Protein AF-0000000080790538 (afdb_homodimer)

Secondary structure (DSSP, 8-state):
--TTTTTEESSHHHHHHHTPSPPEEE-SSSSSEEEEEGGGSTTTSBTHHHHHHHHHHHHHHTT-SEEEEE-SSHHHHHHHHHHHHHT-EEEEEE-TTS-HHHHHHHHHTT-EEEE-SSSHHHHHHHHHHHHTSTTEEE--TTT-THHHHHIIIIIIHHHHHHHHHTT--EEEEEEE-SSSHHHHHHHHHHHHHHGGGSEEEEEEEPTT---TT---GGG-TT--GGGTS---EEEEE-HHHHHHHHHHHHHHH---B-HHHHHHHHHHHHHHTT----SEEEEEE-BBSTT-HHHHHTT-/--TGGGTEESSHHHHHHHTPSPPEEE-SSSSSEEEEEGGGSTTTSBTHHHHHHHHHHHHHHTT-SEEEEE-SSHHHHHHHHHHHHHT-EEEEEE-TTS-HHHHHHHHHTT-EEEE-SSSHHHHHHHHHHHHTSTTEEE--TTT-THHHHHIIIIIIHHHHHHHHHTT--EEEEEEE-SSSHHHHHHHHHHHHHHGGGSEEEEEEEPTT---TT---GGG-TT--GGGTS---EEEEE-HHHHHHHHHHHHHHH---B-HHHHHHHHHHHHHHTT----SEEEEEE-BBSTT-HHHHHTT-

Nearest PDB structures (foldseek):
  2bhs-assembly2_C  TM=9.105E-01  e=5.867E-25  Escherichia coli
  2bht-assembly2_C  TM=8.799E-01  e=7.672E-24  Escherichia coli
  2jc3-assembly1_B  TM=8.579E-01  e=1.326E-24  Salmonella enterica subsp. enterica serovar Typhimurium
  2v03-assembly1_A-2  TM=8.734E-01  e=5.970E-24  Escherichia coli K-12
  3dki-assembly1_A  TM=8.908E-01  e=1.487E-21  Mycobacterium tuberculosis

InterPro domains:
  IPR001216 Cysteine synthase/cystathionine beta-synthase, pyridoxal-phosphate attachment site [PS00901] (36-55)
  IPR001926 Tryptophan synthase beta chain-like, PALP domain [PF00291] (17-285)
  IPR036052 Tryptophan synthase beta chain-like, PALP domain superfamily [G3DSA:3.40.50.1100] (22-293)
  IPR036052 Tryptophan synthase beta chain-like, PALP domain superfamily [G3DSA:3.40.50.1100] (50-145)
  IPR036052 Tryptophan synthase beta chain-like, PALP domain superfamily [SSF53686] (14-299)
  IPR050214 Cysteine synthase/Cystathionine beta-synthase [PTHR10314] (15-295)

pLDDT: mean 95.66, std 4.66, range [71.0, 98.94]

Organism: Sulfurisphaera tokodaii (strain DSM 16993 / JCM 10545 / NBRC 100140 / 7) (NCBI:txid273063)

Sequence (600 aa):
MSSKEVHVFENAIDLMQGMWPTPLLKLNIGNDVWAKLEFYNPFSHSIKDRTALFLFKEAIKQNAKSIVEATSGNTGIALSALSSIFKINFTVFIPSTAPSSFKVLMKILGANVISAGNSTTELLPLVKKLSEFNGYTHLDQFHNEINVLAHYETTAKEIDEQTKVSGIKVKRIIATMGTAGHIVGIAKYFKEKYGDDVEIIGVEPAQGERIPGIKRVTDDKDNKFLKIAKIDRIIEIKFKEAVEGVIDVARNDGILIGLSSGATVSAYKKVIRESKDEGATILIFPDDAFKYVNELEEYVMSSKEVHVFENAIDLMQGMWPTPLLKLNIGNDVWAKLEFYNPFSHSIKDRTALFLFKEAIKQNAKSIVEATSGNTGIALSALSSIFKINFTVFIPSTAPSSFKVLMKILGANVISAGNSTTELLPLVKKLSEFNGYTHLDQFHNEINVLAHYETTAKEIDEQTKVSGIKVKRIIATMGTAGHIVGIAKYFKEKYGDDVEIIGVEPAQGERIPGIKRVTDDKDNKFLKIAKIDRIIEIKFKEAVEGVIDVARNDGILIGLSSGATVSAYKKVIRESKDEGATILIFPDDAFKYVNELEEYV

Structure (mmCIF, N/CA/C/O backbone):
data_AF-0000000080790538-model_v1
#
loop_
_entity.id
_entity.type
_entity.pdbx_description
1 polymer 'Cysteine synthase'
#
loop_
_atom_site.group_PDB
_atom_site.id
_atom_site.type_symbol
_atom_site.label_atom_id
_atom_site.label_alt_id
_atom_site.label_comp_id
_atom_site.label_asym_id
_atom_site.label_entity_id
_atom_site.label_seq_id
_atom_site.pdbx_PDB_ins_code
_atom_site.Cartn_x
_atom_site.Cartn_y
_atom_site.Cartn_z
_atom_site.occupancy
_atom_site.B_iso_or_equiv
_atom_site.auth_seq_id
_atom_site.auth_comp_id
_atom_site.auth_asym_id
_atom_site.auth_atom_id
_atom_site.pdbx_PDB_model_num
ATOM 1 N N . MET A 1 1 ? 7.145 -4.086 26.25 1 82.5 1 MET A N 1
ATOM 2 C CA . MET A 1 1 ? 6.977 -4.277 24.812 1 82.5 1 MET A CA 1
ATOM 3 C C . MET A 1 1 ? 8.219 -3.818 24.047 1 82.5 1 MET A C 1
ATOM 5 O O . MET A 1 1 ? 8.859 -2.842 24.438 1 82.5 1 MET A O 1
ATOM 9 N N . SER A 1 2 ? 8.555 -4.652 23.062 1 86.62 2 SER A N 1
ATOM 10 C CA . SER A 1 2 ? 9.711 -4.277 22.25 1 86.62 2 SER A CA 1
ATOM 11 C C . SER A 1 2 ? 9.312 -3.293 21.156 1 86.62 2 SER A C 1
ATOM 13 O O . SER A 1 2 ? 8.125 -3.133 20.859 1 86.62 2 SER A O 1
ATOM 15 N N . SER A 1 3 ? 10.25 -2.57 20.609 1 90.44 3 SER A N 1
ATOM 16 C CA . SER A 1 3 ? 10.031 -1.646 19.5 1 90.44 3 SER A CA 1
ATOM 17 C C . SER A 1 3 ? 9.352 -2.342 18.328 1 90.44 3 SER A C 1
ATOM 19 O O . SER A 1 3 ? 8.461 -1.771 17.688 1 90.44 3 SER A O 1
ATOM 21 N N . LYS A 1 4 ? 9.734 -3.527 18.141 1 88.56 4 LYS A N 1
ATOM 22 C CA . LYS A 1 4 ? 9.156 -4.27 17.031 1 88.56 4 LYS A CA 1
ATOM 23 C C . LYS A 1 4 ? 7.684 -4.574 17.266 1 88.56 4 LYS A C 1
ATOM 25 O O . LYS A 1 4 ? 6.875 -4.555 16.344 1 88.56 4 LYS A O 1
ATOM 30 N N . GLU A 1 5 ? 7.344 -4.785 18.5 1 92.12 5 GLU A N 1
ATOM 31 C CA . GLU A 1 5 ? 5.965 -5.113 18.859 1 92.12 5 GLU A CA 1
ATOM 32 C C . GLU A 1 5 ? 5.035 -3.928 18.625 1 92.12 5 GLU A C 1
ATOM 34 O O . GLU A 1 5 ? 3.842 -4.109 18.375 1 92.12 5 GLU A O 1
ATOM 39 N N . VAL A 1 6 ? 5.645 -2.754 18.672 1 96.56 6 VAL A N 1
ATOM 40 C CA . VAL A 1 6 ? 4.824 -1.567 18.438 1 96.56 6 VAL A CA 1
ATOM 41 C C . VAL A 1 6 ? 5.141 -0.972 17.078 1 96.56 6 VAL A C 1
ATOM 43 O O . VAL A 1 6 ? 4.879 0.207 16.828 1 96.56 6 VAL A O 1
ATOM 46 N N . HIS A 1 7 ? 5.797 -1.715 16.188 1 98.44 7 HIS A N 1
ATOM 47 C CA . HIS A 1 7 ? 6.043 -1.408 14.781 1 98.44 7 HIS A CA 1
ATOM 48 C C . HIS A 1 7 ? 6.957 -0.198 14.633 1 98.44 7 HIS A C 1
ATOM 50 O O . HIS A 1 7 ? 6.664 0.716 13.859 1 98.44 7 HIS A O 1
ATOM 56 N N . VAL A 1 8 ? 7.961 -0.139 15.414 1 98.81 8 VAL A N 1
ATOM 57 C CA . VAL A 1 8 ? 9.016 0.854 15.266 1 98.81 8 VAL A CA 1
ATOM 58 C C . VAL A 1 8 ? 10.266 0.194 14.68 1 98.81 8 VAL A C 1
ATOM 60 O O . VAL A 1 8 ? 10.766 -0.791 15.227 1 98.81 8 VAL A O 1
ATOM 63 N N . PHE A 1 9 ? 10.766 0.768 13.555 1 98.75 9 PHE A N 1
ATOM 64 C CA . PHE A 1 9 ? 11.836 0.084 12.836 1 98.75 9 PHE A CA 1
ATOM 65 C C . PHE A 1 9 ? 12.969 1.047 12.5 1 98.75 9 PHE A C 1
ATOM 67 O O . PHE A 1 9 ? 12.719 2.203 12.148 1 98.75 9 PHE A O 1
ATOM 74 N N . GLU A 1 10 ? 14.203 0.562 12.469 1 98 10 GLU A N 1
ATOM 75 C CA . GLU A 1 10 ? 15.398 1.397 12.336 1 98 10 GLU A CA 1
ATOM 76 C C . GLU A 1 10 ? 15.773 1.604 10.875 1 98 10 GLU A C 1
ATOM 78 O O . GLU A 1 10 ? 16.562 2.494 10.547 1 98 10 GLU A O 1
ATOM 83 N N . ASN A 1 11 ? 15.273 0.729 10.008 1 98.12 11 ASN A N 1
ATOM 84 C CA . ASN A 1 11 ? 15.492 0.859 8.57 1 98.12 11 ASN A CA 1
ATOM 85 C C . ASN A 1 11 ? 14.438 0.099 7.77 1 98.12 11 ASN A C 1
ATOM 87 O O . ASN A 1 11 ? 13.633 -0.643 8.336 1 98.12 11 ASN A O 1
ATOM 91 N N . ALA A 1 12 ? 14.453 0.293 6.465 1 98.44 12 ALA A N 1
ATOM 92 C CA . ALA A 1 12 ? 13.391 -0.206 5.602 1 98.44 12 ALA A CA 1
ATOM 93 C C . ALA A 1 12 ? 13.422 -1.729 5.516 1 98.44 12 ALA A C 1
ATOM 95 O O . ALA A 1 12 ? 12.383 -2.367 5.32 1 98.44 12 ALA A O 1
ATOM 96 N N . ILE A 1 13 ? 14.594 -2.348 5.648 1 97.94 13 ILE A N 1
ATOM 97 C CA . ILE A 1 13 ? 14.695 -3.803 5.617 1 97.94 13 ILE A CA 1
ATOM 98 C C . ILE A 1 13 ? 14.078 -4.387 6.887 1 97.94 13 ILE A C 1
ATOM 100 O O . ILE A 1 13 ? 13.305 -5.348 6.824 1 97.94 13 ILE A O 1
ATOM 104 N N . ASP A 1 14 ? 14.406 -3.734 8.039 1 98 14 ASP A N 1
ATOM 105 C CA . ASP A 1 14 ? 13.781 -4.113 9.297 1 98 14 ASP A CA 1
ATOM 106 C C . ASP A 1 14 ? 12.266 -3.939 9.227 1 98 14 ASP A C 1
ATOM 108 O O . ASP A 1 14 ? 11.516 -4.746 9.789 1 98 14 ASP A O 1
ATOM 112 N N . LEU A 1 15 ? 11.859 -2.891 8.594 1 98.69 15 LEU A N 1
ATOM 113 C CA . LEU A 1 15 ? 10.43 -2.65 8.406 1 98.69 15 LEU A CA 1
ATOM 114 C C . LEU A 1 15 ? 9.773 -3.812 7.668 1 98.69 15 LEU A C 1
ATOM 116 O O . LEU A 1 15 ? 8.766 -4.352 8.125 1 98.69 15 LEU A O 1
ATOM 120 N N . MET A 1 16 ? 10.336 -4.191 6.539 1 98.44 16 MET A N 1
ATOM 121 C CA . MET A 1 16 ? 9.758 -5.258 5.727 1 98.44 16 MET A CA 1
ATOM 122 C C . MET A 1 16 ? 9.648 -6.555 6.523 1 98.44 16 MET A C 1
ATOM 124 O O . MET A 1 16 ? 8.555 -7.109 6.664 1 98.44 16 MET A O 1
ATOM 128 N N . GLN A 1 17 ? 10.766 -6.984 7.086 1 98 17 GLN A N 1
ATOM 129 C CA . GLN A 1 17 ? 10.789 -8.266 7.777 1 98 17 GLN A CA 1
ATOM 130 C C . GLN A 1 17 ? 10.023 -8.203 9.094 1 98 17 GLN A C 1
ATOM 132 O O . GLN A 1 17 ? 9.414 -9.188 9.516 1 98 17 GLN A O 1
ATOM 137 N N . GLY A 1 18 ? 10.039 -7.027 9.734 1 97.62 18 GLY A N 1
ATOM 138 C CA . GLY A 1 18 ? 9.359 -6.855 11.008 1 97.62 18 GLY A CA 1
ATOM 139 C C . GLY A 1 18 ? 7.848 -6.875 10.891 1 97.62 18 GLY A C 1
ATOM 140 O O . GLY A 1 18 ? 7.148 -7.172 11.859 1 97.62 18 GLY A O 1
ATOM 141 N N . MET A 1 19 ? 7.344 -6.578 9.719 1 98.19 19 MET A N 1
ATOM 142 C CA . MET A 1 19 ? 5.898 -6.531 9.516 1 98.19 19 MET A CA 1
ATOM 143 C C . MET A 1 19 ? 5.375 -7.883 9.039 1 98.19 19 MET A C 1
ATOM 145 O O . MET A 1 19 ? 4.172 -8.047 8.82 1 98.19 19 MET A O 1
ATOM 149 N N . TRP A 1 20 ? 6.348 -8.867 8.805 1 97.75 20 TRP A N 1
ATOM 150 C CA . TRP A 1 20 ? 5.906 -10.227 8.539 1 97.75 20 TRP A CA 1
ATOM 151 C C . TRP A 1 20 ? 5.41 -10.906 9.812 1 97.75 20 TRP A C 1
ATOM 153 O O . TRP A 1 20 ? 5.93 -10.648 10.898 1 97.75 20 TRP A O 1
ATOM 163 N N . PRO A 1 21 ? 4.445 -11.883 9.711 1 98.44 21 PRO A N 1
ATOM 164 C CA . PRO A 1 21 ? 3.809 -12.328 8.469 1 98.44 21 PRO A CA 1
ATOM 165 C C . PRO A 1 21 ? 2.861 -11.281 7.879 1 98.44 21 PRO A C 1
ATOM 167 O O . PRO A 1 21 ? 2.262 -10.5 8.625 1 98.44 21 PRO A O 1
ATOM 170 N N . THR A 1 22 ? 2.771 -11.227 6.543 1 98.88 22 THR A N 1
ATOM 171 C CA . THR A 1 22 ? 1.721 -10.422 5.922 1 98.88 22 THR A CA 1
ATOM 172 C C . THR A 1 22 ? 0.342 -10.969 6.285 1 98.88 22 THR A C 1
ATOM 174 O O . THR A 1 22 ? 0.202 -12.141 6.633 1 98.88 22 THR A O 1
ATOM 177 N N . PRO A 1 23 ? -0.679 -10.195 6.215 1 98.88 23 PRO A N 1
ATOM 178 C CA . PRO A 1 23 ? -1.987 -10.57 6.75 1 98.88 23 PRO A CA 1
ATOM 179 C C . PRO A 1 23 ? -2.643 -11.703 5.957 1 98.88 23 PRO A C 1
ATOM 181 O O . PRO A 1 23 ? -2.422 -11.82 4.75 1 98.88 23 PRO A O 1
ATOM 184 N N . LEU A 1 24 ? -3.291 -12.523 6.645 1 98.94 24 LEU A N 1
ATOM 185 C CA . LEU A 1 24 ? -4.277 -13.461 6.125 1 98.94 24 LEU A CA 1
ATOM 186 C C . LEU A 1 24 ? -5.691 -13.008 6.453 1 98.94 24 LEU A C 1
ATOM 188 O O . LEU A 1 24 ? -6.051 -12.867 7.625 1 98.94 24 LEU A O 1
ATOM 192 N N . LEU A 1 25 ? -6.516 -12.742 5.426 1 98.88 25 LEU A N 1
ATOM 193 C CA . LEU A 1 25 ? -7.824 -12.117 5.59 1 98.88 25 LEU A CA 1
ATOM 194 C C . LEU A 1 25 ? -8.93 -13.039 5.102 1 98.88 25 LEU A C 1
ATOM 196 O O . LEU A 1 25 ? -8.875 -13.547 3.979 1 98.88 25 LEU A O 1
ATOM 200 N N . LYS A 1 26 ? -9.914 -13.289 5.895 1 98.75 26 LYS A N 1
ATOM 201 C CA . LYS A 1 26 ? -11.109 -13.984 5.426 1 98.75 26 LYS A CA 1
ATOM 202 C C . LYS A 1 26 ? -11.914 -13.117 4.469 1 98.75 26 LYS A C 1
ATOM 204 O O . LYS A 1 26 ? -12.133 -11.93 4.734 1 98.75 26 LYS A O 1
ATOM 209 N N . LEU A 1 27 ? -12.305 -13.641 3.352 1 98.69 27 LEU A N 1
ATOM 210 C CA . LEU A 1 27 ? -13.031 -12.891 2.334 1 98.69 27 LEU A CA 1
ATOM 211 C C . LEU A 1 27 ? -14.523 -13.203 2.389 1 98.69 27 LEU A C 1
ATOM 213 O O . LEU A 1 27 ? -14.914 -14.305 2.797 1 98.69 27 LEU A O 1
ATOM 217 N N . ASN A 1 28 ? -15.297 -12.258 1.922 1 98.12 28 ASN A N 1
ATOM 218 C CA . ASN A 1 28 ? -16.75 -12.398 1.89 1 98.12 28 ASN A CA 1
ATOM 219 C C . ASN A 1 28 ? -17.25 -12.742 0.489 1 98.12 28 ASN A C 1
ATOM 221 O O . ASN A 1 28 ? -18.25 -12.195 0.034 1 98.12 28 ASN A O 1
ATOM 225 N N . ILE A 1 29 ? -16.516 -13.562 -0.227 1 96.69 29 ILE A N 1
ATOM 226 C CA . ILE A 1 29 ? -16.922 -13.867 -1.595 1 96.69 29 ILE A CA 1
ATOM 227 C C . ILE A 1 29 ? -17.234 -15.359 -1.722 1 96.69 29 ILE A C 1
ATOM 229 O O . ILE A 1 29 ? -17.562 -15.836 -2.809 1 96.69 29 ILE A O 1
ATOM 233 N N . GLY A 1 30 ? -17.109 -16.109 -0.682 1 92.31 30 GLY A N 1
ATOM 234 C CA . GLY A 1 30 ? -17.359 -17.547 -0.713 1 92.31 30 GLY A CA 1
ATOM 235 C C . GLY A 1 30 ? -17.266 -18.203 0.654 1 92.31 30 GLY A C 1
ATOM 236 O O . GLY A 1 30 ? -17.375 -17.531 1.679 1 92.31 30 GLY A O 1
ATOM 237 N N . ASN A 1 31 ? -17.172 -19.531 0.602 1 90.12 31 ASN A N 1
ATOM 238 C CA . ASN A 1 31 ? -17.141 -20.297 1.843 1 90.12 31 ASN A CA 1
ATOM 239 C C . ASN A 1 31 ? -15.703 -20.562 2.303 1 90.12 31 ASN A C 1
ATOM 241 O O . ASN A 1 31 ? -14.922 -21.188 1.589 1 90.12 31 ASN A O 1
ATOM 245 N N . ASP A 1 32 ? -15.367 -20.078 3.498 1 95.81 32 ASP A N 1
ATOM 246 C CA . ASP A 1 32 ? -14.078 -20.297 4.152 1 95.81 32 ASP A CA 1
ATOM 247 C C . ASP A 1 32 ? -12.93 -20.031 3.188 1 95.81 32 ASP A C 1
ATOM 249 O O . ASP A 1 32 ? -12.07 -20.891 2.979 1 95.81 32 ASP A O 1
ATOM 253 N N . VAL A 1 33 ? -12.906 -18.906 2.566 1 98.31 33 VAL A N 1
ATOM 254 C CA . VAL A 1 33 ? -11.875 -18.453 1.632 1 98.31 33 VAL A CA 1
ATOM 255 C C . VAL A 1 33 ? -11.086 -17.312 2.244 1 98.31 33 VAL A C 1
ATOM 257 O O . VAL A 1 33 ? -11.664 -16.391 2.824 1 98.31 33 VAL A O 1
ATOM 260 N N . TRP A 1 34 ? -9.789 -17.438 2.211 1 98.81 34 TRP A N 1
ATOM 261 C CA . TRP A 1 34 ? -8.852 -16.5 2.832 1 98.81 34 TRP A CA 1
ATOM 262 C C . TRP A 1 34 ? -7.852 -15.969 1.808 1 98.81 34 TRP A C 1
ATOM 264 O O . TRP A 1 34 ? -7.52 -16.656 0.84 1 98.81 34 TRP A O 1
ATOM 274 N N . ALA A 1 35 ? -7.414 -14.758 2.025 1 98.94 35 ALA A N 1
ATOM 275 C CA . ALA A 1 35 ? -6.449 -14.141 1.123 1 98.94 35 ALA A CA 1
ATOM 276 C C . ALA A 1 35 ? -5.164 -13.781 1.861 1 98.94 35 ALA A C 1
ATOM 278 O O . ALA A 1 35 ? -5.203 -13.148 2.922 1 98.94 35 ALA A O 1
ATOM 279 N N . LYS A 1 36 ? -4.016 -14.281 1.406 1 98.94 36 LYS A N 1
ATOM 280 C CA . LYS A 1 36 ? -2.703 -13.836 1.86 1 98.94 36 LYS A CA 1
ATOM 281 C C . LYS A 1 36 ? -2.324 -12.5 1.22 1 98.94 36 LYS A C 1
ATOM 283 O O . LYS A 1 36 ? -2.014 -12.445 0.028 1 98.94 36 LYS A O 1
ATOM 288 N N . LEU A 1 37 ? -2.297 -11.383 1.974 1 98.94 37 LEU A N 1
ATOM 289 C CA . LEU A 1 37 ? -2.193 -10.031 1.449 1 98.94 37 LEU A CA 1
ATOM 290 C C . LEU A 1 37 ? -0.734 -9.602 1.341 1 98.94 37 LEU A C 1
ATOM 292 O O . LEU A 1 37 ? -0.227 -8.883 2.209 1 98.94 37 LEU A O 1
ATOM 296 N N . GLU A 1 38 ? -0.145 -9.82 0.222 1 98.88 38 GLU A N 1
ATOM 297 C CA . GLU A 1 38 ? 1.289 -9.609 0.057 1 98.88 38 GLU A CA 1
ATOM 298 C C . GLU A 1 38 ? 1.586 -8.164 -0.335 1 98.88 38 GLU A C 1
ATOM 300 O O . GLU A 1 38 ? 2.744 -7.738 -0.338 1 98.88 38 GLU A O 1
ATOM 305 N N . PHE A 1 39 ? 0.532 -7.312 -0.627 1 98.56 39 PHE A N 1
ATOM 306 C CA . PHE A 1 39 ? 0.762 -5.906 -0.938 1 98.56 39 PHE A CA 1
ATOM 307 C C . PHE A 1 39 ? 1.173 -5.137 0.312 1 98.56 39 PHE A C 1
ATOM 309 O O . PHE A 1 39 ? 1.511 -3.955 0.236 1 98.56 39 PHE A O 1
ATOM 316 N N . TYR A 1 40 ? 1.247 -5.812 1.512 1 98.75 40 TYR A N 1
ATOM 317 C CA . TYR A 1 40 ? 1.72 -5.191 2.744 1 98.75 40 TYR A CA 1
ATOM 318 C C . TYR A 1 40 ? 3.242 -5.105 2.76 1 98.75 40 TYR A C 1
ATOM 320 O O . TYR A 1 40 ? 3.824 -4.477 3.648 1 98.75 40 TYR A O 1
ATOM 328 N N . ASN A 1 41 ? 3.914 -5.75 1.789 1 98.88 41 ASN A N 1
ATOM 329 C CA . ASN A 1 41 ? 5.348 -5.512 1.648 1 98.88 41 ASN A CA 1
ATOM 330 C C . ASN A 1 41 ? 5.633 -4.082 1.19 1 98.88 41 ASN A C 1
ATOM 332 O O . ASN A 1 41 ? 4.949 -3.562 0.306 1 98.88 41 ASN A O 1
ATOM 336 N N . PRO A 1 42 ? 6.621 -3.412 1.646 1 98.69 42 PRO A N 1
ATOM 337 C CA . PRO A 1 42 ? 6.652 -1.947 1.646 1 98.69 42 PRO A CA 1
ATOM 338 C C . PRO A 1 42 ? 7.277 -1.371 0.377 1 98.69 42 PRO A C 1
ATOM 340 O O . PRO A 1 42 ? 7.172 -0.169 0.122 1 98.69 42 PRO A O 1
ATOM 343 N N . PHE A 1 43 ? 8.016 -2.178 -0.418 1 98.75 43 PHE A N 1
ATOM 344 C CA . PHE A 1 43 ? 8.781 -1.601 -1.517 1 98.75 43 PHE A CA 1
ATOM 345 C C . PHE A 1 43 ? 7.934 -1.508 -2.777 1 98.75 43 PHE A C 1
ATOM 347 O O . PHE A 1 43 ? 7.582 -0.411 -3.219 1 98.75 43 PHE A O 1
ATOM 354 N N . SER A 1 44 ? 7.508 -2.645 -3.236 1 98.69 44 SER A N 1
ATOM 355 C CA . SER A 1 44 ? 6.73 -2.686 -4.469 1 98.69 44 SER A CA 1
ATOM 356 C C . SER A 1 44 ? 5.254 -2.932 -4.188 1 98.69 44 SER A C 1
ATOM 358 O O . SER A 1 44 ? 4.449 -3.051 -5.113 1 98.69 44 SER A O 1
ATOM 360 N N . HIS A 1 45 ? 4.875 -3.008 -2.857 1 98.56 45 HIS A N 1
ATOM 361 C CA . HIS A 1 45 ? 3.523 -3.4 -2.475 1 98.56 45 HIS A CA 1
ATOM 362 C C . HIS A 1 45 ? 3.117 -4.707 -3.148 1 98.56 45 HIS A C 1
ATOM 364 O O . HIS A 1 45 ? 2.061 -4.781 -3.781 1 98.56 45 HIS A O 1
ATOM 370 N N . SER A 1 46 ? 4.055 -5.723 -2.979 1 98.69 46 SER A N 1
ATOM 371 C CA . SER A 1 46 ? 3.764 -6.996 -3.627 1 98.69 46 SER A CA 1
ATOM 372 C C . SER A 1 46 ? 4.605 -8.125 -3.031 1 98.69 46 SER A C 1
ATOM 374 O O . SER A 1 46 ? 5.512 -7.871 -2.236 1 98.69 46 SER A O 1
ATOM 376 N N . ILE A 1 47 ? 4.328 -9.297 -3.482 1 98.75 47 ILE A N 1
ATOM 377 C CA . ILE A 1 47 ? 4.996 -10.523 -3.047 1 98.75 47 ILE A CA 1
ATOM 378 C C . ILE A 1 47 ? 6.438 -10.523 -3.545 1 98.75 47 ILE A C 1
ATOM 380 O O . ILE A 1 47 ? 7.285 -11.25 -3.014 1 98.75 47 ILE A O 1
ATOM 384 N N . LYS A 1 48 ? 6.742 -9.664 -4.562 1 98.69 48 LYS A N 1
ATOM 385 C CA . LYS A 1 48 ? 8.055 -9.688 -5.199 1 98.69 48 LYS A CA 1
ATOM 386 C C . LYS A 1 48 ? 9.109 -9.055 -4.297 1 98.69 48 LYS A C 1
ATOM 388 O O . LYS A 1 48 ? 10.312 -9.227 -4.52 1 98.69 48 LYS A O 1
ATOM 393 N N . ASP A 1 49 ? 8.68 -8.305 -3.307 1 98.88 49 ASP A N 1
ATOM 394 C CA . ASP A 1 49 ? 9.641 -7.793 -2.332 1 98.88 49 ASP A CA 1
ATOM 395 C C . ASP A 1 49 ? 10.422 -8.938 -1.689 1 98.88 49 ASP A C 1
ATOM 397 O O . ASP A 1 49 ? 11.617 -8.797 -1.41 1 98.88 49 ASP A O 1
ATOM 401 N N . ARG A 1 50 ? 9.727 -10.078 -1.466 1 98.75 50 ARG A N 1
ATOM 402 C CA . ARG A 1 50 ? 10.375 -11.242 -0.873 1 98.75 50 ARG A CA 1
ATOM 403 C C . ARG A 1 50 ? 11.453 -11.797 -1.801 1 98.75 50 ARG A C 1
ATOM 405 O O . ARG A 1 50 ? 12.602 -11.961 -1.396 1 98.75 50 ARG A O 1
ATOM 412 N N . THR A 1 51 ? 11.047 -12.023 -3.02 1 98.62 51 THR A N 1
ATOM 413 C CA . THR A 1 51 ? 11.969 -12.547 -4.02 1 98.62 51 THR A CA 1
ATOM 414 C C . THR A 1 51 ? 13.172 -11.617 -4.188 1 98.62 51 THR A C 1
ATOM 416 O O . THR A 1 51 ? 14.312 -12.07 -4.176 1 98.62 51 THR A O 1
ATOM 419 N N . ALA A 1 52 ? 12.883 -10.336 -4.348 1 98.75 52 ALA A N 1
ATOM 420 C CA . ALA A 1 52 ? 13.93 -9.344 -4.562 1 98.75 52 ALA A CA 1
ATOM 421 C C . ALA A 1 52 ? 14.906 -9.32 -3.395 1 98.75 52 ALA A C 1
ATOM 423 O O . ALA A 1 52 ? 16.125 -9.258 -3.598 1 98.75 52 ALA A O 1
ATOM 424 N N . LEU A 1 53 ? 14.383 -9.367 -2.17 1 98.69 53 LEU A N 1
ATOM 425 C CA . LEU A 1 53 ? 15.25 -9.328 -0.992 1 98.69 53 LEU A CA 1
ATOM 426 C C . LEU A 1 53 ? 16.219 -10.508 -0.986 1 98.69 53 LEU A C 1
ATOM 428 O O . LEU A 1 53 ? 17.422 -10.328 -0.761 1 98.69 53 LEU A O 1
ATOM 432 N N . PHE A 1 54 ? 15.719 -11.711 -1.216 1 98.62 54 PHE A N 1
ATOM 433 C CA . PHE A 1 54 ? 16.547 -12.914 -1.163 1 98.62 54 PHE A CA 1
ATOM 434 C C . PHE A 1 54 ? 17.594 -12.906 -2.271 1 98.62 54 PHE A C 1
ATOM 436 O O . PHE A 1 54 ? 18.766 -13.188 -2.025 1 98.62 54 PHE A O 1
ATOM 443 N N . LEU A 1 55 ? 17.203 -12.555 -3.502 1 98.38 55 LEU A N 1
ATOM 444 C CA . LEU A 1 55 ? 18.125 -12.477 -4.621 1 98.38 55 LEU A CA 1
ATOM 445 C C . LEU A 1 55 ? 19.203 -11.414 -4.371 1 98.38 55 LEU A C 1
ATOM 447 O O . LEU A 1 55 ? 20.375 -11.648 -4.617 1 98.38 55 LEU A O 1
ATOM 451 N N . PHE A 1 56 ? 18.734 -10.289 -3.898 1 98 56 PHE A N 1
ATOM 452 C CA . PHE A 1 56 ? 19.609 -9.148 -3.689 1 98 56 PHE A CA 1
ATOM 453 C C . PHE A 1 56 ? 20.641 -9.445 -2.605 1 98 56 PHE A C 1
ATOM 455 O O . PHE A 1 56 ? 21.828 -9.117 -2.75 1 98 56 PHE A O 1
ATOM 462 N N . LYS A 1 57 ? 20.203 -10.078 -1.485 1 96.88 57 LYS A N 1
ATOM 463 C CA . LYS A 1 57 ? 21.109 -10.438 -0.402 1 96.88 57 LYS A CA 1
ATOM 464 C C . LYS A 1 57 ? 22.203 -11.375 -0.897 1 96.88 57 LYS A C 1
ATOM 466 O O . LYS A 1 57 ? 23.359 -11.258 -0.484 1 96.88 57 LYS A O 1
ATOM 471 N N . GLU A 1 58 ? 21.828 -12.281 -1.729 1 96.12 58 GLU A N 1
ATOM 472 C CA . GLU A 1 58 ? 22.828 -13.18 -2.305 1 96.12 58 GLU A CA 1
ATOM 473 C C . GLU A 1 58 ? 23.844 -12.406 -3.152 1 96.12 58 GLU A C 1
ATOM 475 O O . GLU A 1 58 ? 25.031 -12.703 -3.115 1 96.12 58 GLU A O 1
ATOM 480 N N . ALA A 1 59 ? 23.344 -11.453 -3.902 1 95.5 59 ALA A N 1
ATOM 481 C CA . ALA A 1 59 ? 24.219 -10.641 -4.75 1 95.5 59 ALA A CA 1
ATOM 482 C C . ALA A 1 59 ? 25.188 -9.812 -3.908 1 95.5 59 ALA A C 1
ATOM 484 O O . ALA A 1 59 ? 26.359 -9.672 -4.266 1 95.5 59 ALA A O 1
ATOM 485 N N . ILE A 1 60 ? 24.703 -9.281 -2.797 1 95.19 60 ILE A N 1
ATOM 486 C CA . ILE A 1 60 ? 25.547 -8.484 -1.904 1 95.19 60 ILE A CA 1
ATOM 487 C C . ILE A 1 60 ? 26.641 -9.359 -1.304 1 95.19 60 ILE A C 1
ATOM 489 O O . ILE A 1 60 ? 27.797 -8.93 -1.194 1 95.19 60 ILE A O 1
ATOM 493 N N . LYS A 1 61 ? 26.281 -10.523 -0.95 1 95.38 61 LYS A N 1
ATOM 494 C CA . LYS A 1 61 ? 27.25 -11.461 -0.408 1 95.38 61 LYS A CA 1
ATOM 495 C C . LYS A 1 61 ? 28.359 -11.75 -1.419 1 95.38 61 LYS A C 1
ATOM 497 O O . LYS A 1 61 ? 29.5 -12.016 -1.038 1 95.38 61 LYS A O 1
ATOM 502 N N . GLN A 1 62 ? 28.031 -11.641 -2.662 1 93.31 62 GLN A N 1
ATOM 503 C CA . GLN A 1 62 ? 28.984 -11.938 -3.729 1 93.31 62 GLN A CA 1
ATOM 504 C C . GLN A 1 62 ? 29.688 -10.664 -4.211 1 93.31 62 GLN A C 1
ATOM 506 O O . GLN A 1 62 ? 30.344 -10.672 -5.25 1 93.31 62 GLN A O 1
ATOM 511 N N . ASN A 1 63 ? 29.453 -9.523 -3.502 1 92.88 63 ASN A N 1
ATOM 512 C CA . ASN A 1 63 ? 30.109 -8.242 -3.746 1 92.88 63 ASN A CA 1
ATOM 513 C C . ASN A 1 63 ? 29.75 -7.684 -5.117 1 92.88 63 ASN A C 1
ATOM 515 O O . ASN A 1 63 ? 30.609 -7.203 -5.848 1 92.88 63 ASN A O 1
ATOM 519 N N . ALA A 1 64 ? 28.5 -7.863 -5.449 1 93.38 64 ALA A N 1
ATOM 520 C CA . ALA A 1 64 ? 28.031 -7.293 -6.711 1 93.38 64 ALA A CA 1
ATOM 521 C C . ALA A 1 64 ? 28.219 -5.781 -6.738 1 93.38 64 ALA A C 1
ATOM 523 O O . ALA A 1 64 ? 27.938 -5.098 -5.75 1 93.38 64 ALA A O 1
ATOM 524 N N . LYS A 1 65 ? 28.75 -5.25 -7.871 1 91.81 65 LYS A N 1
ATOM 525 C CA . LYS A 1 65 ? 28.984 -3.814 -8.016 1 91.81 65 LYS A CA 1
ATOM 526 C C . LYS A 1 65 ? 27.797 -3.129 -8.688 1 91.81 65 LYS A C 1
ATOM 528 O O . LYS A 1 65 ? 27.516 -1.966 -8.406 1 91.81 65 LYS A O 1
ATOM 533 N N . SER A 1 66 ? 27.203 -3.861 -9.609 1 95.75 66 SER A N 1
ATOM 534 C CA . SER A 1 66 ? 26 -3.434 -10.32 1 95.75 66 SER A CA 1
ATOM 535 C C . SER A 1 66 ? 25.062 -4.609 -10.578 1 95.75 66 SER A C 1
ATOM 537 O O . SER A 1 66 ? 25.516 -5.75 -10.719 1 95.75 66 SER A O 1
ATOM 539 N N . ILE A 1 67 ? 23.828 -4.297 -10.594 1 97 67 ILE A N 1
ATOM 540 C CA . ILE A 1 67 ? 22.828 -5.34 -10.789 1 97 67 ILE A CA 1
ATOM 541 C C . ILE A 1 67 ? 22.062 -5.082 -12.094 1 97 67 ILE A C 1
ATOM 543 O O . ILE A 1 67 ? 21.781 -3.93 -12.438 1 97 67 ILE A O 1
ATOM 547 N N . VAL A 1 68 ? 21.766 -6.133 -12.82 1 97.19 68 VAL A N 1
ATOM 548 C CA . VAL A 1 68 ? 20.953 -6.043 -14.023 1 97.19 68 VAL A CA 1
ATOM 549 C C . VAL A 1 68 ? 19.859 -7.117 -13.992 1 97.19 68 VAL A C 1
ATOM 551 O O . VAL A 1 68 ? 20.094 -8.219 -13.492 1 97.19 68 VAL A O 1
ATOM 554 N N . GLU A 1 69 ? 18.688 -6.812 -14.422 1 97.25 69 GLU A N 1
ATOM 555 C CA . GLU A 1 69 ? 17.562 -7.75 -14.43 1 97.25 69 GLU A CA 1
ATOM 556 C C . GLU A 1 69 ? 16.562 -7.406 -15.531 1 97.25 69 GLU A C 1
ATOM 558 O O . GLU A 1 69 ? 16.516 -6.266 -15.992 1 97.25 69 GLU A O 1
ATOM 563 N N . ALA A 1 70 ? 15.844 -8.422 -16.031 1 95.19 70 ALA A N 1
ATOM 564 C CA . ALA A 1 70 ? 14.672 -8.227 -16.875 1 95.19 70 ALA A CA 1
ATOM 565 C C . ALA A 1 70 ? 13.383 -8.461 -16.094 1 95.19 70 ALA A C 1
ATOM 567 O O . ALA A 1 70 ? 13.273 -9.43 -15.336 1 95.19 70 ALA A O 1
ATOM 568 N N . THR A 1 71 ? 12.477 -7.543 -16.156 1 94 71 THR A N 1
ATOM 569 C CA . THR A 1 71 ? 11.203 -7.691 -15.469 1 94 71 THR A CA 1
ATOM 570 C C . THR A 1 71 ? 10.148 -6.773 -16.078 1 94 71 THR A C 1
ATOM 572 O O . THR A 1 71 ? 10.477 -5.758 -16.688 1 94 71 THR A O 1
ATOM 575 N N . SER A 1 72 ? 8.906 -7.133 -15.805 1 89.62 72 SER A N 1
ATOM 576 C CA . SER A 1 72 ? 7.824 -6.324 -16.359 1 89.62 72 SER A CA 1
ATOM 577 C C . SER A 1 72 ? 7.199 -5.434 -15.289 1 89.62 72 SER A C 1
ATOM 579 O O . SER A 1 72 ? 6.297 -4.641 -15.586 1 89.62 72 SER A O 1
ATOM 581 N N . GLY A 1 73 ? 7.656 -5.594 -13.992 1 94.06 73 GLY A N 1
ATOM 582 C CA . GLY A 1 73 ? 6.875 -4.773 -13.078 1 94.06 73 GLY A CA 1
ATOM 583 C C . GLY A 1 73 ? 7.434 -4.762 -11.664 1 94.06 73 GLY A C 1
ATOM 584 O O . GLY A 1 73 ? 8.445 -4.113 -11.398 1 94.06 73 GLY A O 1
ATOM 585 N N . ASN A 1 74 ? 6.805 -5.535 -10.703 1 97.56 74 ASN A N 1
ATOM 586 C CA . ASN A 1 74 ? 6.984 -5.449 -9.258 1 97.56 74 ASN A CA 1
ATOM 587 C C . ASN A 1 74 ? 8.406 -5.805 -8.844 1 97.56 74 ASN A C 1
ATOM 589 O O . ASN A 1 74 ? 8.969 -5.191 -7.934 1 97.56 74 ASN A O 1
ATOM 593 N N . THR A 1 75 ? 9 -6.797 -9.492 1 98 75 THR A N 1
ATOM 594 C CA . THR A 1 75 ? 10.383 -7.141 -9.188 1 98 75 THR A CA 1
ATOM 595 C C . THR A 1 75 ? 11.305 -5.953 -9.438 1 98 75 THR A C 1
ATOM 597 O O . THR A 1 75 ? 12.227 -5.703 -8.664 1 98 75 THR A O 1
ATOM 600 N N . GLY A 1 76 ? 11.055 -5.277 -10.547 1 98.25 76 GLY A N 1
ATOM 601 C CA . GLY A 1 76 ? 11.836 -4.098 -10.859 1 98.25 76 GLY A CA 1
ATOM 602 C C . GLY A 1 76 ? 11.766 -3.023 -9.789 1 98.25 76 GLY A C 1
ATOM 603 O O . GLY A 1 76 ? 12.781 -2.445 -9.414 1 98.25 76 GLY A O 1
ATOM 604 N N . ILE A 1 77 ? 10.578 -2.77 -9.312 1 98.81 77 ILE A N 1
ATOM 605 C CA . ILE A 1 77 ? 10.398 -1.775 -8.266 1 98.81 77 ILE A CA 1
ATOM 606 C C . ILE A 1 77 ? 11.133 -2.223 -7 1 98.81 77 ILE A C 1
ATOM 608 O O . ILE A 1 77 ? 11.859 -1.439 -6.391 1 98.81 77 ILE A O 1
ATOM 612 N N . ALA A 1 78 ? 10.953 -3.465 -6.648 1 98.88 78 ALA A N 1
ATOM 613 C CA . ALA A 1 78 ? 11.562 -3.992 -5.43 1 98.88 78 ALA A CA 1
ATOM 614 C C . ALA A 1 78 ? 13.086 -3.941 -5.512 1 98.88 78 ALA A C 1
ATOM 616 O O . ALA A 1 78 ? 13.75 -3.531 -4.559 1 98.88 78 ALA A O 1
ATOM 617 N N . LEU A 1 79 ? 13.633 -4.336 -6.625 1 98.81 79 LEU A N 1
ATOM 618 C CA . LEU A 1 79 ? 15.078 -4.309 -6.801 1 98.81 79 LEU A CA 1
ATOM 619 C C . LEU A 1 79 ? 15.594 -2.875 -6.836 1 98.81 79 LEU A C 1
ATOM 621 O O . LEU A 1 79 ? 16.703 -2.596 -6.355 1 98.81 79 LEU A O 1
ATOM 625 N N . SER A 1 80 ? 14.828 -1.983 -7.492 1 98.88 80 SER A N 1
ATOM 626 C CA . SER A 1 80 ? 15.195 -0.571 -7.477 1 98.88 80 SER A CA 1
ATOM 627 C C . SER A 1 80 ? 15.281 -0.04 -6.051 1 98.88 80 SER A C 1
ATOM 629 O O . SER A 1 80 ? 16.219 0.691 -5.711 1 98.88 80 SER A O 1
ATOM 631 N N . ALA A 1 81 ? 14.32 -0.401 -5.234 1 98.94 81 ALA A N 1
ATOM 632 C CA . ALA A 1 81 ? 14.297 0.024 -3.838 1 98.94 81 ALA A CA 1
ATOM 633 C C . ALA A 1 81 ? 15.523 -0.478 -3.086 1 98.94 81 ALA A C 1
ATOM 635 O O . ALA A 1 81 ? 16.219 0.299 -2.42 1 98.94 81 ALA A O 1
ATOM 636 N N . LEU A 1 82 ? 15.781 -1.755 -3.221 1 98.75 82 LEU A N 1
ATOM 637 C CA . LEU A 1 82 ? 16.922 -2.352 -2.537 1 98.75 82 LEU A CA 1
ATOM 638 C C . LEU A 1 82 ? 18.234 -1.738 -3.025 1 98.75 82 LEU A C 1
ATOM 640 O O . LEU A 1 82 ? 19.141 -1.49 -2.23 1 98.75 82 LEU A O 1
ATOM 644 N N . SER A 1 83 ? 18.297 -1.527 -4.312 1 98.56 83 SER A N 1
ATOM 645 C CA . SER A 1 83 ? 19.484 -0.906 -4.883 1 98.56 83 SER A CA 1
ATOM 646 C C . SER A 1 83 ? 19.719 0.49 -4.309 1 98.56 83 SER A C 1
ATOM 648 O O . SER A 1 83 ? 20.844 0.882 -4.039 1 98.56 83 SER A O 1
ATOM 650 N N . SER A 1 84 ? 18.641 1.231 -4.18 1 98.25 84 SER A N 1
ATOM 651 C CA . SER A 1 84 ? 18.719 2.557 -3.576 1 98.25 84 SER A CA 1
ATOM 652 C C . SER A 1 84 ? 19.219 2.475 -2.133 1 98.25 84 SER A C 1
ATOM 654 O O . SER A 1 84 ? 20.078 3.246 -1.722 1 98.25 84 SER A O 1
ATOM 656 N N . ILE A 1 85 ? 18.719 1.559 -1.355 1 98.06 85 ILE A N 1
ATOM 657 C CA . ILE A 1 85 ? 19.047 1.388 0.055 1 98.06 85 ILE A CA 1
ATOM 658 C C . ILE A 1 85 ? 20.516 1.039 0.2 1 98.06 85 ILE A C 1
ATOM 660 O O . ILE A 1 85 ? 21.219 1.606 1.044 1 98.06 85 ILE A O 1
ATOM 664 N N . PHE A 1 86 ? 21.031 0.175 -0.687 1 97.44 86 PHE A N 1
ATOM 665 C CA . PHE A 1 86 ? 22.375 -0.348 -0.547 1 97.44 86 PHE A CA 1
ATOM 666 C C . PHE A 1 86 ? 23.359 0.416 -1.438 1 97.44 86 PHE A C 1
ATOM 668 O O . PHE A 1 86 ? 24.547 0.106 -1.477 1 97.44 86 PHE A O 1
ATOM 675 N N . LYS A 1 87 ? 22.859 1.391 -2.166 1 97 87 LYS A N 1
ATOM 676 C CA . LYS A 1 87 ? 23.656 2.236 -3.043 1 97 87 LYS A CA 1
ATOM 677 C C . LYS A 1 87 ? 24.391 1.4 -4.086 1 97 87 LYS A C 1
ATOM 679 O O . LYS A 1 87 ? 25.609 1.555 -4.273 1 97 87 LYS A O 1
ATOM 684 N N . ILE A 1 88 ? 23.656 0.519 -4.691 1 96.88 88 ILE A N 1
ATOM 685 C CA . ILE A 1 88 ? 24.141 -0.3 -5.797 1 96.88 88 ILE A CA 1
ATOM 686 C C . ILE A 1 88 ? 23.422 0.085 -7.082 1 96.88 88 ILE A C 1
ATOM 688 O O . ILE A 1 88 ? 22.188 0.233 -7.094 1 96.88 88 ILE A O 1
ATOM 692 N N . ASN A 1 89 ? 24.188 0.258 -8.156 1 96.56 89 ASN A N 1
ATOM 693 C CA . ASN A 1 89 ? 23.578 0.606 -9.43 1 96.56 89 ASN A CA 1
ATOM 694 C C . ASN A 1 89 ? 22.688 -0.523 -9.953 1 96.56 89 ASN A C 1
ATOM 696 O O . ASN A 1 89 ? 23.094 -1.689 -9.93 1 96.56 89 ASN A O 1
ATOM 700 N N . PHE A 1 90 ? 21.531 -0.18 -10.352 1 98.19 90 PHE A N 1
ATOM 701 C CA . PHE A 1 90 ? 20.594 -1.154 -10.898 1 98.19 90 PHE A CA 1
ATOM 702 C C . PHE A 1 90 ? 20.125 -0.731 -12.289 1 98.19 90 PHE A C 1
ATOM 704 O O . PHE A 1 90 ? 19.594 0.374 -12.461 1 98.19 90 PHE A O 1
ATOM 711 N N . THR A 1 91 ? 20.344 -1.606 -13.297 1 97.69 91 THR A N 1
ATOM 712 C CA . THR A 1 91 ? 19.812 -1.459 -14.648 1 97.69 91 THR A CA 1
ATOM 713 C C . THR A 1 91 ? 18.703 -2.48 -14.906 1 97.69 91 THR A C 1
ATOM 715 O O . THR A 1 91 ? 18.906 -3.684 -14.742 1 97.69 91 THR A O 1
ATOM 718 N N . VAL A 1 92 ? 17.578 -1.984 -15.297 1 97.88 92 VAL A N 1
ATOM 719 C CA . VAL A 1 92 ? 16.453 -2.875 -15.547 1 97.88 92 VAL A CA 1
ATOM 720 C C . VAL A 1 92 ? 16.016 -2.764 -17 1 97.88 92 VAL A C 1
ATOM 722 O O . VAL A 1 92 ? 15.867 -1.659 -17.531 1 97.88 92 VAL A O 1
ATOM 725 N N . PHE A 1 93 ? 15.906 -3.908 -17.625 1 97.19 93 PHE A N 1
ATOM 726 C CA . PHE A 1 93 ? 15.258 -4.008 -18.938 1 97.19 93 PHE A CA 1
ATOM 727 C C . PHE A 1 93 ? 13.773 -4.332 -18.766 1 97.19 93 PHE A C 1
ATOM 729 O O . PHE A 1 93 ? 13.414 -5.355 -18.188 1 97.19 93 PHE A O 1
ATOM 736 N N . ILE A 1 94 ? 12.906 -3.467 -19.234 1 96.56 94 ILE A N 1
ATOM 737 C CA . ILE A 1 94 ? 11.461 -3.619 -19.078 1 96.56 94 ILE A CA 1
ATOM 738 C C . ILE A 1 94 ? 10.781 -3.559 -20.438 1 96.56 94 ILE A C 1
ATOM 740 O O . ILE A 1 94 ? 11.109 -2.707 -21.266 1 96.56 94 ILE A O 1
ATOM 744 N N . PRO A 1 95 ? 9.891 -4.516 -20.688 1 94.44 95 PRO A N 1
ATOM 745 C CA . PRO A 1 95 ? 9.188 -4.484 -21.969 1 94.44 95 PRO A CA 1
ATOM 746 C C . PRO A 1 95 ? 8.43 -3.174 -22.203 1 94.44 95 PRO A C 1
ATOM 748 O O . PRO A 1 95 ? 7.871 -2.609 -21.25 1 94.44 95 PRO A O 1
ATOM 751 N N . SER A 1 96 ? 8.273 -2.752 -23.422 1 92.31 96 SER A N 1
ATOM 752 C CA . SER A 1 96 ? 7.559 -1.538 -23.797 1 92.31 96 SER A CA 1
ATOM 753 C C . SER A 1 96 ? 6.074 -1.653 -23.469 1 92.31 96 SER A C 1
ATOM 755 O O . SER A 1 96 ? 5.395 -0.643 -23.266 1 92.31 96 SER A O 1
ATOM 757 N N . THR A 1 97 ? 5.609 -2.898 -23.312 1 88.12 97 THR A N 1
ATOM 758 C CA . THR A 1 97 ? 4.191 -3.166 -23.094 1 88.12 97 THR A CA 1
ATOM 759 C C . THR A 1 97 ? 3.846 -3.115 -21.609 1 88.12 97 THR A C 1
ATOM 761 O O . THR A 1 97 ? 2.668 -3.111 -21.25 1 88.12 97 THR A O 1
ATOM 764 N N . ALA A 1 98 ? 4.863 -3.07 -20.734 1 89.31 98 ALA A N 1
ATOM 765 C CA . ALA A 1 98 ? 4.602 -3.004 -19.312 1 89.31 98 ALA A CA 1
ATOM 766 C C . ALA A 1 98 ? 3.895 -1.703 -18.938 1 89.31 98 ALA A C 1
ATOM 768 O O . ALA A 1 98 ? 4.098 -0.673 -19.578 1 89.31 98 ALA A O 1
ATOM 769 N N . PRO A 1 99 ? 2.994 -1.765 -17.938 1 88.44 99 PRO A N 1
ATOM 770 C CA . PRO A 1 99 ? 2.379 -0.518 -17.484 1 88.44 99 PRO A CA 1
ATOM 771 C C . PRO A 1 99 ? 3.404 0.583 -17.219 1 88.44 99 PRO A C 1
ATOM 773 O O . PRO A 1 99 ? 4.469 0.316 -16.656 1 88.44 99 PRO A O 1
ATOM 776 N N . SER A 1 100 ? 3.111 1.829 -17.609 1 89.62 100 SER A N 1
ATOM 777 C CA . SER A 1 100 ? 4.035 2.955 -17.516 1 89.62 100 SER A CA 1
ATOM 778 C C . SER A 1 100 ? 4.375 3.279 -16.062 1 89.62 100 SER A C 1
ATOM 780 O O . SER A 1 100 ? 5.461 3.779 -15.773 1 89.62 100 SER A O 1
ATOM 782 N N . SER A 1 101 ? 3.404 2.973 -15.188 1 95.06 101 SER A N 1
ATOM 783 C CA . SER A 1 101 ? 3.602 3.264 -13.766 1 95.06 101 SER A CA 1
ATOM 784 C C . SER A 1 101 ? 4.883 2.625 -13.242 1 95.06 101 SER A C 1
ATOM 786 O O . SER A 1 101 ? 5.613 3.234 -12.461 1 95.06 101 SER A O 1
ATOM 788 N N . PHE A 1 102 ? 5.184 1.42 -13.695 1 96.81 102 PHE A N 1
ATOM 789 C CA . PHE A 1 102 ? 6.348 0.689 -13.211 1 96.81 102 PHE A CA 1
ATOM 790 C C . PHE A 1 102 ? 7.637 1.416 -13.586 1 96.81 102 PHE A C 1
ATOM 792 O O . PHE A 1 102 ? 8.531 1.57 -12.75 1 96.81 102 PHE A O 1
ATOM 799 N N . LYS A 1 103 ? 7.711 1.903 -14.812 1 96.88 103 LYS A N 1
ATOM 800 C CA . LYS A 1 103 ? 8.898 2.609 -15.281 1 96.88 103 LYS A CA 1
ATOM 801 C C . LYS A 1 103 ? 9.133 3.889 -14.484 1 96.88 103 LYS A C 1
ATOM 803 O O . LYS A 1 103 ? 10.25 4.172 -14.055 1 96.88 103 LYS A O 1
ATOM 808 N N . VAL A 1 104 ? 8.039 4.605 -14.258 1 97.56 104 VAL A N 1
ATOM 809 C CA . VAL A 1 104 ? 8.117 5.863 -13.531 1 97.56 104 VAL A CA 1
ATOM 810 C C . VAL A 1 104 ? 8.609 5.609 -12.102 1 97.56 104 VAL A C 1
ATOM 812 O O . VAL A 1 104 ? 9.523 6.277 -11.633 1 97.56 104 VAL A O 1
ATOM 815 N N . LEU A 1 105 ? 8.039 4.617 -11.453 1 98.62 105 LEU A N 1
ATOM 816 C CA . LEU A 1 105 ? 8.375 4.332 -10.062 1 98.62 105 LEU A CA 1
ATOM 817 C C . LEU A 1 105 ? 9.805 3.834 -9.938 1 98.62 105 LEU A C 1
ATOM 819 O O . LEU A 1 105 ? 10.516 4.203 -8.992 1 98.62 105 LEU A O 1
ATOM 823 N N . MET A 1 106 ? 10.266 3.033 -10.883 1 98.75 106 MET A N 1
ATOM 824 C CA . MET A 1 106 ? 11.648 2.562 -10.875 1 98.75 106 MET A CA 1
ATOM 825 C C . MET A 1 106 ? 12.617 3.723 -11.055 1 98.75 106 MET A C 1
ATOM 827 O O . MET A 1 106 ? 13.656 3.777 -10.391 1 98.75 106 MET A O 1
ATOM 831 N N . LYS A 1 107 ? 12.258 4.656 -11.938 1 98.56 107 LYS A N 1
ATOM 832 C CA . LYS A 1 107 ? 13.109 5.82 -12.156 1 98.56 107 LYS A CA 1
ATOM 833 C C . LYS A 1 107 ? 13.164 6.707 -10.914 1 98.56 107 LYS A C 1
ATOM 835 O O . LYS A 1 107 ? 14.219 7.238 -10.562 1 98.56 107 LYS A O 1
ATOM 840 N N . ILE A 1 108 ? 12.039 6.863 -10.258 1 98.69 108 ILE A N 1
ATOM 841 C CA . ILE A 1 108 ? 11.977 7.637 -9.023 1 98.69 108 ILE A CA 1
ATOM 842 C C . ILE A 1 108 ? 12.938 7.039 -7.996 1 98.69 108 ILE A C 1
ATOM 844 O O . ILE A 1 108 ? 13.602 7.773 -7.258 1 98.69 108 ILE A O 1
ATOM 848 N N . LEU A 1 109 ? 13.086 5.75 -8.008 1 98.81 109 LEU A N 1
ATOM 849 C CA . LEU A 1 109 ? 13.938 5.027 -7.062 1 98.81 109 LEU A CA 1
ATOM 850 C C . LEU A 1 109 ? 15.391 5.078 -7.496 1 98.81 109 LEU A C 1
ATOM 852 O O . LEU A 1 109 ? 16.281 4.66 -6.754 1 98.81 109 LEU A O 1
ATOM 856 N N . GLY A 1 110 ? 15.648 5.508 -8.734 1 98.12 110 GLY A N 1
ATOM 857 C CA . GLY A 1 110 ? 17.016 5.762 -9.156 1 98.12 110 GLY A CA 1
ATOM 858 C C . GLY A 1 110 ? 17.562 4.699 -10.094 1 98.12 110 GLY A C 1
ATOM 859 O O . GLY A 1 110 ? 18.734 4.703 -10.43 1 98.12 110 GLY A O 1
ATOM 860 N N . ALA A 1 111 ? 16.703 3.805 -10.523 1 98.44 111 ALA A N 1
ATOM 861 C CA . ALA A 1 111 ? 17.141 2.744 -11.422 1 98.44 111 ALA A CA 1
ATOM 862 C C . ALA A 1 111 ? 17.391 3.28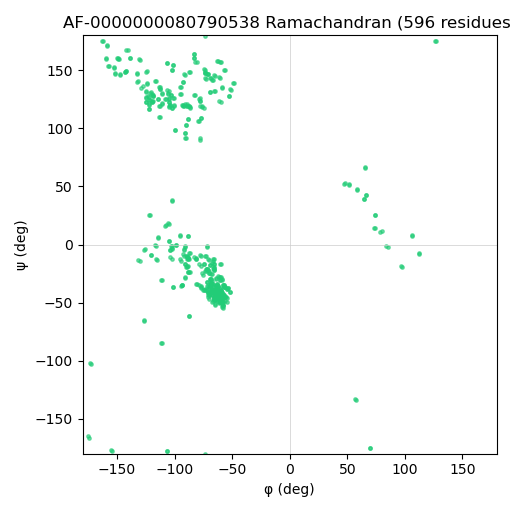3 -12.828 1 98.44 111 ALA A C 1
ATOM 864 O O . ALA A 1 111 ? 16.781 4.27 -13.242 1 98.44 111 ALA A O 1
ATOM 865 N N . ASN A 1 112 ? 18.375 2.684 -13.547 1 97.75 112 ASN A N 1
ATOM 866 C CA . ASN A 1 112 ? 18.516 2.869 -14.984 1 97.75 112 ASN A CA 1
ATOM 867 C C . ASN A 1 112 ? 17.516 2 -15.758 1 97.75 112 ASN A C 1
ATOM 869 O O . ASN A 1 112 ? 17.719 0.79 -15.883 1 97.75 112 ASN A O 1
ATOM 873 N N . VAL A 1 113 ? 16.469 2.637 -16.312 1 98.06 113 VAL A N 1
ATOM 874 C CA . VAL A 1 113 ? 15.367 1.899 -16.938 1 98.06 113 VAL A CA 1
ATOM 875 C C . VAL A 1 113 ? 15.531 1.91 -18.453 1 98.06 113 VAL A C 1
ATOM 877 O O . VAL A 1 113 ? 15.555 2.975 -19.078 1 98.06 113 VAL A O 1
ATOM 880 N N . ILE A 1 114 ? 15.656 0.764 -19.031 1 96.75 114 ILE A N 1
ATOM 881 C CA . ILE A 1 114 ? 15.734 0.588 -20.484 1 96.75 114 ILE A CA 1
ATOM 882 C C . ILE A 1 114 ? 14.484 -0.142 -20.984 1 96.75 114 ILE A C 1
ATOM 884 O O . ILE A 1 114 ? 14.297 -1.326 -20.703 1 96.75 114 ILE A O 1
ATOM 888 N N . SER A 1 115 ? 13.656 0.572 -21.688 1 95.25 115 SER A N 1
ATOM 889 C CA . SER A 1 115 ? 12.445 -0.011 -22.25 1 95.25 115 SER A CA 1
ATOM 890 C C . SER A 1 115 ? 12.703 -0.556 -23.656 1 95.25 115 SER A C 1
ATOM 892 O O . SER A 1 115 ? 13.164 0.173 -24.531 1 95.25 115 SER A O 1
ATOM 894 N N . ALA A 1 116 ? 12.477 -1.849 -23.828 1 92.94 116 ALA A N 1
ATOM 895 C CA . ALA A 1 116 ? 12.711 -2.486 -25.125 1 92.94 116 ALA A CA 1
ATOM 896 C C . ALA A 1 116 ? 11.891 -3.77 -25.25 1 92.94 116 ALA A C 1
ATOM 898 O O . ALA A 1 116 ? 11.453 -4.34 -24.25 1 92.94 116 ALA A O 1
ATOM 899 N N . GLY A 1 117 ? 11.594 -4.125 -26.469 1 91.31 117 GLY A N 1
ATOM 900 C CA . GLY A 1 117 ? 10.922 -5.391 -26.719 1 91.31 117 GLY A CA 1
ATOM 901 C C . GLY A 1 117 ? 9.484 -5.41 -26.234 1 91.31 117 GLY A C 1
ATOM 902 O O . GLY A 1 117 ? 8.977 -4.406 -25.734 1 91.31 117 GLY A O 1
ATOM 903 N N . ASN A 1 118 ? 8.883 -6.684 -26.375 1 88.44 118 ASN A N 1
ATOM 904 C CA . ASN A 1 118 ? 7.465 -6.801 -26.062 1 88.44 118 ASN A CA 1
ATOM 905 C C . ASN A 1 118 ? 7.23 -7.715 -24.859 1 88.44 118 ASN A C 1
ATOM 907 O O . ASN A 1 118 ? 6.133 -7.75 -24.312 1 88.44 118 ASN A O 1
ATOM 911 N N . SER A 1 119 ? 8.258 -8.438 -24.484 1 87.44 119 SER A N 1
ATOM 912 C CA . SER A 1 119 ? 8.141 -9.367 -23.375 1 87.44 119 SER A CA 1
ATOM 913 C C . SER A 1 119 ? 9.461 -9.516 -22.625 1 87.44 119 SER A C 1
ATOM 915 O O . SER A 1 119 ? 10.516 -9.188 -23.172 1 87.44 119 SER A O 1
ATOM 917 N N . THR A 1 120 ? 9.383 -9.953 -21.453 1 88.31 120 THR A N 1
ATOM 918 C CA . THR A 1 120 ? 10.586 -10.172 -20.656 1 88.31 120 THR A CA 1
ATOM 919 C C . THR A 1 120 ? 11.469 -11.234 -21.297 1 88.31 120 THR A C 1
ATOM 921 O O . THR A 1 120 ? 12.695 -11.156 -21.219 1 88.31 120 THR A O 1
ATOM 924 N N . THR A 1 121 ? 10.867 -12.234 -21.906 1 84.06 121 THR A N 1
ATOM 925 C CA . THR A 1 121 ? 11.602 -13.297 -22.594 1 84.06 121 THR A CA 1
ATOM 926 C C . THR A 1 121 ? 12.508 -12.719 -23.672 1 84.06 121 THR A C 1
ATOM 928 O O . THR A 1 121 ? 13.648 -13.164 -23.828 1 84.06 121 THR A O 1
ATOM 931 N N . GLU A 1 122 ? 12.047 -11.695 -24.312 1 87.62 122 GLU A N 1
ATOM 932 C CA . GLU A 1 122 ? 12.805 -11.055 -25.375 1 87.62 122 GLU A CA 1
ATOM 933 C C . GLU A 1 122 ? 13.992 -10.273 -24.812 1 87.62 122 GLU A C 1
ATOM 935 O O . GLU A 1 122 ? 14.961 -10.008 -25.531 1 87.62 122 GLU A O 1
ATOM 940 N N . LEU A 1 123 ? 13.883 -9.945 -23.562 1 93.12 123 LEU A N 1
ATOM 941 C CA . LEU A 1 123 ? 14.867 -9.047 -22.953 1 93.12 123 LEU A CA 1
ATOM 942 C C . LEU A 1 123 ? 15.969 -9.844 -22.266 1 93.12 123 LEU A C 1
ATOM 944 O O . LEU A 1 123 ? 17.047 -9.32 -22 1 93.12 123 LEU A O 1
ATOM 948 N N . LEU A 1 124 ? 15.766 -11.117 -22.062 1 90.06 124 LEU A N 1
ATOM 949 C CA . LEU A 1 124 ? 16.688 -11.945 -21.297 1 90.06 124 LEU A CA 1
ATOM 950 C C . LEU A 1 124 ? 18.047 -12.008 -21.969 1 90.06 124 LEU A C 1
ATOM 952 O O . LEU A 1 124 ? 19.078 -11.898 -21.312 1 90.06 124 LEU A O 1
ATOM 956 N N . PRO A 1 125 ? 18.125 -12.117 -23.359 1 90.62 125 PRO A N 1
ATOM 957 C CA . PRO A 1 125 ? 19.438 -12.148 -24 1 90.62 125 PRO A CA 1
ATOM 958 C C . PRO A 1 125 ? 20.234 -10.852 -23.797 1 90.62 125 PRO A C 1
ATOM 960 O O . PRO A 1 125 ? 21.453 -10.891 -23.672 1 90.62 125 PRO A O 1
ATOM 963 N N . LEU A 1 126 ? 19.516 -9.734 -23.75 1 90.81 126 LEU A N 1
ATOM 964 C CA . LEU A 1 126 ? 20.172 -8.445 -23.547 1 90.81 126 LEU A CA 1
ATOM 965 C C . LEU A 1 126 ? 20.781 -8.359 -22.141 1 90.81 126 LEU A C 1
ATOM 967 O O . LEU A 1 126 ? 21.906 -7.891 -21.969 1 90.81 126 LEU A O 1
ATOM 971 N N . VAL A 1 127 ? 20.047 -8.805 -21.156 1 93.94 127 VAL A N 1
ATOM 972 C CA . VAL A 1 127 ? 20.5 -8.805 -19.781 1 93.94 127 VAL A CA 1
ATOM 973 C C . VAL A 1 127 ? 21.719 -9.711 -19.625 1 93.94 127 VAL A C 1
ATOM 975 O O . VAL A 1 127 ? 22.688 -9.344 -18.969 1 93.94 127 VAL A O 1
ATOM 978 N N . LYS A 1 128 ? 21.609 -10.859 -20.266 1 90.94 128 LYS A N 1
ATOM 979 C CA . LYS A 1 128 ? 22.719 -11.805 -20.203 1 90.94 128 LYS A CA 1
ATOM 980 C C . LYS A 1 128 ? 23.984 -11.219 -20.828 1 90.94 128 LYS A C 1
ATOM 982 O O . LYS A 1 128 ? 25.078 -11.367 -20.281 1 90.94 128 LYS A O 1
ATOM 987 N N . LYS A 1 129 ? 23.844 -10.555 -21.938 1 91.19 129 LYS A N 1
ATOM 988 C CA . LYS A 1 129 ? 24.984 -9.938 -22.609 1 91.19 129 LYS A CA 1
ATOM 989 C C . LYS A 1 129 ? 25.609 -8.852 -21.75 1 91.19 129 LYS A C 1
ATOM 991 O O . LYS A 1 129 ? 26.844 -8.773 -21.625 1 91.19 129 LYS A O 1
ATOM 996 N N . LEU A 1 130 ? 24.75 -8.031 -21.172 1 90.19 130 LEU A N 1
ATOM 997 C CA . LEU A 1 130 ? 25.25 -6.957 -20.312 1 90.19 130 LEU A CA 1
ATOM 998 C C . LEU A 1 130 ? 25.969 -7.527 -19.094 1 90.19 130 LEU A C 1
ATOM 1000 O O . LEU A 1 130 ? 26.953 -6.957 -18.625 1 90.19 130 LEU A O 1
ATOM 1004 N N . SER A 1 131 ? 25.453 -8.578 -18.641 1 90.31 131 SER A N 1
ATOM 1005 C CA . SER A 1 131 ? 26.016 -9.172 -17.422 1 90.31 131 SER A CA 1
ATOM 1006 C C . SER A 1 131 ? 27.375 -9.797 -17.688 1 90.31 131 SER A C 1
ATOM 1008 O O . SER A 1 131 ? 28.109 -10.117 -16.766 1 90.31 131 SER A O 1
ATOM 1010 N N . GLU A 1 132 ? 27.719 -9.945 -18.984 1 88 132 GLU A N 1
ATOM 1011 C CA . GLU A 1 132 ? 29.031 -10.453 -19.359 1 88 132 GLU A CA 1
ATOM 1012 C C . GLU A 1 132 ? 30.109 -9.383 -19.156 1 88 132 GLU A C 1
ATOM 1014 O O . GLU A 1 132 ? 31.297 -9.703 -19.078 1 88 132 GLU A O 1
ATOM 1019 N N . PHE A 1 133 ? 29.656 -8.188 -19.234 1 83.19 133 PHE A N 1
ATOM 1020 C CA . PHE A 1 133 ? 30.594 -7.105 -18.969 1 83.19 133 PHE A CA 1
ATOM 1021 C C . PHE A 1 133 ? 30.953 -7.039 -17.484 1 83.19 133 PHE A C 1
ATOM 1023 O O . PHE A 1 133 ? 30.141 -7.379 -16.641 1 83.19 133 PHE A O 1
ATOM 1030 N N . ASN A 1 134 ? 32.188 -6.645 -17.312 1 76.31 134 ASN A N 1
ATOM 1031 C CA . ASN A 1 134 ? 32.688 -6.566 -15.938 1 76.31 134 ASN A CA 1
ATOM 1032 C C . ASN A 1 134 ? 31.859 -5.582 -15.102 1 76.31 134 ASN A C 1
ATOM 1034 O O . ASN A 1 134 ? 31.516 -4.504 -15.578 1 76.31 134 ASN A O 1
ATOM 1038 N N . GLY A 1 135 ? 31.297 -6.18 -13.953 1 87.19 135 GLY A N 1
ATOM 1039 C CA . GLY A 1 135 ? 30.719 -5.305 -12.945 1 87.19 135 GLY A CA 1
ATOM 1040 C C . GLY A 1 135 ? 29.203 -5.434 -12.844 1 87.19 135 GLY A C 1
ATOM 1041 O O . GLY A 1 135 ? 28.594 -4.898 -11.914 1 87.19 135 GLY A O 1
ATOM 1042 N N . TYR A 1 136 ? 28.594 -6.211 -13.797 1 92.25 136 TYR A N 1
ATOM 1043 C CA . TYR A 1 136 ? 27.156 -6.398 -13.727 1 92.25 136 TYR A CA 1
ATOM 1044 C C . TYR A 1 136 ? 26.812 -7.805 -13.25 1 92.25 136 TYR A C 1
ATOM 1046 O O . TYR A 1 136 ? 27.422 -8.781 -13.688 1 92.25 136 TYR A O 1
ATOM 1054 N N . THR A 1 137 ? 25.922 -7.898 -12.328 1 95.5 137 THR A N 1
ATOM 1055 C CA . THR A 1 137 ? 25.391 -9.172 -11.836 1 95.5 137 THR A CA 1
ATOM 1056 C C . THR A 1 137 ? 23.938 -9.352 -12.242 1 95.5 137 THR A C 1
ATOM 1058 O O . THR A 1 137 ? 23.094 -8.516 -11.922 1 95.5 137 THR A O 1
ATOM 1061 N N . HIS A 1 138 ? 23.672 -10.43 -12.969 1 96.81 138 HIS A N 1
ATOM 1062 C CA . HIS A 1 138 ? 22.312 -10.82 -13.297 1 96.81 138 HIS A CA 1
ATOM 1063 C C . HIS A 1 138 ? 21.719 -11.703 -12.211 1 96.81 138 HIS A C 1
ATOM 1065 O O . HIS A 1 138 ? 22.219 -12.797 -11.945 1 96.81 138 HIS A O 1
ATOM 1071 N N . LEU A 1 139 ? 20.641 -11.258 -11.602 1 96.5 139 LEU A N 1
ATOM 1072 C CA . LEU A 1 139 ? 20.047 -11.992 -10.492 1 96.5 139 LEU A CA 1
ATOM 1073 C C . LEU A 1 139 ? 19.25 -13.188 -11 1 96.5 139 LEU A C 1
ATOM 1075 O O . LEU A 1 139 ? 19.203 -14.234 -10.352 1 96.5 139 LEU A O 1
ATOM 1079 N N . ASP A 1 140 ? 18.578 -13.016 -12.133 1 95.25 140 ASP A N 1
ATOM 1080 C CA . ASP A 1 140 ? 17.906 -14.086 -12.883 1 95.25 140 ASP A CA 1
ATOM 1081 C C . ASP A 1 140 ? 16.75 -14.664 -12.086 1 95.25 140 ASP A C 1
ATOM 1083 O O . ASP A 1 140 ? 16.688 -15.875 -11.844 1 95.25 140 ASP A O 1
ATOM 1087 N N . GLN A 1 141 ? 15.727 -13.875 -11.875 1 94.81 141 GLN A N 1
ATOM 1088 C CA . GLN A 1 141 ? 14.547 -14.281 -11.117 1 94.81 141 GLN A CA 1
ATOM 1089 C C . GLN A 1 141 ? 13.859 -15.477 -11.773 1 94.81 141 GLN A C 1
ATOM 1091 O O . GLN A 1 141 ? 13.086 -16.188 -11.125 1 94.81 141 GLN A O 1
ATOM 1096 N N . PHE A 1 142 ? 14.156 -15.758 -13.016 1 92.69 142 PHE A N 1
ATOM 1097 C CA . PHE A 1 142 ? 13.43 -16.766 -13.789 1 92.69 142 PHE A CA 1
ATOM 1098 C C . PHE A 1 142 ? 14.047 -18.141 -13.609 1 92.69 142 PHE A C 1
ATOM 1100 O O . PHE A 1 142 ? 13.375 -19.156 -13.797 1 92.69 142 PHE A O 1
ATOM 1107 N N . HIS A 1 143 ? 15.312 -18.156 -13.242 1 93.12 143 HIS A N 1
ATOM 1108 C CA . HIS A 1 143 ? 15.969 -19.469 -13.195 1 93.12 143 HIS A CA 1
ATOM 1109 C C . HIS A 1 143 ? 16.688 -19.672 -11.875 1 93.12 143 HIS A C 1
ATOM 1111 O O . HIS A 1 143 ? 17.109 -20.781 -11.555 1 93.12 143 HIS A O 1
ATOM 1117 N N . ASN A 1 144 ? 16.891 -18.609 -11.102 1 95.81 144 ASN A N 1
ATOM 1118 C CA . ASN A 1 144 ? 17.562 -18.703 -9.82 1 95.81 144 ASN A CA 1
ATOM 1119 C C . ASN A 1 144 ? 16.672 -19.328 -8.75 1 95.81 144 ASN A C 1
ATOM 1121 O O . ASN A 1 144 ? 15.672 -18.734 -8.352 1 95.81 144 ASN A O 1
ATOM 1125 N N . GLU A 1 145 ? 17.047 -20.453 -8.211 1 96.62 145 GLU A N 1
ATOM 1126 C CA . GLU A 1 145 ? 16.219 -21.203 -7.27 1 96.62 145 GLU A CA 1
ATOM 1127 C C . GLU A 1 145 ? 16.031 -20.438 -5.965 1 96.62 145 GLU A C 1
ATOM 1129 O O . GLU A 1 145 ? 15.156 -20.781 -5.164 1 96.62 145 GLU A O 1
ATOM 1134 N N . ILE A 1 146 ? 16.781 -19.406 -5.766 1 97.88 146 ILE A N 1
ATOM 1135 C CA . ILE A 1 146 ? 16.609 -18.531 -4.613 1 97.88 146 ILE A CA 1
ATOM 1136 C C . ILE A 1 146 ? 15.211 -17.922 -4.641 1 97.88 146 ILE A C 1
ATOM 1138 O O . ILE A 1 146 ? 14.609 -17.672 -3.59 1 97.88 146 ILE A O 1
ATOM 1142 N N . ASN A 1 147 ? 14.695 -17.734 -5.848 1 97.88 147 ASN A N 1
ATOM 1143 C CA . ASN A 1 147 ? 13.32 -17.281 -6.016 1 97.88 147 ASN A CA 1
ATOM 1144 C C . ASN A 1 147 ? 12.336 -18.219 -5.328 1 97.88 147 ASN A C 1
ATOM 1146 O O . ASN A 1 147 ? 11.453 -17.766 -4.594 1 97.88 147 ASN A O 1
ATOM 1150 N N . VAL A 1 148 ? 12.5 -19.516 -5.496 1 98.38 148 VAL A N 1
ATOM 1151 C CA . VAL A 1 148 ? 11.664 -20.547 -4.891 1 98.38 148 VAL A CA 1
ATOM 1152 C C . VAL A 1 148 ? 11.906 -20.594 -3.383 1 98.38 148 VAL A C 1
ATOM 1154 O O . VAL A 1 148 ? 10.961 -20.641 -2.596 1 98.38 148 VAL A O 1
ATOM 1157 N N . LEU A 1 149 ? 13.148 -20.516 -3.006 1 98.44 149 LEU A N 1
ATOM 1158 C CA . LEU A 1 149 ? 13.555 -20.594 -1.607 1 98.44 149 LEU A CA 1
ATOM 1159 C C . LEU A 1 149 ? 12.945 -19.469 -0.788 1 98.44 149 LEU A C 1
ATOM 1161 O O . LEU A 1 149 ? 12.562 -19.672 0.367 1 98.44 149 LEU A O 1
ATOM 1165 N N . ALA A 1 150 ? 12.891 -18.266 -1.35 1 98.69 150 ALA A N 1
ATOM 1166 C CA . ALA A 1 150 ? 12.312 -17.109 -0.672 1 98.69 150 ALA A CA 1
ATOM 1167 C C . ALA A 1 150 ? 10.914 -17.422 -0.153 1 98.69 150 ALA A C 1
ATOM 1169 O O . ALA A 1 150 ? 10.562 -17.062 0.973 1 98.69 150 ALA A O 1
ATOM 1170 N N . HIS A 1 151 ? 10.141 -18.125 -0.934 1 98.88 151 HIS A N 1
ATOM 1171 C CA . HIS A 1 151 ? 8.742 -18.359 -0.603 1 98.88 151 HIS A CA 1
ATOM 1172 C C . HIS A 1 151 ? 8.57 -19.641 0.213 1 98.88 151 HIS A C 1
ATOM 1174 O O . HIS A 1 151 ? 7.656 -19.75 1.029 1 98.88 151 HIS A O 1
ATOM 1180 N N . TYR A 1 152 ? 9.492 -20.594 -0.013 1 98.81 152 TYR A N 1
ATOM 1181 C CA . TYR A 1 152 ? 9.531 -21.75 0.865 1 98.81 152 TYR A CA 1
ATOM 1182 C C . TYR A 1 152 ? 9.82 -21.344 2.305 1 98.81 152 TYR A C 1
ATOM 1184 O O . TYR A 1 152 ? 9.164 -21.812 3.236 1 98.81 152 TYR A O 1
ATOM 1192 N N . GLU A 1 153 ? 10.719 -20.391 2.484 1 98.69 153 GLU A N 1
ATOM 1193 C CA . GLU A 1 153 ? 11.242 -20.031 3.803 1 98.69 153 GLU A CA 1
ATOM 1194 C C . GLU A 1 153 ? 10.375 -18.969 4.473 1 98.69 153 GLU A C 1
ATOM 1196 O O . GLU A 1 153 ? 10.469 -18.766 5.684 1 98.69 153 GLU A O 1
ATOM 1201 N N . THR A 1 154 ? 9.57 -18.266 3.693 1 98.75 154 THR A N 1
ATOM 1202 C CA . THR A 1 154 ? 8.82 -17.188 4.309 1 98.75 154 THR A CA 1
ATOM 1203 C C . THR A 1 154 ? 7.332 -17.328 4.027 1 98.75 154 THR A C 1
ATOM 1205 O O . THR A 1 154 ? 6.578 -17.828 4.863 1 98.75 154 THR A O 1
ATOM 1208 N N . THR A 1 155 ? 6.898 -17.203 2.748 1 98.88 155 THR A N 1
ATOM 1209 C CA . THR A 1 155 ? 5.488 -17.156 2.377 1 98.88 155 THR A CA 1
ATOM 1210 C C . THR A 1 155 ? 4.77 -18.422 2.844 1 98.88 155 THR A C 1
ATOM 1212 O O . THR A 1 155 ? 3.732 -18.344 3.502 1 98.88 155 THR A O 1
ATOM 1215 N N . ALA A 1 156 ? 5.34 -19.547 2.486 1 98.94 156 ALA A N 1
ATOM 1216 C CA . ALA A 1 156 ? 4.711 -20.828 2.805 1 98.94 156 ALA A CA 1
ATOM 1217 C C . ALA A 1 156 ? 4.68 -21.062 4.312 1 98.94 156 ALA A C 1
ATOM 1219 O O . ALA A 1 156 ? 3.654 -21.469 4.863 1 98.94 156 ALA A O 1
ATOM 1220 N N . LYS A 1 157 ? 5.785 -20.828 4.961 1 98.75 157 LYS A N 1
ATOM 1221 C CA . LYS A 1 157 ? 5.879 -21 6.406 1 98.75 157 LYS A CA 1
ATOM 1222 C C . LYS A 1 157 ? 4.891 -20.109 7.141 1 98.75 157 LYS A C 1
ATOM 1224 O O . LYS A 1 157 ? 4.27 -20.531 8.117 1 98.75 157 LYS A O 1
ATOM 1229 N N . GLU A 1 158 ? 4.777 -18.875 6.688 1 98.88 158 GLU A N 1
ATOM 1230 C CA . GLU A 1 158 ? 3.836 -17.938 7.293 1 98.88 158 GLU A CA 1
ATOM 1231 C C . GLU A 1 158 ? 2.402 -18.453 7.188 1 98.88 158 GLU A C 1
ATOM 1233 O O . GLU A 1 158 ? 1.649 -18.406 8.164 1 98.88 158 GLU A O 1
ATOM 1238 N N . ILE A 1 159 ? 2.041 -18.891 5.977 1 98.94 159 ILE A N 1
ATOM 1239 C CA . ILE A 1 159 ? 0.688 -19.391 5.758 1 98.94 159 ILE A CA 1
ATOM 1240 C C . ILE A 1 159 ? 0.415 -20.562 6.688 1 98.94 159 ILE A C 1
ATOM 1242 O O . ILE A 1 159 ? -0.633 -20.625 7.332 1 98.94 159 ILE A O 1
ATOM 1246 N N . ASP A 1 160 ? 1.326 -21.484 6.781 1 98.88 160 ASP A N 1
ATOM 1247 C CA . ASP A 1 160 ? 1.182 -22.672 7.625 1 98.88 160 ASP A CA 1
ATOM 1248 C C . ASP A 1 160 ? 1.006 -22.281 9.094 1 98.88 160 ASP A C 1
ATOM 1250 O O . ASP A 1 160 ? 0.096 -22.766 9.766 1 98.88 160 ASP A O 1
ATOM 1254 N N . GLU A 1 161 ? 1.867 -21.422 9.578 1 98.62 161 GLU A N 1
ATOM 1255 C CA . GLU A 1 161 ? 1.793 -20.984 10.969 1 98.62 161 GLU A CA 1
ATOM 1256 C C . GLU A 1 161 ? 0.485 -20.25 11.242 1 98.62 161 GLU A C 1
ATOM 1258 O O . GLU A 1 161 ? -0.175 -20.5 12.25 1 98.62 161 GLU A O 1
ATOM 1263 N N . GLN A 1 162 ? 0.116 -19.375 10.344 1 98.81 162 GLN A N 1
ATOM 1264 C CA . GLN A 1 162 ? -1.095 -18.578 10.5 1 98.81 162 GLN A CA 1
ATOM 1265 C C . GLN A 1 162 ? -2.334 -19.469 10.562 1 98.81 162 GLN A C 1
ATOM 1267 O O . GLN A 1 162 ? -3.203 -19.266 11.414 1 98.81 162 GLN A O 1
ATOM 1272 N N . THR A 1 163 ? -2.369 -20.406 9.664 1 98.69 163 THR A N 1
ATOM 1273 C CA . THR A 1 163 ? -3.549 -21.266 9.602 1 98.69 163 THR A CA 1
ATOM 1274 C C . THR A 1 163 ? -3.592 -22.203 10.797 1 98.69 163 THR A C 1
ATOM 1276 O O . THR A 1 163 ? -4.656 -22.438 11.383 1 98.69 163 THR A O 1
ATOM 1279 N N . LYS A 1 164 ? -2.498 -22.672 11.273 1 98.12 164 LYS A N 1
ATOM 1280 C CA . LYS A 1 164 ? -2.443 -23.562 12.438 1 98.12 164 LYS A CA 1
ATOM 1281 C C . LYS A 1 164 ? -2.871 -22.828 13.703 1 98.12 164 LYS A C 1
ATOM 1283 O O . LYS A 1 164 ? -3.725 -23.312 14.445 1 98.12 164 LYS A O 1
ATOM 1288 N N . VAL A 1 165 ? -2.301 -21.672 13.906 1 98 165 VAL A N 1
ATOM 1289 C CA . VAL A 1 165 ? -2.58 -20.875 15.102 1 98 165 VAL A CA 1
ATOM 1290 C C . VAL A 1 165 ? -4.062 -20.516 15.141 1 98 165 VAL A C 1
ATOM 1292 O O . VAL A 1 165 ? -4.66 -20.453 16.219 1 98 165 VAL A O 1
ATOM 1295 N N . SER A 1 166 ? -4.676 -20.422 13.977 1 98 166 SER A N 1
ATOM 1296 C CA . SER A 1 166 ? -6.043 -19.922 13.898 1 98 166 SER A CA 1
ATOM 1297 C C . SER A 1 166 ? -7.047 -21.047 13.719 1 98 166 SER A C 1
ATOM 1299 O O . SER A 1 166 ? -8.242 -20.812 13.531 1 98 166 SER A O 1
ATOM 1301 N N . GLY A 1 167 ? -6.59 -22.234 13.633 1 97.62 167 GLY A N 1
ATOM 1302 C CA . GLY A 1 167 ? -7.461 -23.391 13.508 1 97.62 167 GLY A CA 1
ATOM 1303 C C . GLY A 1 167 ? -8.078 -23.516 12.125 1 97.62 167 GLY A C 1
ATOM 1304 O O . GLY A 1 167 ? -9.164 -24.094 11.977 1 97.62 167 GLY A O 1
ATOM 1305 N N . ILE A 1 168 ? -7.438 -22.984 11.141 1 98 168 ILE A N 1
ATOM 1306 C CA . ILE A 1 168 ? -7.914 -23.047 9.766 1 98 168 ILE A CA 1
ATOM 1307 C C . ILE A 1 168 ? -7.367 -24.312 9.094 1 98 168 ILE A C 1
ATOM 1309 O O . ILE A 1 168 ? -6.152 -24.484 8.977 1 98 168 ILE A O 1
ATOM 1313 N N . LYS A 1 169 ? -8.211 -25.172 8.656 1 97.56 169 LYS A N 1
ATOM 1314 C CA . LYS A 1 169 ? -7.801 -26.375 7.949 1 97.56 169 LYS A CA 1
ATOM 1315 C C . LYS A 1 169 ? -7.688 -26.125 6.449 1 97.56 169 LYS A C 1
ATOM 1317 O O . LYS A 1 169 ? -8.695 -26.125 5.738 1 97.56 169 LYS A O 1
ATOM 1322 N N . VAL A 1 170 ? -6.504 -26.078 5.957 1 98.38 170 VAL A N 1
ATOM 1323 C CA . VAL A 1 170 ? -6.25 -25.719 4.562 1 98.38 170 VAL A CA 1
ATOM 1324 C C . VAL A 1 170 ? -6.551 -26.922 3.658 1 98.38 170 VAL A C 1
ATOM 1326 O O . VAL A 1 170 ? -5.988 -28 3.838 1 98.38 170 VAL A O 1
ATOM 1329 N N . LYS A 1 171 ? -7.422 -26.688 2.74 1 97.31 171 LYS A N 1
ATOM 1330 C CA . LYS A 1 171 ? -7.75 -27.703 1.743 1 97.31 171 LYS A CA 1
ATOM 1331 C C . LYS A 1 171 ? -7.043 -27.422 0.42 1 97.31 171 LYS A C 1
ATOM 1333 O O . LYS A 1 171 ? -6.645 -28.359 -0.285 1 97.31 171 LYS A O 1
ATOM 1338 N N . ARG A 1 172 ? -6.949 -26.125 0.134 1 97 172 ARG A N 1
ATOM 1339 C CA . ARG A 1 172 ? -6.402 -25.734 -1.162 1 97 172 ARG A CA 1
ATOM 1340 C C . ARG A 1 172 ? -5.73 -24.375 -1.09 1 97 172 ARG A C 1
ATOM 1342 O O . ARG A 1 172 ? -6.137 -23.516 -0.3 1 97 172 ARG A O 1
ATOM 1349 N N . ILE A 1 173 ? -4.695 -24.25 -1.896 1 98.81 173 ILE A N 1
ATOM 1350 C CA . ILE A 1 173 ? -4.016 -22.969 -2.1 1 98.81 173 ILE A CA 1
ATOM 1351 C C . ILE A 1 173 ? -3.988 -22.641 -3.59 1 98.81 173 ILE A C 1
ATOM 1353 O O . ILE A 1 173 ? -3.605 -23.469 -4.414 1 98.81 173 ILE A O 1
ATOM 1357 N N . ILE A 1 174 ? -4.469 -21.453 -3.939 1 98.88 174 ILE A N 1
ATOM 1358 C CA . ILE A 1 174 ? -4.512 -21 -5.324 1 98.88 174 ILE A CA 1
ATOM 1359 C C . ILE A 1 174 ? -3.572 -19.812 -5.504 1 98.88 174 ILE A C 1
ATOM 1361 O O . ILE A 1 174 ? -3.664 -18.828 -4.77 1 98.88 174 ILE A O 1
ATOM 1365 N N . ALA A 1 175 ? -2.686 -19.906 -6.41 1 98.81 175 ALA A N 1
ATOM 1366 C CA . ALA A 1 175 ? -1.714 -18.844 -6.68 1 98.81 175 ALA A CA 1
ATOM 1367 C C . ALA A 1 175 ? -1.444 -18.719 -8.18 1 98.81 175 ALA A C 1
ATOM 1369 O O . ALA A 1 175 ? -1.53 -19.703 -8.914 1 98.81 175 ALA A O 1
ATOM 1370 N N . THR A 1 176 ? -1.134 -17.484 -8.562 1 98.5 176 THR A N 1
ATOM 1371 C CA . THR A 1 176 ? -0.825 -17.234 -9.969 1 98.5 176 THR A CA 1
ATOM 1372 C C . THR A 1 176 ? 0.636 -17.562 -10.266 1 98.5 176 THR A C 1
ATOM 1374 O O . THR A 1 176 ? 1.443 -17.719 -9.352 1 98.5 176 THR A O 1
ATOM 1377 N N . MET A 1 177 ? 0.866 -17.672 -11.562 1 96.44 177 MET A N 1
ATOM 1378 C CA . MET A 1 177 ? 2.217 -18.016 -12 1 96.44 177 MET A CA 1
ATOM 1379 C C . MET A 1 177 ? 2.768 -16.938 -12.938 1 96.44 177 MET A C 1
ATOM 1381 O O . MET A 1 177 ? 2.119 -16.578 -13.922 1 96.44 177 MET A O 1
ATOM 1385 N N . GLY A 1 178 ? 3.83 -16.375 -12.547 1 92.12 178 GLY A N 1
ATOM 1386 C CA . GLY A 1 178 ? 4.688 -15.555 -13.383 1 92.12 178 GLY A CA 1
ATOM 1387 C C . GLY A 1 178 ? 6.035 -16.188 -13.672 1 92.12 178 GLY A C 1
ATOM 1388 O O . GLY A 1 178 ? 6.152 -17.031 -14.57 1 92.12 178 GLY A O 1
ATOM 1389 N N . THR A 1 179 ? 6.938 -15.977 -12.727 1 90.62 179 THR A N 1
ATOM 1390 C CA . THR A 1 179 ? 8.164 -16.766 -12.734 1 90.62 179 THR A CA 1
ATOM 1391 C C . THR A 1 179 ? 7.922 -18.156 -12.156 1 90.62 179 THR A C 1
ATOM 1393 O O . THR A 1 179 ? 8.727 -19.062 -12.359 1 90.62 179 THR A O 1
ATOM 1396 N N . ALA A 1 180 ? 6.863 -18.297 -11.484 1 94.81 180 ALA A N 1
ATOM 1397 C CA . ALA A 1 180 ? 6.414 -19.5 -10.797 1 94.81 180 ALA A CA 1
ATOM 1398 C C . ALA A 1 180 ? 7.16 -19.688 -9.477 1 94.81 180 ALA A C 1
ATOM 1400 O O . ALA A 1 180 ? 7.027 -20.734 -8.828 1 94.81 180 ALA A O 1
ATOM 1401 N N . GLY A 1 181 ? 7.879 -18.703 -9.047 1 96.12 181 GLY A N 1
ATOM 1402 C CA . GLY A 1 181 ? 8.672 -18.828 -7.836 1 96.12 181 GLY A CA 1
ATOM 1403 C C . GLY A 1 181 ? 7.824 -19.016 -6.59 1 96.12 181 GLY A C 1
ATOM 1404 O O . GLY A 1 181 ? 8.062 -19.922 -5.793 1 96.12 181 GLY A O 1
ATOM 1405 N N . HIS A 1 182 ? 6.805 -18.188 -6.457 1 98.12 182 HIS A N 1
ATOM 1406 C CA . HIS A 1 182 ? 6.062 -18.234 -5.199 1 98.12 182 HIS A CA 1
ATOM 1407 C C . HIS A 1 182 ? 5.188 -19.469 -5.113 1 98.12 182 HIS A C 1
ATOM 1409 O O . HIS A 1 182 ? 5.172 -20.156 -4.086 1 98.12 182 HIS A O 1
ATOM 1415 N N . ILE A 1 183 ? 4.543 -19.906 -6.258 1 98.5 183 ILE A N 1
ATOM 1416 C CA . ILE A 1 183 ? 3.668 -21.062 -6.168 1 98.5 183 ILE A CA 1
ATOM 1417 C C . ILE A 1 183 ? 4.504 -22.328 -5.926 1 98.5 183 ILE A C 1
ATOM 1419 O O . ILE A 1 183 ? 4.082 -23.219 -5.195 1 98.5 183 ILE A O 1
ATOM 1423 N N . VAL A 1 184 ? 5.633 -22.375 -6.516 1 98.5 184 VAL A N 1
ATOM 1424 C CA . VAL A 1 184 ? 6.465 -23.562 -6.379 1 98.5 184 VAL A CA 1
ATOM 1425 C C . VAL A 1 184 ? 7.031 -23.641 -4.961 1 98.5 184 VAL A C 1
ATOM 1427 O O . VAL A 1 184 ? 7.113 -24.719 -4.371 1 98.5 184 VAL A O 1
ATOM 1430 N N . GLY A 1 185 ? 7.469 -22.484 -4.414 1 98.81 185 GLY A N 1
ATOM 1431 C CA . GLY A 1 185 ? 7.895 -22.469 -3.023 1 98.81 185 GLY A CA 1
ATOM 1432 C C . GLY A 1 185 ? 6.812 -22.906 -2.062 1 98.81 185 GLY A C 1
ATOM 1433 O O . GLY A 1 185 ? 7.066 -23.703 -1.154 1 98.81 185 GLY A O 1
ATOM 1434 N N . ILE A 1 186 ? 5.633 -22.438 -2.291 1 98.94 186 ILE A N 1
ATOM 1435 C CA . ILE A 1 186 ? 4.48 -22.797 -1.472 1 98.94 186 ILE A CA 1
ATOM 1436 C C . ILE A 1 186 ? 4.168 -24.281 -1.649 1 98.94 186 ILE A C 1
ATOM 1438 O O . ILE A 1 186 ? 3.982 -25 -0.668 1 98.94 186 ILE A O 1
ATOM 1442 N N . ALA A 1 187 ? 4.137 -24.719 -2.912 1 98.81 187 ALA A N 1
ATOM 1443 C CA . ALA A 1 187 ? 3.828 -26.125 -3.215 1 98.81 187 ALA A CA 1
ATOM 1444 C C . ALA A 1 187 ? 4.836 -27.062 -2.561 1 98.81 187 ALA A C 1
ATOM 1446 O O . ALA A 1 187 ? 4.457 -28.047 -1.934 1 98.81 187 ALA A O 1
ATOM 1447 N N . LYS A 1 188 ? 6.102 -26.766 -2.746 1 98.75 188 LYS A N 1
ATOM 1448 C CA . LYS A 1 188 ? 7.145 -27.609 -2.168 1 98.75 188 LYS A CA 1
ATOM 1449 C C . LYS A 1 188 ? 6.949 -27.766 -0.663 1 98.75 188 LYS A C 1
ATOM 1451 O O . LYS A 1 188 ? 6.969 -28.875 -0.145 1 98.75 188 LYS A O 1
ATOM 1456 N N . TYR A 1 189 ? 6.746 -26.641 0.063 1 98.88 189 TYR A N 1
ATOM 1457 C CA . TYR A 1 189 ? 6.578 -26.656 1.512 1 98.88 189 TYR A CA 1
ATOM 1458 C C . TYR A 1 189 ? 5.367 -27.484 1.922 1 98.88 189 TYR A C 1
ATOM 1460 O O . TYR A 1 189 ? 5.469 -28.359 2.785 1 98.88 189 TYR A O 1
ATOM 1468 N N . PHE A 1 190 ? 4.246 -27.281 1.308 1 98.81 190 PHE A N 1
ATOM 1469 C CA . PHE A 1 190 ? 2.994 -27.891 1.749 1 98.81 190 PHE A CA 1
ATOM 1470 C C . PHE A 1 190 ? 2.928 -29.359 1.339 1 98.81 190 PHE A C 1
ATOM 1472 O O . PHE A 1 190 ? 2.352 -30.172 2.053 1 98.81 190 PHE A O 1
ATOM 1479 N N . LYS A 1 191 ? 3.484 -29.703 0.134 1 98.62 191 LYS A N 1
ATOM 1480 C CA . LYS A 1 191 ? 3.516 -31.094 -0.27 1 98.62 191 LYS A CA 1
ATOM 1481 C C . LYS A 1 191 ? 4.426 -31.906 0.642 1 98.62 191 LYS A C 1
ATOM 1483 O O . LYS A 1 191 ? 4.129 -33.062 0.959 1 98.62 191 LYS A O 1
ATOM 1488 N N . GLU A 1 192 ? 5.551 -31.359 0.998 1 98.5 192 GLU A N 1
ATOM 1489 C CA . GLU A 1 192 ? 6.469 -32.062 1.903 1 98.5 192 GLU A CA 1
ATOM 1490 C C . GLU A 1 192 ? 5.816 -32.312 3.26 1 98.5 192 GLU A C 1
ATOM 1492 O O . GLU A 1 192 ? 6.031 -33.344 3.869 1 98.5 192 GLU A O 1
ATOM 1497 N N . LYS A 1 193 ? 5.039 -31.406 3.678 1 98.19 193 LYS A N 1
ATOM 1498 C CA . LYS A 1 193 ? 4.52 -31.484 5.039 1 98.19 193 LYS A CA 1
ATOM 1499 C C . LYS A 1 193 ? 3.16 -32.188 5.078 1 98.19 193 LYS A C 1
ATOM 1501 O O . LYS A 1 193 ? 2.84 -32.875 6.043 1 98.19 193 LYS A O 1
ATOM 1506 N N . TYR A 1 194 ? 2.348 -31.969 3.994 1 98.06 194 TYR A N 1
ATOM 1507 C CA . TYR A 1 194 ? 0.958 -32.406 4.086 1 98.06 194 TYR A CA 1
ATOM 1508 C C . TYR A 1 194 ? 0.594 -33.312 2.92 1 98.06 194 TYR A C 1
ATOM 1510 O O . TYR A 1 194 ? -0.516 -33.844 2.867 1 98.06 194 TYR A O 1
ATOM 1518 N N . GLY A 1 195 ? 1.478 -33.531 1.973 1 97.19 195 GLY A N 1
ATOM 1519 C CA . GLY A 1 195 ? 1.214 -34.344 0.815 1 97.19 195 GLY A CA 1
ATOM 1520 C C . GLY A 1 195 ? 0.026 -33.906 -0.004 1 97.19 195 GLY A C 1
ATOM 1521 O O . GLY A 1 195 ? -0.106 -32.688 -0.292 1 97.19 195 GLY A O 1
ATOM 1522 N N . ASP A 1 196 ? -0.8 -34.875 -0.333 1 96.62 196 ASP A N 1
ATOM 1523 C CA . ASP A 1 196 ? -1.912 -34.562 -1.227 1 96.62 196 ASP A CA 1
ATOM 1524 C C . ASP A 1 196 ? -3.133 -34.094 -0.441 1 96.62 196 ASP A C 1
ATOM 1526 O O . ASP A 1 196 ? -4.188 -33.812 -1.021 1 96.62 196 ASP A O 1
ATOM 1530 N N . ASP A 1 197 ? -2.967 -33.906 0.869 1 96.88 197 ASP A N 1
ATOM 1531 C CA . ASP A 1 197 ? -4.051 -33.375 1.687 1 96.88 197 ASP A CA 1
ATOM 1532 C C . ASP A 1 197 ? -4.309 -31.906 1.369 1 96.88 197 ASP A C 1
ATOM 1534 O O . ASP A 1 197 ? -5.391 -31.375 1.646 1 96.88 197 ASP A O 1
ATOM 1538 N N . VAL A 1 198 ? -3.291 -31.219 0.852 1 98.06 198 VAL A N 1
ATOM 1539 C CA . VAL A 1 198 ? -3.445 -29.844 0.41 1 98.06 198 VAL A CA 1
ATOM 1540 C C . VAL A 1 198 ? -3.293 -29.766 -1.107 1 98.06 198 VAL A C 1
ATOM 1542 O O . VAL A 1 198 ? -2.244 -30.109 -1.651 1 98.06 198 VAL A O 1
ATOM 1545 N N . GLU A 1 199 ? -4.301 -29.328 -1.751 1 97.75 199 GLU A N 1
ATOM 1546 C CA . GLU A 1 199 ? -4.277 -29.156 -3.199 1 97.75 199 GLU A CA 1
ATOM 1547 C C . GLU A 1 199 ? -3.635 -27.828 -3.584 1 97.75 199 GLU A C 1
ATOM 1549 O O . GLU A 1 199 ? -3.979 -26.781 -3.027 1 97.75 199 GLU A O 1
ATOM 1554 N N . ILE A 1 200 ? -2.707 -27.875 -4.453 1 98.69 200 ILE A N 1
ATOM 1555 C CA . ILE A 1 200 ? -2.066 -26.672 -4.977 1 98.69 200 ILE A CA 1
ATOM 1556 C C . ILE A 1 200 ? -2.564 -26.391 -6.395 1 98.69 200 ILE A C 1
ATOM 1558 O O . ILE A 1 200 ? -2.408 -27.234 -7.285 1 98.69 200 ILE A O 1
ATOM 1562 N N . ILE A 1 201 ? -3.139 -25.203 -6.625 1 98.5 201 ILE A N 1
ATOM 1563 C CA . ILE A 1 201 ? -3.701 -24.859 -7.922 1 98.5 201 ILE A CA 1
ATOM 1564 C C . ILE A 1 201 ? -2.975 -23.641 -8.484 1 98.5 201 ILE A C 1
ATOM 1566 O O . ILE A 1 201 ? -2.938 -22.578 -7.848 1 98.5 201 ILE A O 1
ATOM 1570 N N . GLY A 1 202 ? -2.412 -23.812 -9.664 1 98.44 202 GLY A N 1
ATOM 1571 C CA . GLY A 1 202 ? -1.802 -22.703 -10.391 1 98.44 202 GLY A CA 1
ATOM 1572 C C . GLY A 1 202 ? -2.766 -22 -11.328 1 98.44 202 GLY A C 1
ATOM 1573 O O . GLY A 1 202 ? -3.672 -22.641 -11.875 1 98.44 202 GLY A O 1
ATOM 1574 N N . VAL A 1 203 ? -2.594 -20.688 -11.469 1 98.75 203 VAL A N 1
ATOM 1575 C CA . VAL A 1 203 ? -3.441 -19.891 -12.352 1 98.75 203 VAL A CA 1
ATOM 1576 C C . VAL A 1 203 ? -2.584 -19.219 -13.414 1 98.75 203 VAL A C 1
ATOM 1578 O O . VAL A 1 203 ? -1.547 -18.625 -13.094 1 98.75 203 VAL A O 1
ATOM 1581 N N . GLU A 1 204 ? -2.908 -19.281 -14.633 1 98.06 204 GLU A N 1
ATOM 1582 C CA . GLU A 1 204 ? -2.217 -18.594 -15.719 1 98.06 204 GLU A CA 1
ATOM 1583 C C . GLU A 1 204 ? -3.207 -18.016 -16.719 1 98.06 204 GLU A C 1
ATOM 1585 O O . GLU A 1 204 ? -4.383 -18.406 -16.734 1 98.06 204 GLU A O 1
ATOM 1590 N N . PRO A 1 205 ? -2.781 -17.047 -17.531 1 97.75 205 PRO A N 1
ATOM 1591 C CA . PRO A 1 205 ? -3.688 -16.484 -18.547 1 97.75 205 PRO A CA 1
ATOM 1592 C C . PRO A 1 205 ? -4.156 -17.531 -19.547 1 97.75 205 PRO A C 1
ATOM 1594 O O . PRO A 1 205 ? -3.385 -18.422 -19.938 1 97.75 205 PRO A O 1
ATOM 1597 N N . ALA A 1 206 ? -5.398 -17.406 -19.953 1 97.69 206 ALA A N 1
ATOM 1598 C CA . ALA A 1 206 ? -5.906 -18.25 -21.047 1 97.69 206 ALA A CA 1
ATOM 1599 C C . ALA A 1 206 ? -5.109 -18.031 -22.328 1 97.69 206 ALA A C 1
ATOM 1601 O O . ALA A 1 206 ? -4.41 -17.016 -22.469 1 97.69 206 ALA A O 1
ATOM 1602 N N . GLN A 1 207 ? -5.156 -19.031 -23.188 1 95.12 207 GLN A N 1
ATOM 1603 C CA . GLN A 1 207 ? -4.449 -18.922 -24.453 1 95.12 207 GLN A CA 1
ATOM 1604 C C . GLN A 1 207 ? -4.84 -17.625 -25.188 1 95.12 207 GLN A C 1
ATOM 1606 O O . GLN A 1 207 ? -6.027 -17.312 -25.312 1 95.12 207 GLN A O 1
ATOM 1611 N N . GLY A 1 208 ? -3.826 -16.875 -25.562 1 92.69 208 GLY A N 1
ATOM 1612 C CA . GLY A 1 208 ? -4.07 -15.656 -26.297 1 92.69 208 GLY A CA 1
ATOM 1613 C C . GLY A 1 208 ? -4.395 -14.469 -25.422 1 92.69 208 GLY A C 1
ATOM 1614 O O . GLY A 1 208 ? -4.555 -13.352 -25.906 1 92.69 208 GLY A O 1
ATOM 1615 N N . GLU A 1 209 ? -4.449 -14.672 -24.109 1 94.25 209 GLU A N 1
ATOM 1616 C CA . GLU A 1 209 ? -4.781 -13.609 -23.156 1 94.25 209 GLU A CA 1
ATOM 1617 C C . GLU A 1 209 ? -3.531 -13.078 -22.469 1 94.25 209 GLU A C 1
ATOM 1619 O O . GLU A 1 209 ? -2.531 -13.789 -22.344 1 94.25 209 GLU A O 1
ATOM 1624 N N . ARG A 1 210 ? -3.617 -11.828 -22.125 1 92.69 210 ARG A N 1
ATOM 1625 C CA . ARG A 1 210 ? -2.553 -11.195 -21.344 1 92.69 210 ARG A CA 1
ATOM 1626 C C . ARG A 1 210 ? -3.088 -10.633 -20.031 1 92.69 210 ARG A C 1
ATOM 1628 O O . ARG A 1 210 ? -4.07 -9.883 -20.031 1 92.69 210 ARG A O 1
ATOM 1635 N N . ILE A 1 211 ? -2.529 -11.039 -18.984 1 94.56 211 ILE A N 1
ATOM 1636 C CA . ILE A 1 211 ? -2.791 -10.484 -17.672 1 94.56 211 ILE A CA 1
ATOM 1637 C C . ILE A 1 211 ? -1.488 -9.969 -17.047 1 94.56 211 ILE A C 1
ATOM 1639 O O . ILE A 1 211 ? -0.562 -10.75 -16.812 1 94.56 211 ILE A O 1
ATOM 1643 N N . PRO A 1 212 ? -1.392 -8.703 -16.812 1 90.88 212 PRO A N 1
ATOM 1644 C CA . PRO A 1 212 ? -0.152 -8.148 -16.266 1 90.88 212 PRO A CA 1
ATOM 1645 C C . PRO A 1 212 ? 0.327 -8.891 -15.016 1 90.88 212 PRO A C 1
ATOM 1647 O O . PRO A 1 212 ? -0.473 -9.195 -14.133 1 90.88 212 PRO A O 1
ATOM 1650 N N . GLY A 1 213 ? 1.575 -9.219 -14.961 1 87.5 213 GLY A N 1
ATOM 1651 C CA . GLY A 1 213 ? 2.205 -9.797 -13.789 1 87.5 213 GLY A CA 1
ATOM 1652 C C . GLY A 1 213 ? 2.305 -11.312 -13.852 1 87.5 213 GLY A C 1
ATOM 1653 O O . GLY A 1 213 ? 3.039 -11.922 -13.07 1 87.5 213 GLY A O 1
ATOM 1654 N N . ILE A 1 214 ? 1.479 -11.938 -14.719 1 93.12 214 ILE A N 1
ATOM 1655 C CA . ILE A 1 214 ? 1.53 -13.391 -14.812 1 93.12 214 ILE A CA 1
ATOM 1656 C C . ILE A 1 214 ? 1.643 -13.812 -16.266 1 93.12 214 ILE A C 1
ATOM 1658 O O . ILE A 1 214 ? 1.4 -13.016 -17.172 1 93.12 214 ILE A O 1
ATOM 1662 N N . LYS A 1 215 ? 2.123 -15.016 -16.5 1 91.69 215 LYS A N 1
ATOM 1663 C CA . LYS A 1 215 ? 2.32 -15.547 -17.844 1 91.69 215 LYS A CA 1
ATOM 1664 C C . LYS A 1 215 ? 1.936 -17.031 -17.906 1 91.69 215 LYS A C 1
ATOM 1666 O O . LYS A 1 215 ? 1.675 -17.656 -16.875 1 91.69 215 LYS A O 1
ATOM 1671 N N . ARG A 1 216 ? 1.826 -17.516 -19.109 1 92.88 216 ARG A N 1
ATOM 1672 C CA . ARG A 1 216 ? 1.605 -18.953 -19.312 1 92.88 216 ARG A CA 1
ATOM 1673 C C . ARG A 1 216 ? 2.9 -19.734 -19.141 1 92.88 216 ARG A C 1
ATOM 1675 O O . ARG A 1 216 ? 3.574 -20.062 -20.125 1 92.88 216 ARG A O 1
ATOM 1682 N N . VAL A 1 217 ? 3.125 -20.125 -17.984 1 90.19 217 VAL A N 1
ATOM 1683 C CA . VAL A 1 217 ? 4.375 -20.797 -17.625 1 90.19 217 VAL A CA 1
ATOM 1684 C C . VAL A 1 217 ? 4.445 -22.172 -18.281 1 90.19 217 VAL A C 1
ATOM 1686 O O . VAL A 1 217 ? 5.531 -22.641 -18.625 1 90.19 217 VAL A O 1
ATOM 1689 N N . THR A 1 218 ? 3.344 -22.766 -18.5 1 86.81 218 THR A N 1
ATOM 1690 C CA . THR A 1 218 ? 3.289 -24.094 -19.109 1 86.81 218 THR A CA 1
ATOM 1691 C C . THR A 1 218 ? 3.795 -24.047 -20.547 1 86.81 218 THR A C 1
ATOM 1693 O O . THR A 1 218 ? 4.203 -25.078 -21.109 1 86.81 218 THR A O 1
ATOM 1696 N N . ASP A 1 219 ? 3.76 -22.844 -21.094 1 85.81 219 ASP A N 1
ATOM 1697 C CA . ASP A 1 219 ? 4.242 -22.672 -22.469 1 85.81 219 ASP A CA 1
ATOM 1698 C C . ASP A 1 219 ? 5.746 -22.406 -22.484 1 85.81 219 ASP A C 1
ATOM 1700 O O . ASP A 1 219 ? 6.375 -22.438 -23.547 1 85.81 219 ASP A O 1
ATOM 1704 N N . ASP A 1 220 ? 6.199 -22.141 -21.266 1 82.44 220 ASP A N 1
ATOM 1705 C CA . ASP A 1 220 ? 7.617 -21.797 -21.172 1 82.44 220 ASP A CA 1
ATOM 1706 C C . ASP A 1 220 ? 8.469 -23.047 -20.922 1 82.44 220 ASP A C 1
ATOM 1708 O O . ASP A 1 220 ? 8.727 -23.391 -19.766 1 82.44 220 ASP A O 1
ATOM 1712 N N . LYS A 1 221 ? 9.039 -23.672 -21.922 1 79.94 221 LYS A N 1
ATOM 1713 C CA . LYS A 1 221 ? 9.797 -24.906 -21.844 1 79.94 221 LYS A CA 1
ATOM 1714 C C . LYS A 1 221 ? 11.086 -24.719 -21.047 1 79.94 221 LYS A C 1
ATOM 1716 O O . LYS A 1 221 ? 11.656 -25.688 -20.547 1 79.94 221 LYS A O 1
ATOM 1721 N N . ASP A 1 222 ? 11.43 -23.438 -20.906 1 80.62 222 ASP A N 1
ATOM 1722 C CA . ASP A 1 222 ? 12.688 -23.156 -20.234 1 80.62 222 ASP A CA 1
ATOM 1723 C C . ASP A 1 222 ? 12.469 -22.953 -18.734 1 80.62 222 ASP A C 1
ATOM 1725 O O . ASP A 1 222 ? 13.43 -22.875 -17.969 1 80.62 222 ASP A O 1
ATOM 1729 N N . ASN A 1 223 ? 11.203 -22.875 -18.391 1 84.5 223 ASN A N 1
ATOM 1730 C CA . ASN A 1 223 ? 10.938 -22.719 -16.953 1 84.5 223 ASN A CA 1
ATOM 1731 C C . ASN A 1 223 ? 11.117 -24.031 -16.203 1 84.5 223 ASN A C 1
ATOM 1733 O O . ASN A 1 223 ? 10.383 -24.984 -16.453 1 84.5 223 ASN A O 1
ATOM 1737 N N . LYS A 1 224 ? 12.062 -24.031 -15.25 1 89.56 224 LYS A N 1
ATOM 1738 C CA . LYS A 1 224 ? 12.406 -25.281 -14.57 1 89.56 224 LYS A CA 1
ATOM 1739 C C . LYS A 1 224 ? 11.766 -25.328 -13.18 1 89.56 224 LYS A C 1
ATOM 1741 O O . LYS A 1 224 ? 11.883 -26.344 -12.484 1 89.56 224 LYS A O 1
ATOM 1746 N N . PHE A 1 225 ? 11.062 -24.219 -12.781 1 93.19 225 PHE A N 1
ATOM 1747 C CA . PHE A 1 225 ? 10.57 -24.172 -11.414 1 93.19 225 PHE A CA 1
ATOM 1748 C C . PHE A 1 225 ? 9.477 -25.203 -11.188 1 93.19 225 PHE A C 1
ATOM 1750 O O . PHE A 1 225 ? 9.398 -25.797 -10.109 1 93.19 225 PHE A O 1
ATOM 1757 N N . LEU A 1 226 ? 8.68 -25.453 -12.227 1 92.38 226 LEU A N 1
ATOM 1758 C CA . LEU A 1 226 ? 7.531 -26.344 -12.07 1 92.38 226 LEU A CA 1
ATOM 1759 C C . LEU A 1 226 ? 7.984 -27.781 -11.812 1 92.38 226 LEU A C 1
ATOM 1761 O O . LEU A 1 226 ? 7.195 -28.609 -11.367 1 92.38 226 LEU A O 1
ATOM 1765 N N . LYS A 1 227 ? 9.258 -28.062 -12.086 1 92.62 227 LYS A N 1
ATOM 1766 C CA . LYS A 1 227 ? 9.789 -29.406 -11.875 1 92.62 227 LYS A CA 1
ATOM 1767 C C . LYS A 1 227 ? 10.164 -29.625 -10.414 1 92.62 227 LYS A C 1
ATOM 1769 O O . LYS A 1 227 ? 10.398 -30.766 -9.984 1 92.62 227 LYS A O 1
ATOM 1774 N N . ILE A 1 228 ? 10.18 -28.562 -9.648 1 93.19 228 ILE A N 1
ATOM 1775 C CA . ILE A 1 228 ? 10.688 -28.609 -8.281 1 93.19 228 ILE A CA 1
ATOM 1776 C C . ILE A 1 228 ? 9.609 -29.172 -7.355 1 93.19 228 ILE A C 1
ATOM 1778 O O . ILE A 1 228 ? 9.922 -29.844 -6.375 1 93.19 228 ILE A O 1
ATOM 1782 N N . ALA A 1 229 ? 8.414 -28.875 -7.672 1 93.06 229 ALA A N 1
ATOM 1783 C CA . ALA A 1 229 ? 7.324 -29.344 -6.809 1 93.06 229 ALA A CA 1
ATOM 1784 C C . ALA A 1 229 ? 6.059 -29.594 -7.617 1 93.06 229 ALA A C 1
ATOM 1786 O O . ALA A 1 229 ? 5.875 -29.031 -8.695 1 93.06 229 ALA A O 1
ATOM 1787 N N . LYS A 1 230 ? 5.184 -30.344 -7.07 1 94.38 230 LYS A N 1
ATOM 1788 C CA . LYS A 1 230 ? 3.932 -30.734 -7.715 1 94.38 230 LYS A CA 1
ATOM 1789 C C . LYS A 1 230 ? 2.904 -29.609 -7.648 1 94.38 230 LYS A C 1
ATOM 1791 O O . LYS A 1 230 ? 2.613 -29.078 -6.57 1 94.38 230 LYS A O 1
ATOM 1796 N N . ILE A 1 231 ? 2.379 -29.203 -8.75 1 97.06 231 ILE A N 1
ATOM 1797 C CA . ILE A 1 231 ? 1.173 -28.391 -8.883 1 97.06 231 ILE A CA 1
ATOM 1798 C C . ILE A 1 231 ? 0.007 -29.266 -9.328 1 97.06 231 ILE A C 1
ATOM 1800 O O . ILE A 1 231 ? 0.047 -29.859 -10.406 1 97.06 231 ILE A O 1
ATOM 1804 N N . ASP A 1 232 ? -1.028 -29.359 -8.594 1 97.44 232 ASP A N 1
ATOM 1805 C CA . ASP A 1 232 ? -2.07 -30.375 -8.789 1 97.44 232 ASP A CA 1
ATOM 1806 C C . ASP A 1 232 ? -2.941 -30.031 -9.992 1 97.44 232 ASP A C 1
ATOM 1808 O O . ASP A 1 232 ? -3.455 -30.922 -10.672 1 97.44 232 ASP A O 1
ATOM 1812 N N . ARG A 1 233 ? -3.217 -28.797 -10.141 1 96.25 233 ARG A N 1
ATOM 1813 C CA . ARG A 1 233 ? -4.102 -28.312 -11.195 1 96.25 233 ARG A CA 1
ATOM 1814 C C . ARG A 1 233 ? -3.676 -26.938 -11.68 1 96.25 233 ARG A C 1
ATOM 1816 O O . ARG A 1 233 ? -3.096 -26.156 -10.922 1 96.25 233 ARG A O 1
ATOM 1823 N N . ILE A 1 234 ? -3.879 -26.688 -12.969 1 97.56 234 ILE A N 1
ATOM 1824 C CA . ILE A 1 234 ? -3.643 -25.359 -13.531 1 97.56 234 ILE A CA 1
ATOM 1825 C C . ILE A 1 234 ? -4.922 -24.844 -14.18 1 97.56 234 ILE A C 1
ATOM 1827 O O . ILE A 1 234 ? -5.551 -25.547 -14.977 1 97.56 234 ILE A O 1
ATOM 1831 N N . ILE A 1 235 ? -5.332 -23.703 -13.828 1 98.06 235 ILE A N 1
ATOM 1832 C CA . ILE A 1 235 ? -6.555 -23.094 -14.344 1 98.06 235 ILE A CA 1
ATOM 1833 C C . ILE A 1 235 ? -6.211 -21.875 -15.195 1 98.06 235 ILE A C 1
ATOM 1835 O O . ILE A 1 235 ? -5.383 -21.047 -14.797 1 98.06 235 ILE A O 1
ATOM 1839 N N . GLU A 1 236 ? -6.855 -21.766 -16.312 1 98.19 236 GLU A N 1
ATOM 1840 C CA . GLU A 1 236 ? -6.688 -20.641 -17.219 1 98.19 236 GLU A CA 1
ATOM 1841 C C . GLU A 1 236 ? -7.758 -19.578 -16.969 1 98.19 236 GLU A C 1
ATOM 1843 O O . GLU A 1 236 ? -8.93 -19.891 -16.781 1 98.19 236 GLU A O 1
ATOM 1848 N N . ILE A 1 237 ? -7.348 -18.344 -16.938 1 98.62 237 ILE A N 1
ATOM 1849 C CA . ILE A 1 237 ? -8.25 -17.219 -16.641 1 98.62 237 ILE A CA 1
ATOM 1850 C C . ILE A 1 237 ? -8.102 -16.156 -17.719 1 98.62 237 ILE A C 1
ATOM 1852 O O . ILE A 1 237 ? -6.988 -15.82 -18.141 1 98.62 237 ILE A O 1
ATOM 1856 N N . LYS A 1 238 ? -9.172 -15.602 -18.234 1 98.31 238 LYS A N 1
ATOM 1857 C CA . LYS A 1 238 ? -9.172 -14.469 -19.156 1 98.31 238 LYS A CA 1
ATOM 1858 C C . LYS A 1 238 ? -9.016 -13.148 -18.422 1 98.31 238 LYS A C 1
ATOM 1860 O O . LYS A 1 238 ? -9.289 -13.07 -17.219 1 98.31 238 LYS A O 1
ATOM 1865 N N . PHE A 1 239 ? -8.531 -12.141 -19.156 1 97.81 239 PHE A N 1
ATOM 1866 C CA . PHE A 1 239 ? -8.328 -10.828 -18.562 1 97.81 239 PHE A CA 1
ATOM 1867 C C . PHE A 1 239 ? -9.609 -10.312 -17.922 1 97.81 239 PHE A C 1
ATOM 1869 O O . PHE A 1 239 ? -9.602 -9.828 -16.797 1 97.81 239 PHE A O 1
ATOM 1876 N N . LYS A 1 240 ? -10.688 -10.453 -18.656 1 98.06 240 LYS A N 1
ATOM 1877 C CA . LYS A 1 240 ? -11.977 -9.969 -18.172 1 98.06 240 LYS A CA 1
ATOM 1878 C C . LYS A 1 240 ? -12.367 -10.672 -16.875 1 98.06 240 LYS A C 1
ATOM 1880 O O . LYS A 1 240 ? -12.93 -10.047 -15.969 1 98.06 240 LYS A O 1
ATOM 1885 N N . GLU A 1 241 ? -12.094 -11.961 -16.734 1 98.56 241 GLU A N 1
ATOM 1886 C CA . GLU A 1 241 ? -12.383 -12.711 -15.516 1 98.56 241 GLU A CA 1
ATOM 1887 C C . GLU A 1 241 ? -11.547 -12.211 -14.344 1 98.56 241 GLU A C 1
ATOM 1889 O O . GLU A 1 241 ? -12.023 -12.164 -13.211 1 98.56 241 GLU A O 1
ATOM 1894 N N . ALA A 1 242 ? -10.289 -11.906 -14.648 1 98.69 242 ALA A N 1
ATOM 1895 C CA . ALA A 1 242 ? -9.43 -11.344 -13.609 1 98.69 242 ALA A CA 1
ATOM 1896 C C . ALA A 1 242 ? -10 -10.031 -13.07 1 98.69 242 ALA A C 1
ATOM 1898 O O . ALA A 1 242 ? -10.031 -9.812 -11.859 1 98.69 242 ALA A O 1
ATOM 1899 N N . VAL A 1 243 ? -10.492 -9.172 -13.992 1 98.62 243 VAL A N 1
ATOM 1900 C CA . VAL A 1 243 ? -11.078 -7.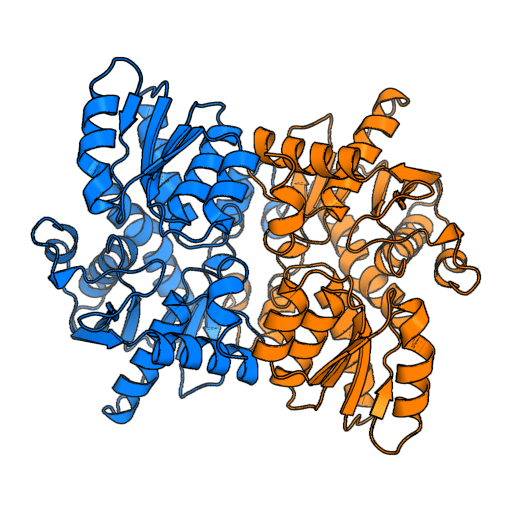895 -13.609 1 98.62 243 VAL A CA 1
ATOM 1901 C C . VAL A 1 243 ? -12.328 -8.133 -12.766 1 98.62 243 VAL A C 1
ATOM 1903 O O . VAL A 1 243 ? -12.547 -7.457 -11.758 1 98.62 243 VAL A O 1
ATOM 1906 N N . GLU A 1 244 ? -13.109 -9.125 -13.141 1 98.56 244 GLU A N 1
ATOM 1907 C CA . GLU A 1 244 ? -14.297 -9.477 -12.367 1 98.56 244 GLU A CA 1
ATOM 1908 C C . GLU A 1 244 ? -13.922 -9.891 -10.945 1 98.56 244 GLU A C 1
ATOM 1910 O O . GLU A 1 244 ? -14.625 -9.547 -9.992 1 98.56 244 GLU A O 1
ATOM 1915 N N . GLY A 1 245 ? -12.844 -10.648 -10.836 1 98.75 245 GLY A N 1
ATOM 1916 C CA . GLY A 1 245 ? -12.352 -11.008 -9.516 1 98.75 245 GLY A CA 1
ATOM 1917 C C . GLY A 1 245 ? -11.953 -9.812 -8.68 1 98.75 245 GLY A C 1
ATOM 1918 O O . GLY A 1 245 ? -12.242 -9.758 -7.48 1 98.75 245 GLY A O 1
ATOM 1919 N N . VAL A 1 246 ? -11.297 -8.812 -9.312 1 98.88 246 VAL A N 1
ATOM 1920 C CA . VAL A 1 246 ? -10.906 -7.582 -8.633 1 98.88 246 VAL A CA 1
ATOM 1921 C C . VAL A 1 246 ? -12.156 -6.867 -8.109 1 98.88 246 VAL A C 1
ATOM 1923 O O . VAL A 1 246 ? -12.203 -6.465 -6.945 1 98.88 246 VAL A O 1
ATOM 1926 N N . ILE A 1 247 ? -13.172 -6.781 -8.938 1 98.69 247 ILE A N 1
ATOM 1927 C CA . ILE A 1 247 ? -14.406 -6.066 -8.609 1 98.69 247 ILE A CA 1
ATOM 1928 C C . ILE A 1 247 ? -15.141 -6.797 -7.492 1 98.69 247 ILE A C 1
ATOM 1930 O O . ILE A 1 247 ? -15.672 -6.168 -6.57 1 98.69 247 ILE A O 1
ATOM 1934 N N . ASP A 1 248 ? -15.125 -8.109 -7.535 1 98.69 248 ASP A N 1
ATOM 1935 C CA . ASP A 1 248 ? -15.805 -8.906 -6.523 1 98.69 248 ASP A CA 1
ATOM 1936 C C . ASP A 1 248 ? -15.242 -8.625 -5.133 1 98.69 248 ASP A C 1
ATOM 1938 O O . ASP A 1 248 ? -16 -8.375 -4.191 1 98.69 248 ASP A O 1
ATOM 1942 N N . VAL A 1 249 ? -13.945 -8.641 -5.008 1 98.94 249 VAL A N 1
ATOM 1943 C CA . VAL A 1 249 ? -13.32 -8.406 -3.709 1 98.94 249 VAL A CA 1
ATOM 1944 C C . VAL A 1 249 ? -13.516 -6.949 -3.295 1 98.94 249 VAL A C 1
ATOM 1946 O O . VAL A 1 249 ? -13.789 -6.66 -2.127 1 98.94 249 VAL A O 1
ATOM 1949 N N . ALA A 1 250 ? -13.383 -6.008 -4.234 1 98.88 250 ALA A N 1
ATOM 1950 C CA . ALA A 1 250 ? -13.578 -4.59 -3.941 1 98.88 250 ALA A CA 1
ATOM 1951 C C . ALA A 1 250 ? -14.977 -4.336 -3.385 1 98.88 250 ALA A C 1
ATOM 1953 O O . ALA A 1 250 ? -15.133 -3.658 -2.365 1 98.88 250 ALA A O 1
ATOM 1954 N N . ARG A 1 251 ? -15.969 -4.945 -3.955 1 98.56 251 ARG A N 1
ATOM 1955 C CA . ARG A 1 251 ? -17.359 -4.605 -3.654 1 98.56 251 ARG A CA 1
ATOM 1956 C C . ARG A 1 251 ? -17.875 -5.438 -2.492 1 98.56 251 ARG A C 1
ATOM 1958 O O . ARG A 1 251 ? -18.938 -5.133 -1.927 1 98.56 251 ARG A O 1
ATOM 1965 N N . ASN A 1 252 ? -17.125 -6.461 -2.078 1 98.69 252 ASN A N 1
ATOM 1966 C CA . ASN A 1 252 ? -17.578 -7.273 -0.957 1 98.69 252 ASN A CA 1
ATOM 1967 C C . ASN A 1 252 ? -16.703 -7.078 0.274 1 98.69 252 ASN A C 1
ATOM 1969 O O . ASN A 1 252 ? -17.172 -7.195 1.405 1 98.69 252 ASN A O 1
ATOM 1973 N N . ASP A 1 253 ? -15.406 -6.789 0.074 1 98.81 253 ASP A N 1
ATOM 1974 C CA . ASP A 1 253 ? -14.469 -6.734 1.194 1 98.81 253 ASP A CA 1
ATOM 1975 C C . ASP A 1 253 ? -13.82 -5.355 1.3 1 98.81 253 ASP A C 1
ATOM 1977 O O . ASP A 1 253 ? -13.125 -5.062 2.275 1 98.81 253 ASP A O 1
ATOM 1981 N N . GLY A 1 254 ? -14.023 -4.461 0.312 1 98.81 254 GLY A N 1
ATOM 1982 C CA . GLY A 1 254 ? -13.484 -3.109 0.346 1 98.81 254 GLY A CA 1
ATOM 1983 C C . GLY A 1 254 ? -11.992 -3.055 0.097 1 98.81 254 GLY A C 1
ATOM 1984 O O . GLY A 1 254 ? -11.336 -2.059 0.416 1 98.81 254 GLY A O 1
ATOM 1985 N N . ILE A 1 255 ? -11.391 -4.152 -0.409 1 98.88 255 ILE A N 1
ATOM 1986 C CA . ILE A 1 255 ? -9.953 -4.219 -0.649 1 98.88 255 ILE A CA 1
ATOM 1987 C C . ILE A 1 255 ? -9.672 -4.121 -2.146 1 98.88 255 ILE A C 1
ATOM 1989 O O . ILE A 1 255 ? -10.305 -4.816 -2.949 1 98.88 255 ILE A O 1
ATOM 1993 N N . LEU A 1 256 ? -8.789 -3.26 -2.557 1 98.88 256 LEU A N 1
ATOM 1994 C CA . LEU A 1 256 ? -8.375 -3.074 -3.941 1 98.88 256 LEU A CA 1
ATOM 1995 C C . LEU A 1 256 ? -7.188 -3.975 -4.277 1 98.88 256 LEU A C 1
ATOM 1997 O O . LEU A 1 256 ? -6.047 -3.666 -3.926 1 98.88 256 LEU A O 1
ATOM 2001 N N . ILE A 1 257 ? -7.496 -5.059 -4.98 1 98.81 257 ILE A N 1
ATOM 2002 C CA . ILE A 1 257 ? -6.469 -6.059 -5.25 1 98.81 257 ILE A CA 1
ATOM 2003 C C . ILE A 1 257 ? -6.047 -5.984 -6.715 1 98.81 257 ILE A C 1
ATOM 2005 O O . ILE A 1 257 ? -6.777 -5.449 -7.551 1 98.81 257 ILE A O 1
ATOM 2009 N N . GLY A 1 258 ? -4.852 -6.438 -7.039 1 98.25 258 GLY A N 1
ATOM 2010 C CA . GLY A 1 258 ? -4.32 -6.402 -8.391 1 98.25 258 GLY A CA 1
ATOM 2011 C C . GLY A 1 258 ? -4.953 -7.434 -9.312 1 98.25 258 GLY A C 1
ATOM 2012 O O . GLY A 1 258 ? -5.75 -8.258 -8.867 1 98.25 258 GLY A O 1
ATOM 2013 N N . LEU A 1 259 ? -4.516 -7.434 -10.531 1 97.88 259 LEU A N 1
ATOM 2014 C CA . LEU A 1 259 ? -5.117 -8.258 -11.578 1 97.88 259 LEU A CA 1
ATOM 2015 C C . LEU A 1 259 ? -4.785 -9.734 -11.367 1 97.88 259 LEU A C 1
ATOM 2017 O O . LEU A 1 259 ? -5.637 -10.602 -11.57 1 97.88 259 LEU A O 1
ATOM 2021 N N . SER A 1 260 ? -3.529 -10.008 -10.953 1 98.12 260 SER A N 1
ATOM 2022 C CA . SER A 1 260 ? -3.172 -11.398 -10.664 1 98.12 260 SER A CA 1
ATOM 2023 C C . SER A 1 260 ? -3.98 -11.938 -9.492 1 98.12 260 SER A C 1
ATOM 2025 O O . SER A 1 260 ? -4.371 -13.109 -9.492 1 98.12 260 SER A O 1
ATOM 2027 N N . SER A 1 261 ? -4.234 -11.117 -8.5 1 98.81 261 SER A N 1
ATOM 2028 C CA . SER A 1 261 ? -5.102 -11.5 -7.391 1 98.81 261 SER A CA 1
ATOM 2029 C C . SER A 1 261 ? -6.523 -11.781 -7.867 1 98.81 261 SER A C 1
ATOM 2031 O O . SER A 1 261 ? -7.133 -12.773 -7.465 1 98.81 261 SER A O 1
ATOM 2033 N N . GLY A 1 262 ? -7.035 -10.859 -8.734 1 98.81 262 GLY A N 1
ATOM 2034 C CA . GLY A 1 262 ? -8.352 -11.086 -9.312 1 98.81 262 GLY A CA 1
ATOM 2035 C C . GLY A 1 262 ? -8.453 -12.406 -10.062 1 98.81 262 GLY A C 1
ATOM 2036 O O . GLY A 1 262 ? -9.492 -13.062 -10.023 1 98.81 262 GLY A O 1
ATOM 2037 N N . ALA A 1 263 ? -7.367 -12.773 -10.695 1 98.88 263 ALA A N 1
ATOM 2038 C CA . ALA A 1 263 ? -7.332 -14.047 -11.414 1 98.88 263 ALA A CA 1
ATOM 2039 C C . ALA A 1 263 ? -7.492 -15.219 -10.453 1 98.88 263 ALA A C 1
ATOM 2041 O O . ALA A 1 263 ? -8.18 -16.203 -10.766 1 98.88 263 ALA A O 1
ATOM 2042 N N . THR A 1 264 ? -6.887 -15.188 -9.258 1 98.88 264 THR A N 1
ATOM 2043 C CA . THR A 1 264 ? -7.031 -16.266 -8.281 1 98.88 264 THR A CA 1
ATOM 2044 C C . THR A 1 264 ? -8.469 -16.328 -7.766 1 98.88 264 THR A C 1
ATOM 2046 O O . THR A 1 264 ? -8.984 -17.422 -7.496 1 98.88 264 THR A O 1
ATOM 2049 N N . VAL A 1 265 ? -9.125 -15.18 -7.645 1 98.88 265 VAL A N 1
ATOM 2050 C CA . VAL A 1 265 ? -10.516 -15.125 -7.211 1 98.88 265 VAL A CA 1
ATOM 2051 C C . VAL A 1 265 ? -11.406 -15.836 -8.234 1 98.88 265 VAL A C 1
ATOM 2053 O O . VAL A 1 265 ? -12.258 -16.641 -7.871 1 98.88 265 VAL A O 1
ATOM 2056 N N . SER A 1 266 ? -11.195 -15.477 -9.508 1 98.69 266 SER A N 1
ATOM 2057 C CA . SER A 1 266 ? -11.977 -16.109 -10.562 1 98.69 266 SER A CA 1
ATOM 2058 C C . SER A 1 266 ? -11.703 -17.609 -10.633 1 98.69 266 SER A C 1
ATOM 2060 O O . SER A 1 266 ? -12.625 -18.391 -10.867 1 98.69 266 SER A O 1
ATOM 2062 N N . ALA A 1 267 ? -10.461 -18.016 -10.438 1 98.56 267 ALA A N 1
ATOM 2063 C CA . ALA A 1 267 ? -10.117 -19.438 -10.391 1 98.56 267 ALA A CA 1
ATOM 2064 C C . ALA A 1 267 ? -10.844 -20.125 -9.242 1 98.56 267 ALA A C 1
ATOM 2066 O O . ALA A 1 267 ? -11.383 -21.234 -9.414 1 98.56 267 ALA A O 1
ATOM 2067 N N . TYR A 1 268 ? -10.883 -19.531 -8.062 1 98.38 268 TYR A N 1
ATOM 2068 C CA . TYR A 1 268 ? -11.594 -20.062 -6.906 1 98.38 268 TYR A CA 1
ATOM 2069 C C . TYR A 1 268 ? -13.062 -20.297 -7.234 1 98.38 268 TYR A C 1
ATOM 2071 O O . TYR A 1 268 ? -13.609 -21.359 -6.922 1 98.38 268 TYR A O 1
ATOM 2079 N N . LYS A 1 269 ? -13.664 -19.312 -7.914 1 96.75 269 LYS A N 1
ATOM 2080 C CA . LYS A 1 269 ? -15.078 -19.422 -8.25 1 96.75 269 LYS A CA 1
ATOM 2081 C C . LYS A 1 269 ? -15.32 -20.594 -9.211 1 96.75 269 LYS A C 1
ATOM 2083 O O . LYS A 1 269 ? -16.344 -21.281 -9.117 1 96.75 269 LYS A O 1
ATOM 2088 N N . LYS A 1 270 ? -14.383 -20.828 -10.117 1 95.56 270 LYS A N 1
ATOM 2089 C CA . LYS A 1 270 ? -14.5 -21.969 -11.031 1 95.56 270 LYS A CA 1
ATOM 2090 C C . LYS A 1 270 ? -14.367 -23.281 -10.281 1 95.56 270 LYS A C 1
ATOM 2092 O O . LYS A 1 270 ? -15.086 -24.25 -10.578 1 95.56 270 LYS A O 1
ATOM 2097 N N . VAL A 1 271 ? -13.453 -23.359 -9.328 1 94.62 271 VAL A N 1
ATOM 2098 C CA . VAL A 1 271 ? -13.133 -24.594 -8.609 1 94.62 271 VAL A CA 1
ATOM 2099 C C . VAL A 1 271 ? -14.281 -24.953 -7.676 1 94.62 271 VAL A C 1
ATOM 2101 O O . VAL A 1 271 ? -14.672 -26.125 -7.602 1 94.62 271 VAL A O 1
ATOM 2104 N N . ILE A 1 272 ? -14.859 -24.031 -6.906 1 91.38 272 ILE A N 1
ATOM 2105 C CA . ILE A 1 272 ? -15.836 -24.328 -5.859 1 91.38 272 ILE A CA 1
ATOM 2106 C C . ILE A 1 272 ? -17.172 -24.703 -6.492 1 91.38 272 ILE A C 1
ATOM 2108 O O . ILE A 1 272 ? -18.016 -25.344 -5.852 1 91.38 272 ILE A O 1
ATOM 2112 N N . ARG A 1 273 ? -17.359 -24.297 -7.629 1 83.62 273 ARG A N 1
ATOM 2113 C CA . ARG A 1 273 ? -18.562 -24.734 -8.344 1 83.62 273 ARG A CA 1
ATOM 2114 C C . ARG A 1 273 ? -18.516 -26.234 -8.625 1 83.62 273 ARG A C 1
ATOM 2116 O O . ARG A 1 273 ? -19.562 -26.891 -8.695 1 83.62 273 ARG A O 1
ATOM 2123 N N . GLU A 1 274 ? -17.359 -26.703 -8.609 1 80.31 274 GLU A N 1
ATOM 2124 C CA . GLU A 1 274 ? -17.156 -28.109 -8.984 1 80.31 274 GLU A CA 1
ATOM 2125 C C . GLU A 1 274 ? -16.953 -28.984 -7.754 1 80.31 274 GLU A C 1
ATOM 2127 O O . GLU A 1 274 ? -16.969 -30.219 -7.852 1 80.31 274 GLU A O 1
ATOM 2132 N N . SER A 1 275 ? -16.734 -28.328 -6.617 1 77.06 275 SER A N 1
ATOM 2133 C CA . SER A 1 275 ? -16.281 -29.109 -5.477 1 77.06 275 SER A CA 1
ATOM 2134 C C . SER A 1 275 ? -17.203 -28.938 -4.273 1 77.06 275 SER A C 1
ATOM 2136 O O . SER A 1 275 ? -17.797 -27.875 -4.086 1 77.06 275 SER A O 1
ATOM 2138 N N . LYS A 1 276 ? -17.469 -29.984 -3.607 1 71.31 276 LYS A N 1
ATOM 2139 C CA . LYS A 1 276 ? -18.234 -29.953 -2.369 1 71.31 276 LYS A CA 1
ATOM 2140 C C . LYS A 1 276 ? -17.344 -30.156 -1.154 1 71.31 276 LYS A C 1
ATOM 2142 O O . LYS A 1 276 ? -17.812 -30.5 -0.068 1 71.31 276 LYS A O 1
ATOM 2147 N N . ASP A 1 277 ? -16.078 -29.938 -1.396 1 74.25 277 ASP A N 1
ATOM 2148 C CA . ASP A 1 277 ? -15.102 -30.219 -0.352 1 74.25 277 ASP A CA 1
ATOM 2149 C C . ASP A 1 277 ? -15.172 -29.188 0.772 1 74.25 277 ASP A C 1
ATOM 2151 O O . ASP A 1 277 ? -15.516 -28.031 0.536 1 74.25 277 ASP A O 1
ATOM 2155 N N . GLU A 1 278 ? -14.961 -29.828 1.927 1 86.19 278 GLU A N 1
ATOM 2156 C CA . GLU A 1 278 ? -14.875 -29 3.117 1 86.19 278 GLU A CA 1
ATOM 2157 C C . GLU A 1 278 ? -13.445 -28.5 3.338 1 86.19 278 GLU A C 1
ATOM 2159 O O . GLU A 1 278 ? -12.484 -29.141 2.893 1 86.19 278 GLU A O 1
ATOM 2164 N N . GLY A 1 279 ? -13.234 -27.359 3.885 1 94.19 279 GLY A N 1
ATOM 2165 C CA . GLY A 1 279 ? -11.93 -26.812 4.219 1 94.19 279 GLY A CA 1
ATOM 2166 C C . GLY A 1 279 ? -11.703 -25.438 3.627 1 94.19 279 GLY A C 1
ATOM 2167 O O . GLY A 1 279 ? -12.5 -24.953 2.822 1 94.19 279 GLY A O 1
ATOM 2168 N N . ALA A 1 280 ? -10.602 -24.938 4.02 1 97.81 280 ALA A N 1
ATOM 2169 C CA . ALA A 1 280 ? -10.344 -23.547 3.658 1 97.81 280 ALA A CA 1
ATOM 2170 C C . ALA A 1 280 ? -9.562 -23.453 2.35 1 97.81 280 ALA A C 1
ATOM 2172 O O . ALA A 1 280 ? -8.703 -24.297 2.074 1 97.81 280 ALA A O 1
ATOM 2173 N N . THR A 1 281 ? -9.898 -22.531 1.539 1 98.31 281 THR A N 1
ATOM 2174 C CA . THR A 1 281 ? -9.102 -22.156 0.376 1 98.31 281 THR A CA 1
ATOM 2175 C C . THR A 1 281 ? -8.289 -20.891 0.663 1 98.31 281 THR A C 1
ATOM 2177 O O . THR A 1 281 ? -8.836 -19.891 1.129 1 98.31 281 THR A O 1
ATOM 2180 N N . ILE A 1 282 ? -7.023 -20.969 0.455 1 98.88 282 ILE A N 1
ATOM 2181 C CA . ILE A 1 282 ? -6.145 -19.812 0.601 1 98.88 282 ILE A CA 1
ATOM 2182 C C . ILE A 1 282 ? -5.797 -19.25 -0.776 1 98.88 282 ILE A C 1
ATOM 2184 O O . ILE A 1 282 ? -5.238 -19.953 -1.619 1 98.88 282 ILE A O 1
ATOM 2188 N N . LEU A 1 283 ? -6.191 -18.031 -1.039 1 98.94 283 LEU A N 1
ATOM 2189 C CA . LEU A 1 283 ? -5.812 -17.312 -2.25 1 98.94 283 LEU A CA 1
ATOM 2190 C C . LEU A 1 283 ? -4.594 -16.438 -1.998 1 98.94 283 LEU A C 1
ATOM 2192 O O . LEU A 1 283 ? -4.547 -15.695 -1.016 1 98.94 283 LEU A O 1
ATOM 2196 N N . ILE A 1 284 ? -3.584 -16.547 -2.865 1 98.94 284 ILE A N 1
ATOM 2197 C CA . ILE A 1 284 ? -2.439 -15.648 -2.768 1 98.94 284 ILE A CA 1
ATOM 2198 C C . ILE A 1 284 ? -2.721 -14.359 -3.547 1 98.94 284 ILE A C 1
ATOM 2200 O O . ILE A 1 284 ? -2.959 -14.406 -4.754 1 98.94 284 ILE A O 1
ATOM 2204 N N . PHE A 1 285 ? -2.756 -13.219 -2.877 1 98.88 285 PHE A N 1
ATOM 2205 C CA . PHE A 1 285 ? -2.885 -11.906 -3.492 1 98.88 285 PHE A CA 1
ATOM 2206 C C . PHE A 1 285 ? -1.526 -11.219 -3.594 1 98.88 285 PHE A C 1
ATOM 2208 O O . PHE A 1 285 ? -1.061 -10.609 -2.631 1 98.88 285 PHE A O 1
ATOM 2215 N N . PRO A 1 286 ? -0.887 -11.273 -4.766 1 98.62 286 PRO A N 1
ATOM 2216 C CA . PRO A 1 286 ? 0.5 -10.812 -4.879 1 98.62 286 PRO A CA 1
ATOM 2217 C C . PRO A 1 286 ? 0.641 -9.305 -4.703 1 98.62 286 PRO A C 1
ATOM 2219 O O . PRO A 1 286 ? 1.678 -8.828 -4.234 1 98.62 286 PRO A O 1
ATOM 2222 N N . ASP A 1 287 ? -0.351 -8.57 -5.172 1 98.06 287 ASP A N 1
ATOM 2223 C CA . ASP A 1 287 ? -0.217 -7.117 -5.109 1 98.06 287 ASP A CA 1
ATOM 2224 C C . ASP A 1 287 ? -1.585 -6.438 -5.09 1 98.06 287 ASP A C 1
ATOM 2226 O O . ASP A 1 287 ? -2.607 -7.098 -4.883 1 98.06 287 ASP A O 1
ATOM 2230 N N . ASP A 1 288 ? -1.585 -5.086 -5.094 1 98.31 288 ASP A N 1
ATOM 2231 C CA . ASP A 1 288 ? -2.809 -4.293 -5.016 1 98.31 288 ASP A CA 1
ATOM 2232 C C . ASP A 1 288 ? -3.143 -3.662 -6.367 1 98.31 288 ASP A C 1
ATOM 2234 O O . ASP A 1 288 ? -2.475 -3.934 -7.367 1 98.31 288 ASP A O 1
ATOM 2238 N N . ALA A 1 289 ? -4.156 -2.891 -6.469 1 98.19 289 ALA A N 1
ATOM 2239 C CA . ALA A 1 289 ? -4.734 -2.418 -7.727 1 98.19 289 ALA A CA 1
ATOM 2240 C C . ALA A 1 289 ? -4.074 -1.121 -8.18 1 98.19 289 ALA A C 1
ATOM 2242 O O . ALA A 1 289 ? -4.215 -0.715 -9.336 1 98.19 289 ALA A O 1
ATOM 2243 N N . PHE A 1 290 ? -3.316 -0.454 -7.371 1 97.69 290 PHE A N 1
ATOM 2244 C CA . PHE A 1 290 ? -2.977 0.953 -7.547 1 97.69 290 PHE A CA 1
ATOM 2245 C C . PHE A 1 290 ? -2.012 1.133 -8.719 1 97.69 290 PHE A C 1
ATOM 2247 O O . PHE A 1 290 ? -1.919 2.221 -9.289 1 97.69 290 PHE A O 1
ATOM 2254 N N . LYS A 1 291 ? -1.312 0.096 -9.094 1 96 291 LYS A N 1
ATOM 2255 C CA . LYS A 1 291 ? -0.367 0.182 -10.203 1 96 291 LYS A CA 1
ATOM 2256 C C . LYS A 1 291 ? -1.038 -0.173 -11.523 1 96 291 LYS A C 1
ATOM 2258 O O . LYS A 1 291 ? -0.406 -0.117 -12.586 1 96 291 LYS A O 1
ATOM 2263 N N . TYR A 1 292 ? -2.371 -0.56 -11.484 1 95.81 292 TYR A N 1
ATOM 2264 C CA . TYR A 1 292 ? -3.049 -1.085 -12.664 1 95.81 292 TYR A CA 1
ATOM 2265 C C . TYR A 1 292 ? -4.266 -0.237 -13.023 1 95.81 292 TYR A C 1
ATOM 2267 O O . TYR A 1 292 ? -5.211 -0.726 -13.641 1 95.81 292 TYR A O 1
ATOM 2275 N N . VAL A 1 293 ? -4.258 1.01 -12.633 1 96.12 293 VAL A N 1
ATOM 2276 C CA . VAL A 1 293 ? -5.418 1.881 -12.773 1 96.12 293 VAL A CA 1
ATOM 2277 C C . VAL A 1 293 ? -5.777 2.025 -14.25 1 96.12 293 VAL A C 1
ATOM 2279 O O . VAL A 1 293 ? -6.953 1.979 -14.617 1 96.12 293 VAL A O 1
ATOM 2282 N N . ASN A 1 294 ? -4.785 2.133 -15.117 1 93.31 294 ASN A N 1
ATOM 2283 C CA . ASN A 1 294 ? -5.043 2.279 -16.547 1 93.31 294 ASN A CA 1
ATOM 2284 C C . ASN A 1 294 ? -5.734 1.047 -17.125 1 93.31 294 ASN A C 1
ATOM 2286 O O . ASN A 1 294 ? -6.656 1.166 -17.938 1 93.31 294 ASN A O 1
ATOM 2290 N N . GLU A 1 295 ? -5.328 -0.139 -16.719 1 93.31 295 GLU A N 1
ATOM 2291 C CA . GLU A 1 295 ? -5.91 -1.394 -17.188 1 93.31 295 GLU A CA 1
ATOM 2292 C C . GLU A 1 295 ? -7.34 -1.561 -16.688 1 93.31 295 GLU A C 1
ATOM 2294 O O . GLU A 1 295 ? -8.195 -2.115 -17.375 1 93.31 295 GLU A O 1
ATOM 2299 N N . LEU A 1 296 ? -7.613 -1.018 -15.477 1 96.62 296 LEU A N 1
ATOM 2300 C CA . LEU A 1 296 ? -8.898 -1.223 -14.828 1 96.62 296 LEU A CA 1
ATOM 2301 C C . LEU A 1 296 ? -9.914 -0.18 -15.281 1 96.62 296 LEU A C 1
ATOM 2303 O O . LEU A 1 296 ? -11.125 -0.411 -15.211 1 96.62 296 LEU A O 1
ATOM 2307 N N . GLU A 1 297 ? -9.406 0.953 -15.75 1 95.56 297 GLU A N 1
ATOM 2308 C CA . GLU A 1 297 ? -10.258 2.08 -16.125 1 95.56 297 GLU A CA 1
ATOM 2309 C C . GLU A 1 297 ? -11.258 1.686 -17.203 1 95.56 297 GLU A C 1
ATOM 2311 O O . GLU A 1 297 ? -12.398 2.152 -17.203 1 95.56 297 GLU A O 1
ATOM 2316 N N . GLU A 1 298 ? -10.922 0.755 -18.047 1 93.06 298 GLU A N 1
ATOM 2317 C CA . GLU A 1 298 ? -11.742 0.356 -19.188 1 93.06 298 GLU A CA 1
ATOM 2318 C C . GLU A 1 298 ? -12.961 -0.448 -18.734 1 93.06 298 GLU A C 1
ATOM 2320 O O . GLU A 1 298 ? -13.898 -0.657 -19.516 1 93.06 298 GLU A O 1
ATOM 2325 N N . TYR A 1 299 ? -12.984 -0.81 -17.516 1 93.56 299 TYR A N 1
ATOM 2326 C CA . TYR A 1 299 ? -14.023 -1.729 -17.062 1 93.56 299 TYR A CA 1
ATOM 2327 C C . TYR A 1 299 ? -14.961 -1.054 -16.062 1 93.56 299 TYR A C 1
ATOM 2329 O O . TYR A 1 299 ? -15.773 -1.717 -15.422 1 93.56 299 TYR A O 1
ATOM 2337 N N . VAL A 1 300 ? -14.766 0.264 -15.867 1 90.44 300 VAL A N 1
ATOM 2338 C CA . VAL A 1 300 ? -15.641 0.984 -14.953 1 90.44 300 VAL A CA 1
ATOM 2339 C C . VAL A 1 300 ? -16.109 2.283 -15.609 1 90.44 300 VAL A C 1
ATOM 2341 O O . VAL A 1 300 ? -15.438 2.822 -16.484 1 90.44 300 VAL A O 1
ATOM 2344 N N . MET B 1 1 ? -0.293 -18.062 20.953 1 82.25 1 MET B N 1
ATOM 2345 C CA . MET B 1 1 ? -0.423 -16.859 20.141 1 82.25 1 MET B CA 1
ATOM 2346 C C . MET B 1 1 ? -1.84 -16.719 19.594 1 82.25 1 MET B C 1
ATOM 2348 O O . MET B 1 1 ? -2.473 -17.719 19.234 1 82.25 1 MET B O 1
ATOM 2352 N N . SER B 1 2 ? -2.305 -15.461 19.672 1 86.69 2 SER B N 1
ATOM 2353 C CA . SER B 1 2 ? -3.641 -15.227 19.141 1 86.69 2 SER B CA 1
ATOM 2354 C C . SER B 1 2 ? -3.604 -15.023 17.625 1 86.69 2 SER B C 1
ATOM 2356 O O . SER B 1 2 ? -2.539 -14.781 17.047 1 86.69 2 SER B O 1
ATOM 2358 N N . SER B 1 3 ? -4.715 -15.195 16.953 1 90.44 3 SER B N 1
ATOM 2359 C CA . SER B 1 3 ? -4.848 -14.961 15.523 1 90.44 3 SER B CA 1
ATOM 2360 C C . SER B 1 3 ? -4.379 -13.555 15.156 1 90.44 3 SER B C 1
ATOM 2362 O O . SER B 1 3 ? -3.723 -13.367 14.125 1 90.44 3 SER B O 1
ATOM 2364 N N . LYS B 1 4 ? -4.672 -12.672 16.016 1 88.44 4 LYS B N 1
ATOM 2365 C CA . LYS B 1 4 ? -4.289 -11.289 15.734 1 88.44 4 LYS B CA 1
ATOM 2366 C C . LYS B 1 4 ? -2.771 -11.125 15.781 1 88.44 4 LYS B C 1
ATOM 2368 O O . LYS B 1 4 ? -2.203 -10.359 15 1 88.44 4 LYS B O 1
ATOM 2373 N N . GLU B 1 5 ? -2.133 -11.875 16.625 1 92.12 5 GLU B N 1
ATOM 2374 C CA . GLU B 1 5 ? -0.683 -11.781 16.781 1 92.12 5 GLU B CA 1
ATOM 2375 C C . GLU B 1 5 ? 0.037 -12.289 15.531 1 92.12 5 GLU B C 1
ATOM 2377 O O . GLU B 1 5 ? 1.158 -11.867 15.242 1 92.12 5 GLU B O 1
ATOM 2382 N N . VAL B 1 6 ? -0.666 -13.164 14.82 1 96.56 6 VAL B N 1
ATOM 2383 C CA . VAL B 1 6 ? -0.05 -13.695 13.609 1 96.56 6 VAL B CA 1
ATOM 2384 C C . VAL B 1 6 ? -0.732 -13.109 12.375 1 96.56 6 VAL B C 1
ATOM 2386 O O . VAL B 1 6 ? -0.658 -13.672 11.281 1 96.56 6 VAL B O 1
ATOM 2389 N N . HIS B 1 7 ? -1.502 -12.016 12.531 1 98.44 7 HIS B N 1
ATOM 2390 C CA . HIS B 1 7 ? -2.094 -11.195 11.477 1 98.44 7 HIS B CA 1
ATOM 2391 C C . HIS B 1 7 ? -3.139 -11.984 10.688 1 98.44 7 HIS B C 1
ATOM 2393 O O . HIS B 1 7 ? -3.127 -11.984 9.453 1 98.44 7 HIS B O 1
ATOM 2399 N N . VAL B 1 8 ? -3.928 -12.719 11.359 1 98.81 8 VAL B N 1
ATOM 2400 C CA . VAL B 1 8 ? -5.09 -13.375 10.766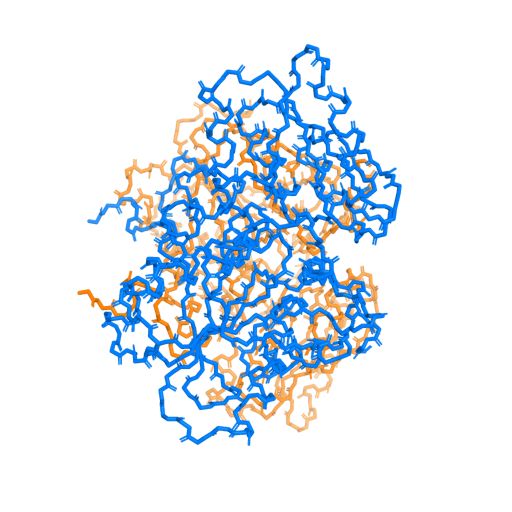 1 98.81 8 VAL B CA 1
ATOM 2401 C C . VAL B 1 8 ? -6.363 -12.633 11.18 1 98.81 8 VAL B C 1
ATOM 2403 O O . VAL B 1 8 ? -6.625 -12.445 12.367 1 98.81 8 VAL B O 1
ATOM 2406 N N . PHE B 1 9 ? -7.168 -12.234 10.156 1 98.75 9 PHE B N 1
ATOM 2407 C CA . PHE B 1 9 ? -8.297 -11.352 10.453 1 98.75 9 PHE B CA 1
ATOM 2408 C C . PHE B 1 9 ? -9.562 -11.859 9.781 1 98.75 9 PHE B C 1
ATOM 2410 O O . PHE B 1 9 ? -9.531 -12.336 8.648 1 98.75 9 PHE B O 1
ATOM 2417 N N . GLU B 1 10 ? -10.719 -11.656 10.406 1 98 10 GLU B N 1
ATOM 2418 C CA . GLU B 1 10 ? -11.992 -12.234 9.977 1 98 10 GLU B CA 1
ATOM 2419 C C . GLU B 1 10 ? -12.711 -11.32 8.992 1 98 10 GLU B C 1
ATOM 2421 O O . GLU B 1 10 ? -13.641 -11.742 8.305 1 98 10 GLU B O 1
ATOM 2426 N N . ASN B 1 11 ? -12.328 -10.039 8.984 1 98.06 11 ASN B N 1
ATOM 2427 C CA . ASN B 1 11 ? -12.891 -9.078 8.047 1 98.06 11 ASN B CA 1
ATOM 2428 C C . ASN B 1 11 ? -11.977 -7.871 7.863 1 98.06 11 ASN B C 1
ATOM 2430 O O . ASN B 1 11 ? -10.984 -7.723 8.586 1 98.06 11 ASN B O 1
ATOM 2434 N N . ALA B 1 12 ? -12.312 -7.035 6.895 1 98.44 12 ALA B N 1
ATOM 2435 C CA . ALA B 1 12 ? -11.43 -5.949 6.477 1 98.44 12 ALA B CA 1
ATOM 2436 C C . ALA B 1 12 ? -11.32 -4.883 7.562 1 98.44 12 ALA B C 1
ATOM 2438 O O . ALA B 1 12 ? -10.289 -4.215 7.68 1 98.44 12 ALA B O 1
ATOM 2439 N N . ILE B 1 13 ? -12.359 -4.695 8.383 1 97.88 13 ILE B N 1
ATOM 2440 C CA . ILE B 1 13 ? -12.305 -3.717 9.469 1 97.88 13 ILE B CA 1
ATOM 2441 C C . ILE B 1 13 ? -11.359 -4.207 10.555 1 97.88 13 ILE B C 1
ATOM 2443 O O . ILE B 1 13 ? -10.523 -3.443 11.047 1 97.88 13 ILE B O 1
ATOM 2447 N N . ASP B 1 14 ? -11.477 -5.527 10.867 1 97.94 14 ASP B N 1
ATOM 2448 C CA . ASP B 1 14 ? -10.531 -6.148 11.789 1 97.94 14 ASP B CA 1
ATOM 2449 C C . ASP B 1 14 ? -9.102 -6.051 11.273 1 97.94 14 ASP B C 1
ATOM 2451 O O . ASP B 1 14 ? -8.164 -5.855 12.047 1 97.94 14 ASP B O 1
ATOM 2455 N N . LEU B 1 15 ? -8.969 -6.234 10 1 98.69 15 LEU B N 1
ATOM 2456 C CA . LEU B 1 15 ? -7.656 -6.105 9.375 1 98.69 15 LEU B CA 1
ATOM 2457 C C . LEU B 1 15 ? -7.066 -4.723 9.625 1 98.69 15 LEU B C 1
ATOM 2459 O O . LEU B 1 15 ? -5.93 -4.598 10.078 1 98.69 15 LEU B O 1
ATOM 2463 N N . MET B 1 16 ? -7.832 -3.678 9.328 1 98.44 16 MET B N 1
ATOM 2464 C CA . MET B 1 16 ? -7.348 -2.309 9.469 1 98.44 16 MET B CA 1
ATOM 2465 C C . MET B 1 16 ? -6.922 -2.031 10.906 1 98.44 16 MET B C 1
ATOM 2467 O O . MET B 1 16 ? -5.777 -1.652 11.156 1 98.44 16 MET B O 1
ATOM 2471 N N . GLN B 1 17 ? -7.82 -2.283 11.836 1 98 17 GLN B N 1
ATOM 2472 C CA . GLN B 1 17 ? -7.551 -1.952 13.234 1 98 17 GLN B CA 1
ATOM 2473 C C . GLN B 1 17 ? -6.516 -2.896 13.836 1 98 17 GLN B C 1
ATOM 2475 O O . GLN B 1 17 ? -5.73 -2.496 14.695 1 98 17 GLN B O 1
ATOM 2480 N N . GLY B 1 18 ? -6.508 -4.156 13.367 1 97.62 18 GLY B N 1
ATOM 2481 C CA . GLY B 1 18 ? -5.582 -5.145 13.891 1 97.62 18 GLY B CA 1
ATOM 2482 C C . GLY B 1 18 ? -4.141 -4.891 13.477 1 97.62 18 GLY B C 1
ATOM 2483 O O . GLY B 1 18 ? -3.211 -5.344 14.148 1 97.62 18 GLY B O 1
ATOM 2484 N N . MET B 1 19 ? -3.957 -4.164 12.414 1 98.19 19 MET B N 1
ATOM 2485 C CA . MET B 1 19 ? -2.609 -3.891 11.914 1 98.19 19 MET B CA 1
ATOM 2486 C C . MET B 1 19 ? -2.07 -2.588 12.5 1 98.19 19 MET B C 1
ATOM 2488 O O . MET B 1 19 ? -0.939 -2.195 12.203 1 98.19 19 MET B O 1
ATOM 2492 N N . TRP B 1 20 ? -2.957 -1.857 13.305 1 97.75 20 TRP B N 1
ATOM 2493 C CA . TRP B 1 20 ? -2.451 -0.707 14.047 1 97.75 20 TRP B CA 1
ATOM 2494 C C . TRP B 1 20 ? -1.607 -1.152 15.234 1 97.75 20 TRP B C 1
ATOM 2496 O O . TRP B 1 20 ? -1.882 -2.188 15.852 1 97.75 20 TRP B O 1
ATOM 2506 N N . PRO B 1 21 ? -0.585 -0.339 15.664 1 98.5 21 PRO B N 1
ATOM 2507 C CA . PRO B 1 21 ? -0.215 0.946 15.07 1 98.5 21 PRO B CA 1
ATOM 2508 C C . PRO B 1 21 ? 0.458 0.791 13.703 1 98.5 21 PRO B C 1
ATOM 2510 O O . PRO B 1 21 ? 1.128 -0.214 13.453 1 98.5 21 PRO B O 1
ATOM 2513 N N . THR B 1 22 ? 0.226 1.748 12.805 1 98.88 22 THR B N 1
ATOM 2514 C CA . THR B 1 22 ? 1.017 1.793 11.578 1 98.88 22 THR B CA 1
ATOM 2515 C C . THR B 1 22 ? 2.492 2.02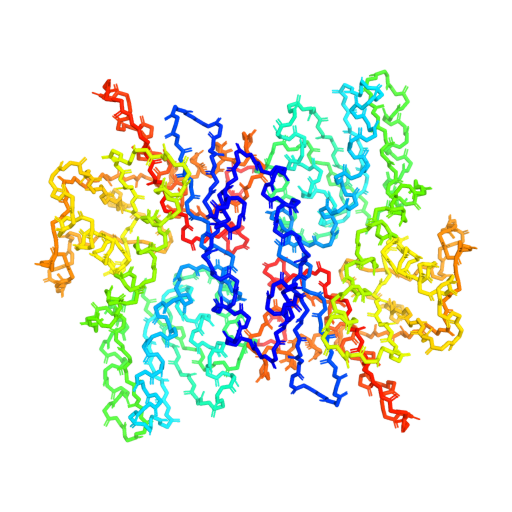5 11.898 1 98.88 22 THR B C 1
ATOM 2517 O O . THR B 1 22 ? 2.828 2.557 12.953 1 98.88 22 THR B O 1
ATOM 2520 N N . PRO B 1 23 ? 3.381 1.673 11.039 1 98.88 23 PRO B N 1
ATOM 2521 C CA . PRO B 1 23 ? 4.809 1.662 11.367 1 98.88 23 PRO B CA 1
ATOM 2522 C C . PRO B 1 23 ? 5.383 3.064 11.555 1 98.88 23 PRO B C 1
ATOM 2524 O O . PRO B 1 23 ? 4.91 4.02 10.93 1 98.88 23 PRO B O 1
ATOM 2527 N N . LEU B 1 24 ? 6.25 3.164 12.445 1 98.94 24 LEU B N 1
ATOM 2528 C CA . LEU B 1 24 ? 7.184 4.277 12.586 1 98.94 24 LEU B CA 1
ATOM 2529 C C . LEU B 1 24 ? 8.578 3.875 12.133 1 98.94 24 LEU B C 1
ATOM 2531 O O . LEU B 1 24 ? 9.18 2.949 12.688 1 98.94 24 LEU B O 1
ATOM 2535 N N . LEU B 1 25 ? 9.117 4.547 11.102 1 98.88 25 LEU B N 1
ATOM 2536 C CA . LEU B 1 25 ? 10.352 4.148 10.438 1 98.88 25 LEU B CA 1
ATOM 2537 C C . LEU B 1 25 ? 11.414 5.242 10.57 1 98.88 25 LEU B C 1
ATOM 2539 O O . LEU B 1 25 ? 11.148 6.402 10.242 1 98.88 25 LEU B O 1
ATOM 2543 N N . LYS B 1 26 ? 12.57 4.914 11.023 1 98.75 26 LYS B N 1
ATOM 2544 C CA . LYS B 1 26 ? 13.695 5.848 10.969 1 98.75 26 LYS B CA 1
ATOM 2545 C C . LYS B 1 26 ? 14.164 6.066 9.539 1 98.75 26 LYS B C 1
ATOM 2547 O O . LYS B 1 26 ? 14.312 5.109 8.773 1 98.75 26 LYS B O 1
ATOM 2552 N N . LEU B 1 27 ? 14.336 7.281 9.141 1 98.75 27 LEU B N 1
ATOM 2553 C CA . LEU B 1 27 ? 14.734 7.617 7.777 1 98.75 27 LEU B CA 1
ATOM 2554 C C . LEU B 1 27 ? 16.219 7.941 7.707 1 98.75 27 LEU B C 1
ATOM 2556 O O . LEU B 1 27 ? 16.812 8.406 8.688 1 98.75 27 LEU B O 1
ATOM 2560 N N . ASN B 1 28 ? 16.766 7.738 6.531 1 98.12 28 ASN B N 1
ATOM 2561 C CA . ASN B 1 28 ? 18.188 8.008 6.289 1 98.12 28 ASN B CA 1
ATOM 2562 C C . ASN B 1 28 ? 18.391 9.32 5.543 1 98.12 28 ASN B C 1
ATOM 2564 O O . ASN B 1 28 ? 19.203 9.406 4.629 1 98.12 28 ASN B O 1
ATOM 2568 N N . ILE B 1 29 ? 17.594 10.32 5.863 1 96.69 29 ILE B N 1
ATOM 2569 C CA . ILE B 1 29 ? 17.703 11.586 5.137 1 96.69 29 ILE B CA 1
ATOM 2570 C C . ILE B 1 29 ? 18.141 12.695 6.098 1 96.69 29 ILE B C 1
ATOM 2572 O O . ILE B 1 29 ? 18.266 13.852 5.695 1 96.69 29 ILE B O 1
ATOM 2576 N N . GLY B 1 30 ? 18.328 12.406 7.336 1 92.25 30 GLY B N 1
ATOM 2577 C CA . GLY B 1 30 ? 18.688 13.398 8.328 1 92.25 30 GLY B CA 1
ATOM 2578 C C . GLY B 1 30 ? 18.984 12.797 9.688 1 92.25 30 GLY B C 1
ATOM 2579 O O . GLY B 1 30 ? 19.266 11.602 9.805 1 92.25 30 GLY B O 1
ATOM 2580 N N . ASN B 1 31 ? 19.031 13.711 10.664 1 90.19 31 ASN B N 1
ATOM 2581 C CA . ASN B 1 31 ? 19.359 13.289 12.023 1 90.19 31 ASN B CA 1
ATOM 2582 C C . ASN B 1 31 ? 18.109 12.977 12.836 1 90.19 31 ASN B C 1
ATOM 2584 O O . ASN B 1 31 ? 17.25 13.844 13.031 1 90.19 31 ASN B O 1
ATOM 2588 N N . ASP B 1 32 ? 18 11.742 13.312 1 95.88 32 ASP B N 1
ATOM 2589 C CA . ASP B 1 32 ? 16.938 11.266 14.172 1 95.88 32 ASP B CA 1
ATOM 2590 C C . ASP B 1 32 ? 15.562 11.688 13.633 1 95.88 32 ASP B C 1
ATOM 2592 O O . ASP B 1 32 ? 14.781 12.32 14.336 1 95.88 32 ASP B O 1
ATOM 2596 N N . VAL B 1 33 ? 15.297 11.406 12.414 1 98.31 33 VAL B N 1
ATOM 2597 C CA . VAL B 1 33 ? 14.039 11.703 11.734 1 98.31 33 VAL B CA 1
ATOM 2598 C C . VAL B 1 33 ? 13.289 10.398 11.445 1 98.31 33 VAL B C 1
ATOM 2600 O O . VAL B 1 33 ? 13.883 9.422 10.992 1 98.31 33 VAL B O 1
ATOM 2603 N N . TRP B 1 34 ? 12.039 10.375 11.812 1 98.81 34 TRP B N 1
ATOM 2604 C CA . TRP B 1 34 ? 11.172 9.203 11.727 1 98.81 34 TRP B CA 1
ATOM 2605 C C . TRP B 1 34 ? 9.914 9.508 10.922 1 98.81 34 TRP B C 1
ATOM 2607 O O . TRP B 1 34 ? 9.445 10.648 10.898 1 98.81 34 TRP B O 1
ATOM 2617 N N . ALA B 1 35 ? 9.414 8.508 10.25 1 98.94 35 ALA B N 1
ATOM 2618 C CA . ALA B 1 35 ? 8.203 8.664 9.445 1 98.94 35 ALA B CA 1
ATOM 2619 C C . ALA B 1 35 ? 7.094 7.742 9.938 1 98.94 35 ALA B C 1
ATOM 2621 O O . ALA B 1 35 ? 7.309 6.543 10.125 1 98.94 35 ALA B O 1
ATOM 2622 N N . LYS B 1 36 ? 5.934 8.297 10.289 1 98.94 36 LYS B N 1
ATOM 2623 C CA . LYS B 1 36 ? 4.723 7.527 10.547 1 98.94 36 LYS B CA 1
ATOM 2624 C C . LYS B 1 36 ? 4.066 7.082 9.242 1 98.94 36 LYS B C 1
ATOM 2626 O O . LYS B 1 36 ? 3.484 7.895 8.523 1 98.94 36 LYS B O 1
ATOM 2631 N N . LEU B 1 37 ? 4.098 5.781 8.891 1 98.94 37 LEU B N 1
ATOM 2632 C CA . LEU B 1 37 ? 3.734 5.262 7.582 1 98.94 37 LEU B CA 1
ATOM 2633 C C . LEU B 1 37 ? 2.252 4.906 7.527 1 98.94 37 LEU B C 1
ATOM 2635 O O . LEU B 1 37 ? 1.884 3.736 7.656 1 98.94 37 LEU B O 1
ATOM 2639 N N . GLU B 1 38 ? 1.451 5.832 7.125 1 98.88 38 GLU B N 1
ATOM 2640 C CA . GLU B 1 38 ? 0.002 5.66 7.188 1 98.88 38 GLU B CA 1
ATOM 2641 C C . GLU B 1 38 ? -0.528 4.965 5.938 1 98.88 38 GLU B C 1
ATOM 2643 O O . GLU B 1 38 ? -1.692 4.566 5.891 1 98.88 38 GLU B O 1
ATOM 2648 N N . PHE B 1 39 ? 0.33 4.738 4.887 1 98.56 39 PHE B N 1
ATOM 2649 C CA . PHE B 1 39 ? -0.113 4.016 3.699 1 98.56 39 PHE B CA 1
ATOM 2650 C C . PHE B 1 39 ? -0.304 2.535 4.008 1 98.56 39 PHE B C 1
ATOM 2652 O O . PHE B 1 39 ? -0.782 1.775 3.162 1 98.56 39 PHE B O 1
ATOM 2659 N N . TYR B 1 40 ? -0.016 2.072 5.273 1 98.75 40 TYR B N 1
ATOM 2660 C CA . TYR B 1 40 ? -0.256 0.697 5.695 1 98.75 40 TYR B CA 1
ATOM 2661 C C . TYR B 1 40 ? -1.734 0.466 5.984 1 98.75 40 TYR B C 1
ATOM 2663 O O . TYR B 1 40 ? -2.16 -0.671 6.199 1 98.75 40 TYR B O 1
ATOM 2671 N N . ASN B 1 41 ? -2.537 1.552 6.016 1 98.88 41 ASN B N 1
ATOM 2672 C CA . ASN B 1 41 ? -3.979 1.346 6.078 1 98.88 41 ASN B CA 1
ATOM 2673 C C . ASN B 1 41 ? -4.512 0.711 4.797 1 98.88 41 ASN B C 1
ATOM 2675 O O . ASN B 1 41 ? -4.105 1.093 3.697 1 98.88 41 ASN B O 1
ATOM 2679 N N . PRO B 1 42 ? -5.438 -0.168 4.816 1 98.69 42 PRO B N 1
ATOM 2680 C CA . PRO B 1 42 ? -5.621 -1.139 3.734 1 98.69 42 PRO B CA 1
ATOM 2681 C C . PRO B 1 42 ? -6.578 -0.644 2.654 1 98.69 42 PRO B C 1
ATOM 2683 O O . PRO B 1 42 ? -6.664 -1.24 1.577 1 98.69 42 PRO B O 1
ATOM 2686 N N . PHE B 1 43 ? -7.395 0.398 2.928 1 98.75 43 PHE B N 1
ATOM 2687 C CA . PHE B 1 43 ? -8.445 0.749 1.982 1 98.75 43 PHE B CA 1
ATOM 2688 C C . PHE B 1 43 ? -7.93 1.713 0.923 1 98.75 43 PHE B C 1
ATOM 2690 O O . PHE B 1 43 ? -7.797 1.347 -0.246 1 98.75 43 PHE B O 1
ATOM 2697 N N . SER B 1 44 ? -7.508 2.859 1.375 1 98.69 44 SER B N 1
ATOM 2698 C CA . SER B 1 44 ? -7.035 3.881 0.448 1 98.69 44 SER B CA 1
ATOM 2699 C C . SER B 1 44 ? -5.512 3.984 0.468 1 98.69 44 SER B C 1
ATOM 2701 O O . SER B 1 44 ? -4.934 4.832 -0.214 1 98.69 44 SER B O 1
ATOM 2703 N N . HIS B 1 45 ? -4.832 3.086 1.271 1 98.56 45 HIS B N 1
ATOM 2704 C CA . HIS B 1 45 ? -3.395 3.199 1.49 1 98.56 45 HIS B CA 1
ATOM 2705 C C . HIS B 1 45 ? -3.014 4.609 1.936 1 98.56 45 HIS B C 1
ATOM 2707 O O . HIS B 1 45 ? -2.129 5.23 1.346 1 98.56 45 HIS B O 1
ATOM 2713 N N . SER B 1 46 ? -3.768 5.055 3.018 1 98.69 46 SER B N 1
ATOM 2714 C CA . SER B 1 46 ? -3.502 6.41 3.49 1 98.69 46 SER B CA 1
ATOM 2715 C C . SER B 1 46 ? -4.059 6.625 4.895 1 98.69 46 SER B C 1
ATOM 2717 O O . SER B 1 46 ? -4.777 5.773 5.418 1 98.69 46 SER B O 1
ATOM 2719 N N . ILE B 1 47 ? -3.771 7.766 5.418 1 98.75 47 ILE B N 1
ATOM 2720 C CA . ILE B 1 47 ? -4.191 8.18 6.754 1 98.75 47 ILE B CA 1
ATOM 2721 C C . ILE B 1 47 ? -5.703 8.398 6.773 1 98.75 47 ILE B C 1
ATOM 2723 O O . ILE B 1 47 ? -6.324 8.398 7.836 1 98.75 47 ILE B O 1
ATOM 2727 N N . LYS B 1 48 ? -6.32 8.555 5.562 1 98.69 48 LYS B N 1
ATOM 2728 C CA . LYS B 1 48 ? -7.738 8.906 5.484 1 98.69 48 LYS B CA 1
ATOM 2729 C C . LYS B 1 48 ? -8.617 7.707 5.82 1 98.69 48 LYS B C 1
ATOM 2731 O O . LYS B 1 48 ? -9.812 7.867 6.086 1 98.69 48 LYS B O 1
ATOM 2736 N N . ASP B 1 49 ? -8.055 6.516 5.785 1 98.88 49 ASP B N 1
ATOM 2737 C CA . ASP B 1 49 ? -8.812 5.359 6.246 1 98.88 49 ASP B CA 1
ATOM 2738 C C . ASP B 1 49 ? -9.305 5.559 7.68 1 98.88 49 ASP B C 1
ATOM 2740 O O . ASP B 1 49 ? -10.414 5.141 8.023 1 98.88 49 ASP B O 1
ATOM 2744 N N . ARG B 1 50 ? -8.461 6.215 8.508 1 98.75 50 ARG B N 1
ATOM 2745 C CA . ARG B 1 50 ? -8.836 6.477 9.891 1 98.75 50 ARG B CA 1
ATOM 2746 C C . ARG B 1 50 ? -10.023 7.426 9.969 1 98.75 50 ARG B C 1
ATOM 2748 O O . ARG B 1 50 ? -11.031 7.113 10.609 1 98.75 50 ARG B O 1
ATOM 2755 N N . THR B 1 51 ? -9.891 8.523 9.273 1 98.62 51 THR B N 1
ATOM 2756 C CA . THR B 1 51 ? -10.953 9.516 9.242 1 98.62 51 THR B CA 1
ATOM 2757 C C . THR B 1 51 ? -12.25 8.898 8.727 1 98.62 51 THR B C 1
ATOM 2759 O O . THR B 1 51 ? -13.312 9.07 9.336 1 98.62 51 THR B O 1
ATOM 2762 N N . ALA B 1 52 ? -12.141 8.203 7.613 1 98.75 52 ALA B N 1
ATOM 2763 C CA . ALA B 1 52 ? -13.312 7.594 6.98 1 98.75 52 ALA B CA 1
ATOM 2764 C C . ALA B 1 52 ? -13.992 6.609 7.922 1 98.75 52 ALA B C 1
ATOM 2766 O O . ALA B 1 52 ? -15.227 6.594 8.031 1 98.75 52 ALA B O 1
ATOM 2767 N N . LEU B 1 53 ? -13.203 5.785 8.609 1 98.69 53 LEU B N 1
ATOM 2768 C CA . LEU B 1 53 ? -13.773 4.793 9.523 1 98.69 53 LEU B CA 1
ATOM 2769 C C . LEU B 1 53 ? -14.586 5.465 10.617 1 98.69 53 LEU B C 1
ATOM 2771 O O . LEU B 1 53 ? -15.711 5.055 10.906 1 98.69 53 LEU B O 1
ATOM 2775 N N . PHE B 1 54 ? -14.031 6.488 11.258 1 98.56 54 PHE B N 1
ATOM 2776 C CA . PHE B 1 54 ? -14.688 7.156 12.375 1 98.56 54 PHE B CA 1
ATOM 2777 C C . PHE B 1 54 ? -15.953 7.863 11.906 1 98.56 54 PHE B C 1
ATOM 2779 O O . PHE B 1 54 ? -17 7.746 12.547 1 98.56 54 PHE B O 1
ATOM 2786 N N . LEU B 1 55 ? -15.898 8.586 10.781 1 98.31 55 LEU B N 1
ATOM 2787 C CA . LEU B 1 55 ? -17.062 9.266 10.234 1 98.31 55 LEU B CA 1
ATOM 2788 C C . LEU B 1 55 ? -18.156 8.266 9.852 1 98.31 55 LEU B C 1
ATOM 2790 O O . LEU B 1 55 ? -19.328 8.477 10.133 1 98.31 55 LEU B O 1
ATOM 2794 N N . PHE B 1 56 ? -17.719 7.219 9.195 1 97.94 56 PHE B N 1
ATOM 2795 C CA . PHE B 1 56 ? -18.641 6.215 8.688 1 97.94 56 PHE B CA 1
ATOM 2796 C C . PHE B 1 56 ? -19.344 5.5 9.828 1 97.94 56 PHE B C 1
ATOM 2798 O O . PHE B 1 56 ? -20.562 5.266 9.758 1 97.94 56 PHE B O 1
ATOM 2805 N N . LYS B 1 57 ? -18.594 5.133 10.891 1 96.81 57 LYS B N 1
ATOM 2806 C CA . LYS B 1 57 ? -19.188 4.473 12.055 1 96.81 57 LYS B CA 1
ATOM 2807 C C . LYS B 1 57 ? -20.266 5.344 12.688 1 96.81 57 LYS B C 1
ATOM 2809 O O . LYS B 1 57 ? -21.312 4.836 13.117 1 96.81 57 LYS B O 1
ATOM 2814 N N . GLU B 1 58 ? -20 6.598 12.758 1 96.06 58 GLU B N 1
ATOM 2815 C CA . GLU B 1 58 ? -21 7.516 13.289 1 96.06 58 GLU B CA 1
ATOM 2816 C C . GLU B 1 58 ? -22.25 7.531 12.414 1 96.06 58 GLU B C 1
ATOM 2818 O O . GLU B 1 58 ? -23.375 7.574 12.93 1 96.06 58 GLU B O 1
ATOM 2823 N N . ALA B 1 59 ? -22.062 7.508 11.117 1 95.5 59 ALA B N 1
ATOM 2824 C CA . ALA B 1 59 ? -23.172 7.504 10.18 1 95.5 59 ALA B CA 1
ATOM 2825 C C . ALA B 1 59 ? -24.016 6.234 10.32 1 95.5 59 ALA B C 1
ATOM 2827 O O . ALA B 1 59 ? -25.234 6.281 10.258 1 95.5 59 ALA B O 1
ATOM 2828 N N . ILE B 1 60 ? -23.344 5.102 10.5 1 95.12 60 ILE B N 1
ATOM 2829 C CA . ILE B 1 60 ? -24.016 3.822 10.664 1 95.12 60 ILE B CA 1
ATOM 2830 C C . ILE B 1 60 ? -24.859 3.84 11.945 1 95.12 60 ILE B C 1
ATOM 2832 O O . ILE B 1 60 ? -25.984 3.357 11.961 1 95.12 60 ILE B O 1
ATOM 2836 N N . LYS B 1 61 ? -24.297 4.387 12.961 1 95.31 61 LYS B N 1
ATOM 2837 C CA . LYS B 1 61 ? -25.016 4.504 14.227 1 95.31 61 LYS B CA 1
ATOM 2838 C C . LYS B 1 61 ? -26.297 5.328 14.055 1 95.31 61 LYS B C 1
ATOM 2840 O O . LYS B 1 61 ? -27.281 5.098 14.758 1 95.31 61 LYS B O 1
ATOM 2845 N N . GLN B 1 62 ? -26.281 6.215 13.117 1 93.12 62 GLN B N 1
ATOM 2846 C CA . GLN B 1 62 ? -27.422 7.098 12.883 1 93.12 62 GLN B CA 1
ATOM 2847 C C . GLN B 1 62 ? -28.344 6.543 11.797 1 93.12 62 GLN B C 1
ATOM 2849 O O . GLN B 1 62 ? -29.219 7.25 11.297 1 93.12 62 GLN B O 1
ATOM 2854 N N . ASN B 1 63 ? -28.078 5.285 11.344 1 92.81 63 ASN B N 1
ATOM 2855 C CA . ASN B 1 63 ? -28.906 4.551 10.383 1 92.81 63 ASN B CA 1
ATOM 2856 C C . ASN B 1 63 ? -28.922 5.238 9.023 1 92.81 63 ASN B C 1
ATOM 2858 O O . ASN B 1 63 ? -29.984 5.371 8.414 1 92.81 63 ASN B O 1
ATOM 2862 N N . ALA B 1 64 ? -27.781 5.73 8.664 1 93.25 64 ALA B N 1
ATOM 2863 C CA . ALA B 1 64 ? -27.672 6.344 7.34 1 93.25 64 ALA B CA 1
ATOM 2864 C C . ALA B 1 64 ? -28.016 5.344 6.242 1 93.25 64 ALA B C 1
ATOM 2866 O O . ALA B 1 64 ? -27.594 4.188 6.289 1 93.25 64 ALA B O 1
ATOM 2867 N N . LYS B 1 65 ? -28.828 5.777 5.25 1 91.56 65 LYS B N 1
ATOM 2868 C CA . LYS B 1 65 ? -29.234 4.914 4.148 1 91.56 65 LYS B CA 1
ATOM 2869 C C . LYS B 1 65 ? -28.312 5.086 2.941 1 91.56 65 LYS B C 1
ATOM 2871 O O . LYS B 1 65 ? -28.094 4.137 2.188 1 91.56 65 LYS B O 1
ATOM 2876 N N . SER B 1 66 ? -27.875 6.316 2.764 1 95.62 66 SER B N 1
ATOM 2877 C CA . SER B 1 66 ? -26.922 6.691 1.722 1 95.62 66 SER B CA 1
ATOM 2878 C C . SER B 1 66 ? -25.953 7.762 2.215 1 95.62 66 SER B C 1
ATOM 2880 O O . SER B 1 66 ? -26.312 8.562 3.084 1 95.62 66 SER B O 1
ATOM 2882 N N . ILE B 1 67 ? -24.797 7.699 1.705 1 97 67 ILE B N 1
ATOM 2883 C CA . ILE B 1 67 ? -23.766 8.641 2.121 1 97 67 ILE B CA 1
ATOM 2884 C C . ILE B 1 67 ? -23.359 9.516 0.938 1 97 67 ILE B C 1
ATOM 2886 O O . ILE B 1 67 ? -23.281 9.039 -0.197 1 97 67 ILE B O 1
ATOM 2890 N N . VAL B 1 68 ? -23.125 10.773 1.192 1 97.19 68 VAL B N 1
ATOM 28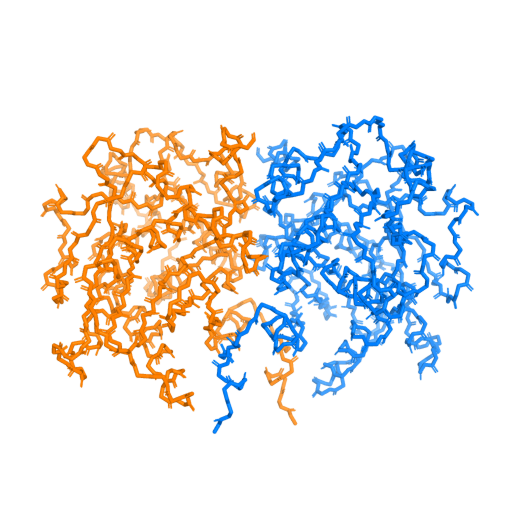91 C CA . VAL B 1 68 ? -22.625 11.703 0.18 1 97.19 68 VAL B CA 1
ATOM 2892 C C . VAL B 1 68 ? -21.453 12.508 0.744 1 97.19 68 VAL B C 1
ATOM 2894 O O . VAL B 1 68 ? -21.453 12.844 1.929 1 97.19 68 VAL B O 1
ATOM 2897 N N . GLU B 1 69 ? -20.453 12.742 -0.014 1 97.25 69 GLU B N 1
ATOM 2898 C CA . GLU B 1 69 ? -19.281 13.492 0.417 1 97.25 69 GLU B CA 1
ATOM 2899 C C . GLU B 1 69 ? -18.594 14.18 -0.762 1 97.25 69 GLU B C 1
ATOM 2901 O O . GLU B 1 69 ? -18.766 13.766 -1.91 1 97.25 69 GLU B O 1
ATOM 2906 N N . ALA B 1 70 ? -17.906 15.297 -0.494 1 95.25 70 ALA B N 1
ATOM 2907 C CA . ALA B 1 70 ? -16.984 15.922 -1.439 1 95.25 70 ALA B CA 1
ATOM 2908 C C . ALA B 1 70 ? -15.539 15.617 -1.067 1 95.25 70 ALA B C 1
ATOM 2910 O O . ALA B 1 70 ? -15.156 15.711 0.103 1 95.25 70 ALA B O 1
ATOM 2911 N N . THR B 1 71 ? -14.766 15.148 -1.999 1 94.12 71 THR B N 1
ATOM 2912 C CA . THR B 1 71 ? -13.359 14.867 -1.739 1 94.12 71 THR B CA 1
ATOM 2913 C C . THR B 1 71 ? -12.57 14.828 -3.043 1 94.12 71 THR B C 1
ATOM 2915 O O . THR B 1 71 ? -13.125 14.57 -4.109 1 94.12 71 THR B O 1
ATOM 2918 N N . SER B 1 72 ? -11.273 15 -2.889 1 89.56 72 SER B N 1
ATOM 2919 C CA . SER B 1 72 ? -10.43 14.992 -4.082 1 89.56 72 SER B CA 1
ATOM 2920 C C . SER B 1 72 ? -9.672 13.68 -4.219 1 89.56 72 SER B C 1
ATOM 2922 O O . SER B 1 72 ? -8.953 13.469 -5.195 1 89.56 72 SER B O 1
ATOM 2924 N N . GLY B 1 73 ? -9.805 12.766 -3.186 1 94 73 GLY B N 1
ATOM 2925 C CA . GLY B 1 73 ? -8.938 11.625 -3.404 1 94 73 GLY B CA 1
ATOM 2926 C C . GLY B 1 73 ? -9.148 10.508 -2.395 1 94 73 GLY B C 1
ATOM 2927 O O . GLY B 1 73 ? -10.125 9.758 -2.48 1 94 73 GLY B O 1
ATOM 2928 N N . ASN B 1 74 ? -8.242 10.375 -1.351 1 97.56 74 ASN B N 1
ATOM 2929 C CA . ASN B 1 74 ? -8.086 9.227 -0.467 1 97.56 74 ASN B CA 1
ATOM 2930 C C . ASN B 1 74 ? -9.328 9.008 0.386 1 97.56 74 ASN B C 1
ATOM 2932 O O . ASN B 1 74 ? -9.727 7.863 0.631 1 97.56 74 ASN B O 1
ATOM 2936 N N . THR B 1 75 ? -9.945 10.086 0.851 1 98 75 THR B N 1
ATOM 2937 C CA . THR B 1 75 ? -11.18 9.938 1.618 1 98 75 THR B CA 1
ATOM 2938 C C . THR B 1 75 ? -12.258 9.242 0.788 1 98 75 THR B C 1
ATOM 2940 O O . THR B 1 75 ? -13 8.398 1.302 1 98 75 THR B O 1
ATOM 2943 N N . GLY B 1 76 ? -12.336 9.641 -0.459 1 98.25 76 GLY B N 1
ATOM 2944 C CA . GLY B 1 76 ? -13.297 9.016 -1.355 1 98.25 76 GLY B CA 1
ATOM 2945 C C . GLY B 1 76 ? -13.086 7.52 -1.496 1 98.25 76 GLY B C 1
ATOM 2946 O O . GLY B 1 76 ? -14.047 6.746 -1.454 1 98.25 76 GLY B O 1
ATOM 2947 N N . ILE B 1 77 ? -11.852 7.121 -1.665 1 98.81 77 ILE B N 1
ATOM 2948 C CA . ILE B 1 77 ? -11.539 5.699 -1.781 1 98.81 77 ILE B CA 1
ATOM 2949 C C . ILE B 1 77 ? -11.914 4.98 -0.486 1 98.81 77 ILE B C 1
ATOM 2951 O O . ILE B 1 77 ? -12.562 3.934 -0.515 1 98.81 77 ILE B O 1
ATOM 2955 N N . ALA B 1 78 ? -11.531 5.555 0.621 1 98.88 78 ALA B N 1
ATOM 2956 C CA . ALA B 1 78 ? -11.789 4.934 1.919 1 98.88 78 ALA B CA 1
ATOM 2957 C C . ALA B 1 78 ? -13.281 4.801 2.178 1 98.88 78 ALA B C 1
ATOM 2959 O O . ALA B 1 78 ? -13.75 3.754 2.625 1 98.88 78 ALA B O 1
ATOM 2960 N N . LEU B 1 79 ? -14.031 5.836 1.893 1 98.81 79 LEU B N 1
ATOM 2961 C CA . LEU B 1 79 ? -15.477 5.797 2.096 1 98.81 79 LEU B CA 1
ATOM 2962 C C . LEU B 1 79 ? -16.125 4.82 1.125 1 98.81 79 LEU B C 1
ATOM 2964 O O . LEU B 1 79 ? -17.109 4.164 1.47 1 98.81 79 LEU B O 1
ATOM 2968 N N . SER B 1 80 ? -15.625 4.801 -0.126 1 98.81 80 SER B N 1
ATOM 2969 C CA . SER B 1 80 ? -16.125 3.814 -1.079 1 98.81 80 SER B CA 1
ATOM 2970 C C . SER B 1 80 ? -15.938 2.395 -0.556 1 98.81 80 SER B C 1
ATOM 2972 O O . SER B 1 80 ? -16.844 1.561 -0.671 1 98.81 80 SER B O 1
ATOM 2974 N N . ALA B 1 81 ? -14.789 2.125 0.005 1 98.94 81 ALA B N 1
ATOM 2975 C CA . ALA B 1 81 ? -14.484 0.81 0.561 1 98.94 81 ALA B CA 1
ATOM 2976 C C . ALA B 1 81 ? -15.445 0.454 1.689 1 98.94 81 ALA B C 1
ATOM 2978 O O . ALA B 1 81 ? -16.047 -0.626 1.689 1 98.94 81 ALA B O 1
ATOM 2979 N N . LEU B 1 82 ? -15.594 1.376 2.609 1 98.75 82 LEU B N 1
ATOM 2980 C CA . LEU B 1 82 ? -16.484 1.144 3.746 1 98.75 82 LEU B CA 1
ATOM 2981 C C . LEU B 1 82 ? -17.922 0.961 3.283 1 98.75 82 LEU B C 1
ATOM 2983 O O . LEU B 1 82 ? -18.641 0.112 3.811 1 98.75 82 LEU B O 1
ATOM 2987 N N . SER B 1 83 ? -18.297 1.771 2.336 1 98.56 83 SER B N 1
ATOM 2988 C CA . SER B 1 83 ? -19.656 1.657 1.789 1 98.56 83 SER B CA 1
ATOM 2989 C C . SER B 1 83 ? -19.875 0.286 1.164 1 98.56 83 SER B C 1
ATOM 2991 O O . SER B 1 83 ? -20.953 -0.292 1.302 1 98.56 83 SER B O 1
ATOM 2993 N N . SER B 1 84 ? -18.891 -0.186 0.445 1 98.25 84 SER B N 1
ATOM 2994 C CA . SER B 1 84 ? -18.984 -1.521 -0.139 1 98.25 84 SER B CA 1
ATOM 2995 C C . SER B 1 84 ? -19.109 -2.59 0.941 1 98.25 84 SER B C 1
ATOM 2997 O O . SER B 1 84 ? -19.922 -3.5 0.825 1 98.25 84 SER B O 1
ATOM 2999 N N . ILE B 1 85 ? -18.344 -2.512 2 1 98.06 85 ILE B N 1
ATOM 3000 C CA . ILE B 1 85 ? -18.312 -3.48 3.092 1 98.06 85 ILE B CA 1
ATOM 3001 C C . ILE B 1 85 ? -19.688 -3.516 3.781 1 98.06 85 ILE B C 1
ATOM 3003 O O . ILE B 1 85 ? -20.219 -4.594 4.051 1 98.06 85 ILE B O 1
ATOM 3007 N N . PHE B 1 86 ? -20.297 -2.332 3.973 1 97.38 86 PHE B N 1
ATOM 3008 C CA . PHE B 1 86 ? -21.516 -2.234 4.762 1 97.38 86 PHE B CA 1
ATOM 3009 C C . PHE B 1 86 ? -22.734 -2.18 3.855 1 97.38 86 PHE B C 1
ATOM 3011 O O . PHE B 1 86 ? -23.859 -2.078 4.336 1 97.38 86 PHE B O 1
ATOM 3018 N N . LYS B 1 87 ? -22.531 -2.225 2.559 1 96.94 87 LYS B N 1
ATOM 3019 C CA . LYS B 1 87 ? -23.594 -2.221 1.563 1 96.94 87 LYS B CA 1
ATOM 3020 C C . LYS B 1 87 ? -24.453 -0.974 1.693 1 96.94 87 LYS B C 1
ATOM 3022 O O . LYS B 1 87 ? -25.688 -1.068 1.739 1 96.94 87 LYS B O 1
ATOM 3027 N N . ILE B 1 88 ? -23.797 0.139 1.799 1 96.75 88 ILE B N 1
ATOM 3028 C CA . ILE B 1 88 ? -24.438 1.448 1.822 1 96.75 88 ILE B CA 1
ATOM 3029 C C . ILE B 1 88 ? -24.062 2.225 0.559 1 96.75 88 ILE B C 1
ATOM 3031 O O . ILE B 1 88 ? -22.906 2.26 0.16 1 96.75 88 ILE B O 1
ATOM 3035 N N . ASN B 1 89 ? -25.078 2.834 -0.062 1 96.44 89 ASN B N 1
ATOM 3036 C CA . ASN B 1 89 ? -24.812 3.615 -1.265 1 96.44 89 ASN B CA 1
ATOM 3037 C C . ASN B 1 89 ? -23.953 4.84 -0.955 1 96.44 89 ASN B C 1
ATOM 3039 O O . ASN B 1 89 ? -24.219 5.555 0.017 1 96.44 89 ASN B O 1
ATOM 3043 N N . PHE B 1 90 ? -22.953 5.027 -1.73 1 98.19 90 PHE B N 1
ATOM 3044 C CA . PHE B 1 90 ? -22.078 6.176 -1.565 1 98.19 90 PHE B CA 1
ATOM 3045 C C . PHE B 1 90 ? -21.984 6.973 -2.861 1 98.19 90 PHE B C 1
ATOM 3047 O O . PHE B 1 90 ? -21.625 6.426 -3.908 1 98.19 90 PHE B O 1
ATOM 3054 N N . THR B 1 91 ? -22.344 8.281 -2.803 1 97.69 91 THR B N 1
ATOM 3055 C CA . THR B 1 91 ? -22.141 9.242 -3.885 1 97.69 91 THR B CA 1
ATOM 3056 C C . THR B 1 91 ? -21.031 10.227 -3.543 1 97.69 91 THR B C 1
ATOM 3058 O O . THR B 1 91 ? -21.062 10.875 -2.496 1 97.69 91 THR B O 1
ATOM 3061 N N . VAL B 1 92 ? -20.078 10.305 -4.41 1 97.88 92 VAL B N 1
ATOM 3062 C CA . VAL B 1 92 ? -18.953 11.195 -4.164 1 97.88 92 VAL B CA 1
ATOM 3063 C C . VAL B 1 92 ? -18.875 12.25 -5.27 1 97.88 92 VAL B C 1
ATOM 3065 O O . VAL B 1 92 ? -18.969 11.922 -6.453 1 97.88 92 VAL B O 1
ATOM 3068 N N . PHE B 1 93 ? -18.797 13.492 -4.84 1 97.25 93 PHE B N 1
ATOM 3069 C CA . PHE B 1 93 ? -18.453 14.586 -5.734 1 97.25 93 PHE B CA 1
ATOM 3070 C C . PHE B 1 93 ? -16.953 14.836 -5.73 1 97.25 93 PHE B C 1
ATOM 3072 O O . PHE B 1 93 ? -16.375 15.125 -4.684 1 97.25 93 PHE B O 1
ATOM 3079 N N . ILE B 1 94 ? -16.312 14.695 -6.863 1 96.62 94 ILE B N 1
ATOM 3080 C CA . ILE B 1 94 ? -14.867 14.82 -6.973 1 96.62 94 ILE B CA 1
ATOM 3081 C C . ILE B 1 94 ? -14.523 15.875 -8.031 1 96.62 94 ILE B C 1
ATOM 3083 O O . ILE B 1 94 ? -15.117 15.891 -9.109 1 96.62 94 ILE B O 1
ATOM 3087 N N . PRO B 1 95 ? -13.625 16.797 -7.68 1 94.56 95 PRO B N 1
ATOM 3088 C CA . PRO B 1 95 ? -13.242 17.797 -8.672 1 94.56 95 PRO B CA 1
ATOM 3089 C C . PRO B 1 95 ? -12.703 17.172 -9.961 1 94.56 95 PRO B C 1
ATOM 3091 O O . PRO B 1 95 ? -12 16.172 -9.914 1 94.56 95 PRO B O 1
ATOM 3094 N N . SER B 1 96 ? -12.875 17.828 -11.086 1 92.31 96 SER B N 1
ATOM 3095 C CA . SER B 1 96 ? -12.398 17.375 -12.383 1 92.31 96 SER B CA 1
ATOM 3096 C C . SER B 1 96 ? -10.867 17.359 -12.438 1 92.31 96 SER B C 1
ATOM 3098 O O . SER B 1 96 ? -10.273 16.625 -13.219 1 92.31 96 SER B O 1
ATOM 3100 N N . THR B 1 97 ? -10.25 18.109 -11.516 1 88.19 97 THR B N 1
ATOM 3101 C CA . THR B 1 97 ? -8.797 18.281 -11.516 1 88.19 97 THR B CA 1
ATOM 3102 C C . THR B 1 97 ? -8.125 17.188 -10.695 1 88.19 97 THR B C 1
ATOM 3104 O O . THR B 1 97 ? -6.902 17.031 -10.742 1 88.19 97 THR B O 1
ATOM 3107 N N . ALA B 1 98 ? -8.922 16.391 -9.953 1 89.38 98 ALA B N 1
ATOM 3108 C CA . ALA B 1 98 ? -8.344 15.32 -9.156 1 89.38 98 ALA B CA 1
ATOM 3109 C C . ALA B 1 98 ? -7.711 14.258 -10.055 1 89.38 98 ALA B C 1
ATOM 3111 O O . ALA B 1 98 ? -8.164 14.039 -11.18 1 89.38 98 ALA B O 1
ATOM 3112 N N . PRO B 1 99 ? -6.617 13.656 -9.586 1 88.38 99 PRO B N 1
ATOM 3113 C CA . PRO B 1 99 ? -6.047 12.547 -10.367 1 88.38 99 PRO B CA 1
ATOM 3114 C C . PRO B 1 99 ? -7.09 11.516 -10.773 1 88.38 99 PRO B C 1
ATOM 3116 O O . PRO B 1 99 ? -7.961 11.164 -9.977 1 88.38 99 PRO B O 1
ATOM 3119 N N . SER B 1 100 ? -7.027 11.008 -12.016 1 89.75 100 SER B N 1
ATOM 3120 C CA . SER B 1 100 ? -8.016 10.094 -12.586 1 89.75 100 SER B CA 1
ATOM 3121 C C . SER B 1 100 ? -8.039 8.773 -11.828 1 89.75 100 SER B C 1
ATOM 3123 O O . SER B 1 100 ? -9.07 8.102 -11.766 1 89.75 100 SER B O 1
ATOM 3125 N N . SER B 1 101 ? -6.863 8.422 -11.273 1 95 101 SER B N 1
ATOM 3126 C CA . SER B 1 101 ? -6.754 7.164 -10.547 1 95 101 SER B CA 1
ATOM 3127 C C . SER B 1 101 ? -7.805 7.062 -9.445 1 95 101 SER B C 1
ATOM 3129 O O . SER B 1 101 ? -8.391 6 -9.234 1 95 101 SER B O 1
ATOM 3131 N N . PHE B 1 102 ? -8.078 8.164 -8.781 1 96.88 102 PHE B N 1
ATOM 3132 C CA . PHE B 1 102 ? -9.016 8.164 -7.664 1 96.88 102 PHE B CA 1
ATOM 3133 C C . PHE B 1 102 ? -10.422 7.82 -8.133 1 96.88 102 PHE B C 1
ATOM 3135 O O . PHE B 1 102 ? -11.109 7.004 -7.52 1 96.88 102 PHE B O 1
ATOM 3142 N N . LYS B 1 103 ? -10.836 8.398 -9.258 1 96.88 103 LYS B N 1
ATOM 3143 C CA . LYS B 1 103 ? -12.172 8.148 -9.797 1 96.88 103 LYS B CA 1
ATOM 3144 C C . LYS B 1 103 ? -12.336 6.688 -10.188 1 96.88 103 LYS B C 1
ATOM 3146 O O . LYS B 1 103 ? -13.352 6.066 -9.867 1 96.88 103 LYS B O 1
ATOM 3151 N N . VAL B 1 104 ? -11.297 6.164 -10.836 1 97.56 104 VAL B N 1
ATOM 3152 C CA . VAL B 1 104 ? -11.336 4.777 -11.289 1 97.56 104 VAL B CA 1
ATOM 3153 C C . VAL B 1 104 ? -11.453 3.842 -10.086 1 97.56 104 VAL B C 1
ATOM 3155 O O . VAL B 1 104 ? -12.305 2.947 -10.07 1 97.56 104 VAL B O 1
ATOM 3158 N N . LEU B 1 105 ? -10.656 4.082 -9.07 1 98.62 105 LEU B N 1
ATOM 3159 C CA . LEU B 1 105 ? -10.633 3.205 -7.902 1 98.62 105 LEU B CA 1
ATOM 3160 C C . LEU B 1 105 ? -11.938 3.289 -7.125 1 98.62 105 LEU B C 1
ATOM 3162 O O . LEU B 1 105 ? -12.445 2.273 -6.645 1 98.62 105 LEU B O 1
ATOM 3166 N N . MET B 1 106 ? -12.516 4.477 -7.027 1 98.75 106 MET B N 1
ATOM 3167 C CA . MET B 1 106 ? -13.805 4.637 -6.355 1 98.75 106 MET B CA 1
ATOM 3168 C C . MET B 1 106 ? -14.906 3.895 -7.105 1 98.75 106 MET B C 1
ATOM 3170 O O . MET B 1 106 ? -15.758 3.254 -6.488 1 98.75 106 MET B O 1
ATOM 3174 N N . LYS B 1 107 ? -14.859 3.969 -8.438 1 98.56 107 LYS B N 1
ATOM 3175 C CA . LYS B 1 107 ? -15.852 3.271 -9.25 1 98.56 107 LYS B CA 1
ATOM 3176 C C . LYS B 1 107 ? -15.711 1.759 -9.109 1 98.56 107 LYS B C 1
ATOM 3178 O O . LYS B 1 107 ? -16.703 1.039 -9.039 1 98.56 107 LYS B O 1
ATOM 3183 N N . ILE B 1 108 ? -14.492 1.286 -9.07 1 98.69 108 ILE B N 1
ATOM 3184 C CA . ILE B 1 108 ? -14.227 -0.137 -8.883 1 98.69 108 ILE B CA 1
ATOM 3185 C C . ILE B 1 108 ? -14.859 -0.607 -7.574 1 98.69 108 ILE B C 1
ATOM 3187 O O . ILE B 1 108 ? -15.414 -1.707 -7.504 1 98.69 108 ILE B O 1
ATOM 3191 N N . LEU B 1 109 ? -14.867 0.237 -6.582 1 98.81 109 LEU B N 1
ATOM 3192 C CA . LEU B 1 109 ? -15.398 -0.076 -5.258 1 98.81 109 LEU B CA 1
ATOM 3193 C C . LEU B 1 109 ? -16.922 0.064 -5.234 1 98.81 109 LEU B C 1
ATOM 3195 O O . LEU B 1 109 ? -17.562 -0.307 -4.254 1 98.81 109 LEU B O 1
ATOM 3199 N N . GLY B 1 110 ? -17.484 0.676 -6.27 1 98.12 110 GLY B N 1
ATOM 3200 C CA . GLY B 1 110 ? -18.938 0.68 -6.41 1 98.12 110 GLY B CA 1
ATOM 3201 C C . GLY B 1 110 ? -19.562 2.023 -6.094 1 98.12 110 GLY B C 1
ATOM 3202 O O . GLY B 1 110 ? -20.797 2.146 -6.043 1 98.12 110 GLY B O 1
ATOM 3203 N N . ALA B 1 111 ? -18.734 3.021 -5.895 1 98.38 111 ALA B N 1
ATOM 3204 C CA . ALA B 1 111 ? -19.266 4.34 -5.57 1 98.38 111 ALA B CA 1
ATOM 3205 C C . ALA B 1 111 ? -19.891 5.004 -6.801 1 98.38 111 ALA B C 1
ATOM 3207 O O . ALA B 1 111 ? -19.484 4.723 -7.93 1 98.38 111 ALA B O 1
ATOM 3208 N N . ASN B 1 112 ? -20.938 5.84 -6.59 1 97.81 112 ASN B N 1
ATOM 3209 C CA . ASN B 1 112 ? -21.406 6.77 -7.605 1 97.81 112 ASN B CA 1
ATOM 3210 C C . ASN B 1 112 ? -20.547 8.023 -7.676 1 97.81 112 ASN B C 1
ATOM 3212 O O . ASN B 1 112 ? -20.625 8.891 -6.809 1 97.81 112 ASN B O 1
ATOM 3216 N N . VAL B 1 113 ? -19.719 8.117 -8.734 1 98.06 113 VAL B N 1
ATOM 3217 C CA . VAL B 1 113 ? -18.719 9.18 -8.828 1 98.06 113 VAL B CA 1
ATOM 3218 C C . VAL B 1 113 ? -19.234 10.281 -9.758 1 98.06 113 VAL B C 1
ATOM 3220 O O . VAL B 1 113 ? -19.5 10.031 -10.938 1 98.06 113 VAL B O 1
ATOM 3223 N N . ILE B 1 114 ? -19.359 11.461 -9.25 1 96.81 114 ILE B N 1
ATOM 3224 C CA . ILE B 1 114 ? -19.75 12.641 -10.016 1 96.81 114 ILE B CA 1
ATOM 3225 C C . ILE B 1 114 ? -18.594 13.625 -10.07 1 96.81 114 ILE B C 1
ATOM 3227 O O . ILE B 1 114 ? -18.219 14.211 -9.055 1 96.81 114 ILE B O 1
ATOM 3231 N N . SER B 1 115 ? -18.016 13.75 -11.234 1 95.31 115 SER B N 1
ATOM 3232 C CA . SER B 1 115 ? -16.922 14.688 -11.438 1 95.31 115 SER B CA 1
ATOM 3233 C C . SER B 1 115 ? -17.438 16.062 -11.852 1 95.31 115 SER B C 1
ATOM 3235 O O . SER B 1 115 ? -18.172 16.188 -12.844 1 95.31 115 SER B O 1
ATOM 3237 N N . ALA B 1 116 ? -17.125 17.078 -11.055 1 93.06 116 ALA B N 1
ATOM 3238 C CA . ALA B 1 116 ? -17.578 18.438 -11.336 1 93.06 116 ALA B CA 1
ATOM 3239 C C . ALA B 1 116 ? -16.688 19.469 -10.656 1 93.06 116 ALA B C 1
ATOM 3241 O O . ALA B 1 116 ? -15.969 19.141 -9.711 1 93.06 116 ALA B O 1
ATOM 3242 N N . GLY B 1 117 ? -16.641 20.641 -11.227 1 91.5 117 GLY B N 1
ATOM 3243 C CA . GLY B 1 117 ? -15.922 21.734 -10.602 1 91.5 117 GLY B CA 1
ATOM 3244 C C . GLY B 1 117 ? -14.422 21.531 -10.609 1 91.5 117 GLY B C 1
ATOM 3245 O O . GLY B 1 117 ? -13.914 20.562 -11.172 1 91.5 117 GLY B O 1
ATOM 3246 N N . ASN B 1 118 ? -13.719 22.547 -9.891 1 88.5 118 ASN B N 1
ATOM 3247 C CA . ASN B 1 118 ? -12.266 22.531 -9.93 1 88.5 118 ASN B CA 1
ATOM 3248 C C . ASN B 1 118 ? -11.672 22.281 -8.547 1 88.5 118 ASN B C 1
ATOM 3250 O O . ASN B 1 118 ? -10.477 21.984 -8.422 1 88.5 118 ASN B O 1
ATOM 3254 N N . SER B 1 119 ? -12.523 22.375 -7.543 1 87.5 119 SER B N 1
ATOM 3255 C CA . SER B 1 119 ? -12.055 22.188 -6.176 1 87.5 119 SER B CA 1
ATOM 3256 C C . SER B 1 119 ? -13.148 21.578 -5.297 1 87.5 119 SER B C 1
ATOM 3258 O O . SER B 1 119 ? -14.328 21.641 -5.641 1 87.5 119 SER B O 1
ATOM 3260 N N . THR B 1 120 ? -12.758 21.016 -4.242 1 88.44 120 THR B N 1
ATOM 3261 C CA . THR B 1 120 ? -13.719 20.438 -3.307 1 88.44 120 THR B CA 1
ATOM 3262 C C . THR B 1 120 ? -14.617 21.531 -2.723 1 88.44 120 THR B C 1
ATOM 3264 O O . THR B 1 120 ? -15.797 21.281 -2.453 1 88.44 120 THR B O 1
ATOM 3267 N N . THR B 1 121 ? -14.07 22.703 -2.506 1 84.19 121 THR B N 1
ATOM 3268 C CA . THR B 1 121 ? -14.828 23.844 -1.978 1 84.19 121 THR B CA 1
ATOM 3269 C C . THR B 1 121 ? -16.016 24.156 -2.877 1 84.19 121 THR B C 1
ATOM 3271 O O . THR B 1 121 ? -17.109 24.453 -2.391 1 84.19 121 THR B O 1
ATOM 3274 N N . GLU B 1 122 ? -15.812 24 -4.152 1 87.88 122 GLU B N 1
ATOM 3275 C CA . GLU B 1 122 ? -16.859 24.297 -5.125 1 87.88 122 GLU B CA 1
ATOM 3276 C C . GLU B 1 122 ? -17.953 23.234 -5.086 1 87.88 122 GLU B C 1
ATOM 3278 O O . GLU B 1 122 ? -19.078 23.484 -5.516 1 87.88 122 GLU B O 1
ATOM 3283 N N . LEU B 1 123 ? -17.594 22.078 -4.555 1 93.19 123 LEU B N 1
ATOM 3284 C CA . LEU B 1 123 ? -18.5 20.953 -4.617 1 93.19 123 LEU B CA 1
ATOM 3285 C C . LEU B 1 123 ? -19.328 20.844 -3.34 1 93.19 123 LEU B C 1
ATOM 3287 O O . LEU B 1 123 ? -20.375 20.172 -3.32 1 93.19 123 LEU B O 1
ATOM 3291 N N . LEU B 1 124 ? -18.953 21.562 -2.309 1 90.25 124 LEU B N 1
ATOM 3292 C CA . LEU B 1 124 ? -19.594 21.438 -1.001 1 90.25 124 LEU B CA 1
ATOM 3293 C C . LEU B 1 124 ? -21.062 21.828 -1.067 1 90.25 124 LEU B C 1
ATOM 3295 O O . LEU B 1 124 ? -21.922 21.156 -0.493 1 90.25 124 LEU B O 1
ATOM 3299 N N . PRO B 1 125 ? -21.438 22.922 -1.846 1 90.75 125 PRO B N 1
ATOM 3300 C CA . PRO B 1 125 ? -22.859 23.281 -1.936 1 90.75 125 PRO B CA 1
ATOM 3301 C C . PRO B 1 125 ? -23.703 22.188 -2.586 1 90.75 125 PRO B C 1
ATOM 3303 O O . PRO B 1 125 ? -24.859 21.984 -2.195 1 90.75 125 PRO B O 1
ATOM 3306 N N . LEU B 1 126 ? -23.125 21.484 -3.549 1 90.88 126 LEU B N 1
ATOM 3307 C CA . LEU B 1 126 ? -23.844 20.406 -4.219 1 90.88 126 LEU B CA 1
ATOM 3308 C C . LEU B 1 126 ? -24.109 19.25 -3.26 1 90.88 126 LEU B C 1
ATOM 3310 O O . LEU B 1 126 ? -25.203 18.688 -3.246 1 90.88 126 LEU B O 1
ATOM 3314 N N . VAL B 1 127 ? -23.125 18.891 -2.471 1 93.94 127 VAL B N 1
ATOM 3315 C CA . VAL B 1 127 ? -23.234 17.828 -1.487 1 93.94 127 VAL B CA 1
ATOM 3316 C C . VAL B 1 127 ? -24.297 18.188 -0.45 1 93.94 127 VAL B C 1
ATOM 3318 O O . VAL B 1 127 ? -25.125 17.359 -0.083 1 93.94 127 VAL B O 1
ATOM 3321 N N . LYS B 1 128 ? -24.234 19.438 -0.036 1 90.94 128 LYS B N 1
ATOM 3322 C CA . LYS B 1 128 ? -25.203 19.891 0.958 1 90.94 128 LYS B CA 1
ATOM 3323 C C . LYS B 1 128 ? -26.625 19.828 0.412 1 90.94 128 LYS B C 1
ATOM 3325 O O . LYS B 1 128 ? -27.547 19.406 1.113 1 90.94 128 LYS B O 1
ATOM 3330 N N . LYS B 1 129 ? -26.812 20.219 -0.808 1 91.19 129 LYS B N 1
ATOM 3331 C CA . LYS B 1 129 ? -28.125 20.188 -1.439 1 91.19 129 LYS B CA 1
ATOM 3332 C C . LYS B 1 129 ? -28.641 18.766 -1.549 1 91.19 129 LYS B C 1
ATOM 3334 O O . LYS B 1 129 ? -29.812 18.5 -1.258 1 91.19 129 LYS B O 1
ATOM 3339 N N . LEU B 1 130 ? -27.75 17.891 -1.985 1 90.19 130 LEU B N 1
ATOM 3340 C CA . LEU B 1 130 ? -28.156 16.5 -2.119 1 90.19 130 LEU B CA 1
ATOM 3341 C C . LEU B 1 130 ? -28.5 15.898 -0.763 1 90.19 130 LEU B C 1
ATOM 3343 O O . LEU B 1 130 ? -29.422 15.07 -0.663 1 90.19 130 LEU B O 1
ATOM 3347 N N . SER B 1 131 ? -27.797 16.312 0.178 1 90.31 131 SER B N 1
ATOM 3348 C CA . SER B 1 131 ? -28 15.758 1.513 1 90.31 131 SER B CA 1
ATOM 3349 C C . SER B 1 131 ? -29.328 16.219 2.113 1 90.31 131 SER B C 1
ATOM 3351 O O . SER B 1 131 ? -29.797 15.664 3.105 1 90.31 1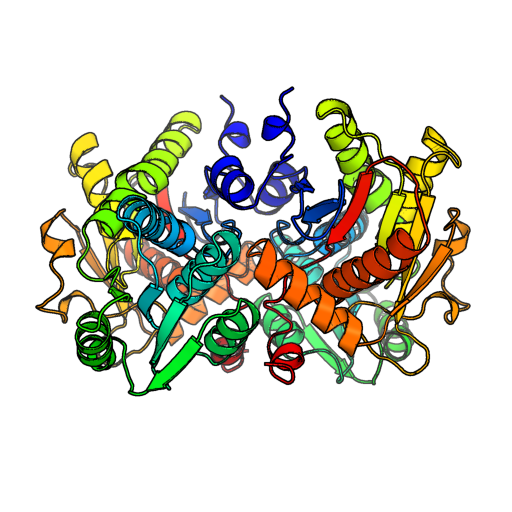31 SER B O 1
ATOM 3353 N N . GLU B 1 132 ? -29.938 17.234 1.482 1 87.81 132 GLU B N 1
ATOM 3354 C CA . GLU B 1 132 ? -31.234 17.703 1.918 1 87.81 132 GLU B CA 1
ATOM 3355 C C . GLU B 1 132 ? -32.3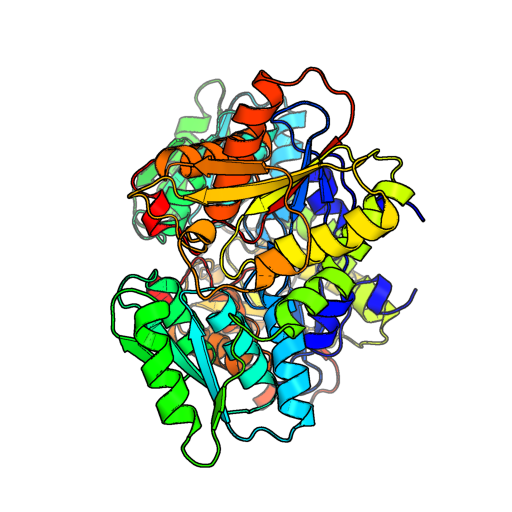44 16.75 1.484 1 87.81 132 GLU B C 1
ATOM 3357 O O . GLU B 1 132 ? -33.438 16.766 2.039 1 87.81 132 GLU B O 1
ATOM 3362 N N . PHE B 1 133 ? -32.031 16.047 0.465 1 83.06 133 PHE B N 1
ATOM 3363 C CA . PHE B 1 133 ? -33 15.039 0.034 1 83.06 133 PHE B CA 1
ATOM 3364 C C . PHE B 1 133 ? -33 13.859 0.999 1 83.06 133 PHE B C 1
ATOM 3366 O O . PHE B 1 133 ? -31.984 13.531 1.612 1 83.06 133 PHE B O 1
ATOM 3373 N N . ASN B 1 134 ? -34.188 13.328 1.099 1 76.06 134 ASN B N 1
ATOM 3374 C CA . ASN B 1 134 ? -34.344 12.211 2.021 1 76.06 134 ASN B CA 1
ATOM 3375 C C . ASN B 1 134 ? -33.469 11.031 1.637 1 76.06 134 ASN B C 1
ATOM 3377 O O . ASN B 1 134 ? -33.375 10.688 0.457 1 76.06 134 ASN B O 1
ATOM 3381 N N . GLY B 1 135 ? -32.594 10.641 2.689 1 87.06 135 GLY B N 1
ATOM 3382 C CA . GLY B 1 135 ? -31.891 9.383 2.549 1 87.06 135 GLY B CA 1
ATOM 3383 C C . GLY B 1 135 ? -30.391 9.547 2.363 1 87.06 135 GLY B C 1
ATOM 3384 O O . GLY B 1 135 ? -29.641 8.578 2.42 1 87.06 135 GLY B O 1
ATOM 3385 N N . TYR B 1 136 ? -29.953 10.828 2.18 1 92.06 136 TYR B N 1
ATOM 3386 C CA . TYR B 1 136 ? -28.531 11.055 2.037 1 92.06 136 TYR B CA 1
ATOM 3387 C C . TYR B 1 136 ? -27.938 11.664 3.305 1 92.06 136 TYR B C 1
ATOM 3389 O O . TYR B 1 136 ? -28.531 12.578 3.893 1 92.06 136 TYR B O 1
ATOM 3397 N N . THR B 1 137 ? -26.859 11.133 3.76 1 95.44 137 THR B N 1
ATOM 3398 C CA . THR B 1 137 ? -26.109 11.664 4.895 1 95.44 137 THR B CA 1
ATOM 3399 C C . THR B 1 137 ? -24.766 12.242 4.441 1 95.44 137 THR B C 1
ATOM 3401 O O . THR B 1 137 ? -23.969 11.547 3.824 1 95.44 137 THR B O 1
ATOM 3404 N N . HIS B 1 138 ? -24.578 13.531 4.723 1 96.75 138 HIS B N 1
ATOM 3405 C CA . HIS B 1 138 ? -23.281 14.18 4.496 1 96.75 138 HIS B CA 1
ATOM 3406 C C . HIS B 1 138 ? -22.375 14.016 5.703 1 96.75 138 HIS B C 1
ATOM 3408 O O . HIS B 1 138 ? -22.688 14.492 6.797 1 96.75 138 HIS B O 1
ATOM 3414 N N . LEU B 1 139 ? -21.234 13.375 5.516 1 96.44 139 LEU B N 1
ATOM 3415 C CA . LEU B 1 139 ? -20.328 13.109 6.629 1 96.44 139 LEU B CA 1
ATOM 3416 C C . LEU B 1 139 ? -19.547 14.359 7.012 1 96.44 139 LEU B C 1
ATOM 3418 O O . LEU B 1 139 ? -19.25 14.578 8.188 1 96.44 139 LEU B O 1
ATOM 3422 N N . ASP B 1 140 ? -19.188 15.156 6.004 1 95.31 140 ASP B N 1
ATOM 3423 C CA . ASP B 1 140 ? -18.594 16.484 6.176 1 95.31 140 ASP B CA 1
ATOM 3424 C C . ASP B 1 140 ? -17.219 16.406 6.836 1 95.31 140 ASP B C 1
ATOM 3426 O O . ASP B 1 140 ? -16.984 17.031 7.875 1 95.31 140 ASP B O 1
ATOM 3430 N N . GLN B 1 141 ? -16.281 15.82 6.152 1 94.88 141 GLN B N 1
ATOM 3431 C CA . GLN B 1 141 ? -14.922 15.648 6.656 1 94.88 141 GLN B CA 1
ATOM 3432 C C . GLN B 1 141 ? -14.281 17 6.969 1 94.88 141 GLN B C 1
ATOM 3434 O O . GLN B 1 141 ? -13.305 17.062 7.723 1 94.88 141 GLN B O 1
ATOM 3439 N N . PHE B 1 142 ? -14.82 18.094 6.473 1 92.75 142 PHE B N 1
ATOM 3440 C CA . PHE B 1 142 ? -14.195 19.406 6.559 1 92.75 142 PHE B CA 1
ATOM 3441 C C . PHE B 1 142 ? -14.602 20.109 7.844 1 92.75 142 PHE B C 1
ATOM 3443 O O . PHE B 1 142 ? -13.891 21 8.312 1 92.75 142 PHE B O 1
ATOM 3450 N N . HIS B 1 143 ? -15.727 19.719 8.391 1 93.19 143 HIS B N 1
ATOM 3451 C CA . HIS B 1 143 ? -16.203 20.484 9.539 1 93.19 143 HIS B CA 1
ATOM 3452 C C . HIS B 1 143 ? -16.594 19.562 10.695 1 93.19 143 HIS B C 1
ATOM 3454 O O . HIS B 1 143 ? -16.781 20.016 11.82 1 93.19 143 HIS B O 1
ATOM 3460 N N . ASN B 1 144 ? -16.719 18.266 10.43 1 95.88 144 ASN B N 1
ATOM 3461 C CA . ASN B 1 144 ? -17.078 17.312 11.469 1 95.88 144 ASN B CA 1
ATOM 3462 C C . ASN B 1 144 ? -15.891 17.016 12.391 1 95.88 144 ASN B C 1
ATOM 3464 O O . ASN B 1 144 ? -14.898 16.438 11.969 1 95.88 144 ASN B O 1
ATOM 3468 N N . GLU B 1 145 ? -16.016 17.328 13.648 1 96.62 145 GLU B N 1
ATOM 3469 C CA . GLU B 1 145 ? -14.93 17.219 14.609 1 96.62 145 GLU B CA 1
ATOM 3470 C C . GLU B 1 145 ? -14.516 15.758 14.82 1 96.62 145 GLU B C 1
ATOM 3472 O O . GLU B 1 145 ? -13.453 15.484 15.383 1 96.62 145 GLU B O 1
ATOM 3477 N N . ILE B 1 146 ? -15.297 14.852 14.359 1 97.81 146 ILE B N 1
ATOM 3478 C CA . ILE B 1 146 ? -14.961 13.438 14.398 1 97.81 146 ILE B CA 1
ATOM 3479 C C . ILE B 1 146 ? -13.68 13.195 13.594 1 97.81 146 ILE B C 1
ATOM 3481 O O . ILE B 1 146 ? -12.883 12.312 13.938 1 97.81 146 ILE B O 1
ATOM 3485 N N . ASN B 1 147 ? -13.484 14.016 12.578 1 97.88 147 ASN B N 1
ATOM 3486 C CA . ASN B 1 147 ? -12.242 13.984 11.82 1 97.88 147 ASN B CA 1
ATOM 3487 C C . ASN B 1 147 ? -11.031 14.203 12.727 1 97.88 147 ASN B C 1
ATOM 3489 O O . ASN B 1 147 ? -10.055 13.445 12.656 1 97.88 147 ASN B O 1
ATOM 3493 N N . VAL B 1 148 ? -11.094 15.18 13.625 1 98.38 148 VAL B N 1
ATOM 3494 C CA . VAL B 1 148 ? -10.031 15.492 14.578 1 98.38 148 VAL B CA 1
ATOM 3495 C C . VAL B 1 148 ? -9.914 14.375 15.609 1 98.38 148 VAL B C 1
ATOM 3497 O O . VAL B 1 148 ? -8.812 13.93 15.93 1 98.38 148 VAL B O 1
ATOM 3500 N N . LEU B 1 149 ? -11.031 13.898 16.062 1 98.44 149 LEU B N 1
ATOM 3501 C CA . LEU B 1 149 ? -11.094 12.883 17.109 1 98.44 149 LEU B CA 1
ATOM 3502 C C . LEU B 1 149 ? -10.438 11.586 16.641 1 98.44 149 LEU B C 1
ATOM 3504 O O . LEU B 1 149 ? -9.773 10.906 17.438 1 98.44 149 LEU B O 1
ATOM 3508 N N . ALA B 1 150 ? -10.633 11.219 15.391 1 98.69 150 ALA B N 1
ATOM 3509 C CA . ALA B 1 150 ? -10.039 10.016 14.82 1 98.69 150 ALA B CA 1
ATOM 3510 C C . ALA B 1 150 ? -8.531 9.984 15.062 1 98.69 150 ALA B C 1
ATOM 3512 O O . ALA B 1 150 ? -7.977 8.938 15.414 1 98.69 150 ALA B O 1
ATOM 3513 N N . HIS B 1 151 ? -7.898 11.117 14.922 1 98.81 151 HIS B N 1
ATOM 3514 C CA . HIS B 1 151 ? -6.441 11.172 14.984 1 98.81 151 HIS B CA 1
ATOM 3515 C C . HIS B 1 151 ? -5.961 11.43 16.406 1 98.81 151 HIS B C 1
ATOM 3517 O O . HIS B 1 151 ? -4.871 10.992 16.797 1 98.81 151 HIS B O 1
ATOM 3523 N N . TYR B 1 152 ? -6.809 12.117 17.188 1 98.81 152 TYR B N 1
ATOM 3524 C CA . TYR B 1 152 ? -6.52 12.234 18.609 1 98.81 152 TYR B CA 1
ATOM 3525 C C . TYR B 1 152 ? -6.512 10.867 19.281 1 98.81 152 TYR B C 1
ATOM 3527 O O . TYR B 1 152 ? -5.609 10.555 20.062 1 98.81 152 TYR B O 1
ATOM 3535 N N . GLU B 1 153 ? -7.438 10 18.875 1 98.69 153 GLU B N 1
ATOM 3536 C CA . GLU B 1 153 ? -7.672 8.734 19.562 1 98.69 153 GLU B CA 1
ATOM 3537 C C . GLU B 1 153 ? -6.793 7.625 19 1 98.69 153 GLU B C 1
ATOM 3539 O O . GLU B 1 153 ? -6.625 6.582 19.641 1 98.69 153 GLU B O 1
ATOM 3544 N N . THR B 1 154 ? -6.262 7.828 17.797 1 98.75 154 THR B N 1
ATOM 3545 C CA . THR B 1 154 ? -5.512 6.727 17.219 1 98.75 154 THR B CA 1
ATOM 3546 C C . THR B 1 154 ? -4.113 7.184 16.797 1 98.75 154 THR B C 1
ATOM 3548 O O . THR B 1 154 ? -3.145 6.977 17.531 1 98.75 154 THR B O 1
ATOM 3551 N N . THR B 1 155 ? -4.004 8.109 15.805 1 98.88 155 THR B N 1
ATOM 3552 C CA . THR B 1 155 ? -2.73 8.508 15.219 1 98.88 155 THR B CA 1
ATOM 3553 C C . THR B 1 155 ? -1.797 9.062 16.297 1 98.88 155 THR B C 1
ATOM 3555 O O . THR B 1 155 ? -0.648 8.633 16.406 1 98.88 155 THR B O 1
ATOM 3558 N N . ALA B 1 156 ? -2.312 10.016 17.031 1 98.94 156 ALA B N 1
ATOM 3559 C CA . ALA B 1 156 ? -1.497 10.688 18.047 1 98.94 156 ALA B CA 1
ATOM 3560 C C . ALA B 1 156 ? -1.099 9.727 19.156 1 98.94 156 ALA B C 1
ATOM 3562 O O . ALA B 1 156 ? 0.064 9.688 19.562 1 98.94 156 ALA B O 1
ATOM 3563 N N . LYS B 1 157 ? -2.045 8.969 19.641 1 98.75 157 LYS B N 1
ATOM 3564 C CA . LYS B 1 157 ? -1.787 8.008 20.703 1 98.75 157 LYS B CA 1
ATOM 3565 C C . LYS B 1 157 ? -0.756 6.969 20.266 1 98.75 157 LYS B C 1
ATOM 3567 O O . LYS B 1 157 ? 0.117 6.586 21.047 1 98.75 157 LYS B O 1
ATOM 3572 N N . GLU B 1 158 ? -0.88 6.492 19.047 1 98.81 158 GLU B N 1
ATOM 3573 C CA . GLU B 1 158 ? 0.072 5.523 18.516 1 98.81 158 GLU B CA 1
ATOM 3574 C C . GLU B 1 158 ? 1.488 6.09 18.5 1 98.81 158 GLU B C 1
ATOM 3576 O O . GLU B 1 158 ? 2.436 5.418 18.906 1 98.81 158 GLU B O 1
ATOM 3581 N N . ILE B 1 159 ? 1.604 7.316 17.969 1 98.94 159 ILE B N 1
ATOM 3582 C CA . ILE B 1 159 ? 2.916 7.953 17.891 1 98.94 159 ILE B CA 1
ATOM 3583 C C . ILE B 1 159 ? 3.518 8.07 19.297 1 98.94 159 ILE B C 1
ATOM 3585 O O . ILE B 1 159 ? 4.688 7.738 19.5 1 98.94 159 ILE B O 1
ATOM 3589 N N . ASP B 1 160 ? 2.756 8.508 20.25 1 98.88 160 ASP B N 1
ATOM 3590 C CA . ASP B 1 160 ? 3.213 8.68 21.625 1 98.88 160 ASP B CA 1
ATOM 3591 C C . ASP B 1 160 ? 3.678 7.352 22.219 1 98.88 160 ASP B C 1
ATOM 3593 O O . ASP B 1 160 ? 4.762 7.27 22.797 1 98.88 160 ASP B O 1
ATOM 3597 N N . GLU B 1 161 ? 2.865 6.34 22.078 1 98.62 161 GLU B N 1
ATOM 3598 C CA . GLU B 1 161 ? 3.207 5.023 22.609 1 98.62 161 GLU B CA 1
ATOM 3599 C C . GLU B 1 161 ? 4.461 4.469 21.938 1 98.62 161 GLU B C 1
ATOM 3601 O O . GLU B 1 161 ? 5.355 3.957 22.609 1 98.62 161 GLU B O 1
ATOM 3606 N N . GLN B 1 162 ? 4.52 4.598 20.641 1 98.81 162 GLN B N 1
ATOM 3607 C CA . GLN B 1 162 ? 5.641 4.078 19.875 1 98.81 162 GLN B CA 1
ATOM 3608 C C . GLN B 1 162 ? 6.949 4.75 20.281 1 98.81 162 GLN B C 1
ATOM 3610 O O . GLN B 1 162 ? 7.965 4.078 20.469 1 98.81 162 GLN B O 1
ATOM 3615 N N . THR B 1 163 ? 6.875 6.039 20.406 1 98.69 163 THR B N 1
ATOM 3616 C CA . THR B 1 163 ? 8.094 6.773 20.734 1 98.69 163 THR B CA 1
ATOM 3617 C C . THR B 1 163 ? 8.508 6.512 22.188 1 98.69 163 THR B C 1
ATOM 3619 O O . THR B 1 163 ? 9.695 6.34 22.469 1 98.69 163 THR B O 1
ATOM 3622 N N . LYS B 1 164 ? 7.605 6.359 23.094 1 98.12 164 LYS B N 1
ATOM 3623 C CA . LYS B 1 164 ? 7.91 6.07 24.484 1 98.12 164 LYS B CA 1
ATOM 3624 C C . LYS B 1 164 ? 8.539 4.688 24.641 1 98.12 164 LYS B C 1
ATOM 3626 O O . LYS B 1 164 ? 9.586 4.543 25.281 1 98.12 164 LYS B O 1
ATOM 3631 N N . VAL B 1 165 ? 7.914 3.713 24.031 1 98 165 VAL B N 1
ATOM 3632 C CA . VAL B 1 165 ? 8.375 2.332 24.141 1 98 165 VAL B CA 1
ATOM 3633 C C . VAL B 1 165 ? 9.781 2.213 23.547 1 98 165 VAL B C 1
ATOM 3635 O O . VAL B 1 165 ? 10.602 1.431 24.047 1 98 165 VAL B O 1
ATOM 3638 N N . SER B 1 166 ? 10.094 3.092 22.609 1 98 166 SER B N 1
ATOM 3639 C CA . SER B 1 166 ? 11.344 2.955 21.875 1 98 166 SER B CA 1
ATOM 3640 C C . SER B 1 166 ? 12.391 3.945 22.375 1 98 166 SER B C 1
ATOM 3642 O O . SER B 1 166 ? 13.484 4.039 21.797 1 98 166 SER B O 1
ATOM 3644 N N . GLY B 1 167 ? 12.055 4.738 23.297 1 97.69 167 GLY B N 1
ATOM 3645 C CA . GLY B 1 167 ? 12.992 5.691 23.875 1 97.69 167 GLY B CA 1
ATOM 3646 C C . GLY B 1 167 ? 13.289 6.863 22.953 1 97.69 167 GLY B C 1
ATOM 3647 O O . GLY B 1 167 ? 14.359 7.469 23.047 1 97.69 167 GLY B O 1
ATOM 3648 N N . ILE B 1 168 ? 12.383 7.176 22.078 1 98.06 168 ILE B N 1
ATOM 3649 C CA . ILE B 1 168 ? 12.531 8.297 21.156 1 98.06 168 ILE B CA 1
ATOM 3650 C C . ILE B 1 168 ? 11.984 9.57 21.797 1 98.06 168 ILE B C 1
ATOM 3652 O O . ILE B 1 168 ? 10.797 9.641 22.141 1 98.06 168 ILE B O 1
ATOM 3656 N N . LYS B 1 169 ? 12.789 10.547 21.969 1 97.56 169 LYS B N 1
ATOM 3657 C CA . LYS B 1 169 ? 12.359 11.828 22.516 1 97.56 169 LYS B CA 1
ATOM 3658 C C . LYS B 1 169 ? 11.883 12.766 21.406 1 97.56 169 LYS B C 1
ATOM 3660 O O . LYS B 1 169 ? 12.695 13.398 20.734 1 97.56 169 LYS B O 1
ATOM 3665 N N . VAL B 1 170 ? 10.617 12.977 21.344 1 98.38 170 VAL B N 1
ATOM 3666 C CA . VAL B 1 170 ? 10.016 13.742 20.266 1 98.38 170 VAL B CA 1
ATOM 3667 C C . VAL B 1 170 ? 10.227 15.234 20.516 1 98.38 170 VAL B C 1
ATOM 3669 O O . VAL B 1 170 ? 9.836 15.758 21.547 1 98.38 170 VAL B O 1
ATOM 3672 N N . LYS B 1 171 ? 10.836 15.867 19.562 1 97.31 171 LYS B N 1
ATOM 3673 C CA . LYS B 1 171 ? 11.031 17.312 19.609 1 97.31 171 LYS B CA 1
ATOM 3674 C C . LYS B 1 171 ? 10.016 18.031 18.734 1 97.31 171 LYS B C 1
ATOM 3676 O O . LYS B 1 171 ? 9.562 19.125 19.062 1 97.31 171 LYS B O 1
ATOM 3681 N N . ARG B 1 172 ? 9.719 17.375 17.609 1 97 172 ARG B N 1
ATOM 3682 C CA . ARG B 1 172 ? 8.844 18.031 16.641 1 97 172 ARG B CA 1
ATOM 3683 C C . ARG B 1 172 ? 8.07 17 15.82 1 97 172 ARG B C 1
ATOM 3685 O O . ARG B 1 172 ? 8.562 15.898 15.586 1 97 172 ARG B O 1
ATOM 3692 N N . ILE B 1 173 ? 6.875 17.406 15.453 1 98.81 173 ILE B N 1
ATOM 3693 C CA . ILE B 1 173 ? 6.039 16.641 14.539 1 98.81 173 ILE B CA 1
ATOM 3694 C C . ILE B 1 173 ? 5.637 17.531 13.359 1 98.81 173 ILE B C 1
ATOM 3696 O O . ILE B 1 173 ? 5.164 18.656 13.547 1 98.81 173 ILE B O 1
ATOM 3700 N N . ILE B 1 174 ? 5.898 17.062 12.148 1 98.88 174 ILE B N 1
ATOM 3701 C CA . ILE B 1 174 ? 5.574 17.797 10.93 1 98.88 174 ILE B CA 1
ATOM 3702 C C . ILE B 1 174 ? 4.504 17.047 10.148 1 98.88 174 ILE B C 1
ATOM 3704 O O . ILE B 1 174 ? 4.652 15.852 9.859 1 98.88 174 ILE B O 1
ATOM 3708 N N . ALA B 1 175 ? 3.439 17.688 9.844 1 98.81 175 ALA B N 1
ATOM 3709 C CA . ALA B 1 175 ? 2.328 17.094 9.109 1 98.81 175 ALA B CA 1
ATOM 3710 C C . ALA B 1 175 ? 1.714 18.078 8.133 1 98.81 175 ALA B C 1
ATOM 3712 O O . ALA B 1 175 ? 1.725 19.297 8.375 1 98.81 175 ALA B O 1
ATOM 3713 N N . THR B 1 176 ? 1.21 17.516 7.051 1 98.5 176 THR B N 1
ATOM 3714 C CA . THR B 1 176 ? 0.562 18.359 6.055 1 98.5 176 THR B CA 1
ATOM 3715 C C . THR B 1 176 ? -0.887 18.641 6.441 1 98.5 176 THR B C 1
ATOM 3717 O O . THR B 1 176 ? -1.443 17.969 7.312 1 98.5 176 THR B O 1
ATOM 3720 N N . MET B 1 177 ? -1.396 19.656 5.766 1 96.5 177 MET B N 1
ATOM 3721 C CA . MET B 1 177 ? -2.77 20.062 6.047 1 96.5 177 MET B CA 1
ATOM 3722 C C . MET B 1 177 ? -3.627 20 4.789 1 96.5 177 MET B C 1
ATOM 3724 O O . MET B 1 177 ? -3.246 20.531 3.746 1 96.5 177 MET B O 1
ATOM 3728 N N . GLY B 1 178 ? -4.641 19.219 4.867 1 92.25 178 GLY B N 1
ATOM 3729 C CA . GLY B 1 178 ? -5.75 19.219 3.926 1 92.25 178 GLY B CA 1
ATOM 3730 C C . GLY B 1 178 ? -7.047 19.703 4.531 1 92.25 178 GLY B C 1
ATOM 3731 O O . GLY B 1 178 ? -7.277 20.922 4.625 1 92.25 178 GLY B O 1
ATOM 3732 N N . THR B 1 179 ? -7.734 18.766 5.164 1 90.75 179 THR B N 1
ATOM 3733 C CA . THR B 1 179 ? -8.844 19.156 6.027 1 90.75 179 THR B CA 1
ATOM 3734 C C . THR B 1 179 ? -8.328 19.688 7.363 1 90.75 179 THR B C 1
ATOM 3736 O O . THR B 1 179 ? -9.055 20.344 8.102 1 90.75 179 THR B O 1
ATOM 3739 N N . ALA B 1 180 ? -7.141 19.375 7.648 1 94.94 180 ALA B N 1
ATOM 3740 C CA . ALA B 1 180 ? -6.414 19.719 8.867 1 94.94 180 ALA B CA 1
ATOM 3741 C C . ALA B 1 180 ? -6.812 18.781 10.016 1 94.94 180 ALA B C 1
ATOM 3743 O O . ALA B 1 180 ? -6.43 19.016 11.164 1 94.94 180 ALA B O 1
ATOM 3744 N N . GLY B 1 181 ? -7.508 17.734 9.719 1 96.12 181 GLY B N 1
ATOM 3745 C CA . GLY B 1 181 ? -7.984 16.844 10.758 1 96.12 181 GLY B CA 1
ATOM 3746 C C . GLY B 1 181 ? -6.859 16.125 11.484 1 96.12 181 GLY B C 1
ATOM 3747 O O . GLY B 1 181 ? -6.82 16.109 12.719 1 96.12 181 GLY B O 1
ATOM 3748 N N . HIS B 1 182 ? -5.934 15.586 10.734 1 98.06 182 HIS B N 1
ATOM 3749 C CA . HIS B 1 182 ? -4.922 14.758 11.375 1 98.06 182 HIS B CA 1
ATOM 3750 C C . HIS B 1 182 ? -3.926 15.609 12.156 1 98.06 182 HIS B C 1
ATOM 3752 O O . HIS B 1 182 ? -3.605 15.305 13.305 1 98.06 182 HIS B O 1
ATOM 3758 N N . ILE B 1 183 ? -3.518 16.812 11.602 1 98.5 183 ILE B N 1
ATOM 3759 C CA . ILE B 1 183 ? -2.531 17.609 12.32 1 98.5 183 ILE B CA 1
ATOM 3760 C C . ILE B 1 183 ? -3.154 18.172 13.602 1 98.5 183 ILE B C 1
ATOM 3762 O O . ILE B 1 183 ? -2.486 18.281 14.633 1 98.5 183 ILE B O 1
ATOM 3766 N N . VAL B 1 184 ? -4.375 18.531 13.531 1 98.5 184 VAL B N 1
ATOM 3767 C CA . VAL B 1 184 ? -5.023 19.125 14.688 1 98.5 184 VAL B CA 1
ATOM 3768 C C . VAL B 1 184 ? -5.242 18.062 15.766 1 98.5 184 VAL B C 1
ATOM 3770 O O . VAL B 1 184 ? -5.07 18.344 16.953 1 98.5 184 VAL B O 1
ATOM 3773 N N . GLY B 1 185 ? -5.656 16.844 15.352 1 98.81 185 GLY B N 1
ATOM 3774 C CA . GLY B 1 185 ? -5.75 15.766 16.312 1 98.81 185 GLY B CA 1
ATOM 3775 C C . GLY B 1 185 ? -4.43 15.461 17 1 98.81 185 GLY B C 1
ATOM 3776 O O . GLY B 1 185 ? -4.387 15.289 18.219 1 98.81 185 GLY B O 1
ATOM 3777 N N . ILE B 1 186 ? -3.395 15.438 16.234 1 98.94 186 ILE B N 1
ATOM 3778 C CA . ILE B 1 186 ? -2.053 15.188 16.75 1 98.94 186 ILE B CA 1
ATOM 3779 C C . ILE B 1 186 ? -1.639 16.344 17.672 1 98.94 186 ILE B C 1
ATOM 3781 O O . ILE B 1 186 ? -1.159 16.109 18.781 1 98.94 186 ILE B O 1
ATOM 3785 N N . ALA B 1 187 ? -1.853 17.578 17.203 1 98.81 187 ALA B N 1
ATOM 3786 C CA . ALA B 1 187 ? -1.481 18.75 17.984 1 98.81 187 ALA B CA 1
ATOM 3787 C C . 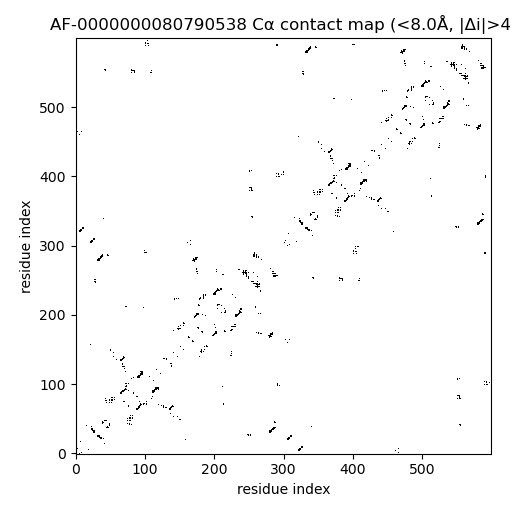ALA B 1 187 ? -2.209 18.781 19.312 1 98.81 187 ALA B C 1
ATOM 3789 O O . ALA B 1 187 ? -1.593 19.016 20.359 1 98.81 187 ALA B O 1
ATOM 3790 N N . LYS B 1 188 ? -3.502 18.578 19.266 1 98.75 188 LYS B N 1
ATOM 3791 C CA . LYS B 1 188 ? -4.289 18.609 20.5 1 98.75 188 LYS B CA 1
ATOM 3792 C C . LYS B 1 188 ? -3.738 17.609 21.516 1 98.75 188 LYS B C 1
ATOM 3794 O O . LYS B 1 188 ? -3.516 17.969 22.688 1 98.75 188 LYS B O 1
ATOM 3799 N N . TYR B 1 189 ? -3.492 16.359 21.094 1 98.88 189 TYR B N 1
ATOM 3800 C CA . TYR B 1 189 ? -3 15.297 21.969 1 98.88 189 TYR B CA 1
ATOM 3801 C C . TYR B 1 189 ? -1.647 15.672 22.562 1 98.88 189 TYR B C 1
ATOM 3803 O O . TYR B 1 189 ? -1.457 15.594 23.781 1 98.88 189 TYR B O 1
ATOM 3811 N N . PHE B 1 190 ? -0.726 16.125 21.781 1 98.81 190 PHE B N 1
ATOM 3812 C CA . PHE B 1 190 ? 0.649 16.312 22.219 1 98.81 190 PHE B CA 1
ATOM 3813 C C . PHE B 1 190 ? 0.774 17.609 23.031 1 98.81 190 PHE B C 1
ATOM 3815 O O . PHE B 1 190 ? 1.582 17.672 23.953 1 98.81 190 PHE B O 1
ATOM 3822 N N . LYS B 1 191 ? -0.004 18.672 22.656 1 98.62 191 LYS B N 1
ATOM 3823 C CA . LYS B 1 191 ? 0.02 19.891 23.453 1 98.62 191 LYS B CA 1
ATOM 3824 C C . LYS B 1 191 ? -0.57 19.656 24.844 1 98.62 191 LYS B C 1
ATOM 3826 O O . LYS B 1 191 ? -0.086 20.219 25.828 1 98.62 191 LYS B O 1
ATOM 3831 N N . GLU B 1 192 ? -1.631 18.906 24.922 1 98.5 192 GLU B N 1
ATOM 3832 C CA . GLU B 1 192 ? -2.24 18.594 26.203 1 98.5 192 GLU B CA 1
ATOM 3833 C C . GLU B 1 192 ? -1.275 17.812 27.094 1 98.5 192 GLU B C 1
ATOM 3835 O O . GLU B 1 192 ? -1.235 18.031 28.312 1 98.5 192 GLU B O 1
ATOM 3840 N N . LYS B 1 193 ? -0.522 17 26.516 1 98.25 193 LYS B N 1
ATOM 3841 C CA . LYS B 1 193 ? 0.298 16.078 27.297 1 98.25 193 LYS B CA 1
ATOM 3842 C C . LYS B 1 193 ? 1.694 16.656 27.531 1 98.25 193 LYS B C 1
ATOM 3844 O O . LYS B 1 193 ? 2.297 16.422 28.578 1 98.25 193 LYS B O 1
ATOM 3849 N N . TYR B 1 194 ? 2.215 17.406 26.516 1 98.06 194 TYR B N 1
ATOM 3850 C CA . TYR B 1 194 ? 3.625 17.766 26.578 1 98.06 194 TYR B CA 1
ATOM 3851 C C . TYR B 1 194 ? 3.807 19.281 26.438 1 98.06 194 TYR B C 1
ATOM 3853 O O . TYR B 1 194 ? 4.922 19.781 26.547 1 98.06 194 TYR B O 1
ATOM 3861 N N . GLY B 1 195 ? 2.752 20.016 26.203 1 97.19 195 GLY B N 1
ATOM 3862 C CA . GLY B 1 195 ? 2.832 21.453 26.031 1 97.19 195 GLY B CA 1
ATOM 3863 C C . GLY B 1 195 ? 3.748 21.891 24.906 1 97.19 195 GLY B C 1
ATOM 3864 O O . GLY B 1 195 ? 3.691 21.312 23.797 1 97.19 195 GLY B O 1
ATOM 3865 N N . ASP B 1 196 ? 4.57 22.859 25.219 1 96.62 196 ASP B N 1
ATOM 3866 C CA . ASP B 1 196 ? 5.41 23.438 24.172 1 96.62 196 ASP B CA 1
ATOM 3867 C C . ASP B 1 196 ? 6.727 22.672 24.047 1 96.62 196 ASP B C 1
ATOM 3869 O O . ASP B 1 196 ? 7.586 23.047 23.234 1 96.62 196 ASP B O 1
ATOM 3873 N N . ASP B 1 197 ? 6.844 21.562 24.766 1 96.81 197 ASP B N 1
ATOM 3874 C CA . ASP B 1 197 ? 8.023 20.719 24.641 1 96.81 197 ASP B CA 1
ATOM 3875 C C . ASP B 1 197 ? 8.047 20.016 23.297 1 96.81 197 ASP B C 1
ATOM 3877 O O . ASP B 1 197 ? 9.109 19.562 22.828 1 96.81 197 ASP B O 1
ATOM 3881 N N . VAL B 1 198 ? 6.875 19.844 22.688 1 98.06 198 VAL B N 1
ATOM 3882 C CA . VAL B 1 198 ? 6.781 19.266 21.344 1 98.06 198 VAL B CA 1
ATOM 3883 C C . VAL B 1 198 ? 6.277 20.328 20.375 1 98.06 198 VAL B C 1
ATOM 3885 O O . VAL B 1 198 ? 5.172 20.844 20.531 1 98.06 198 VAL B O 1
ATOM 3888 N N . GLU B 1 199 ? 7.055 20.625 19.422 1 97.75 199 GLU B N 1
ATOM 3889 C CA . GLU B 1 199 ? 6.68 21.578 18.375 1 97.75 199 GLU B CA 1
ATOM 3890 C C . GLU B 1 199 ? 5.832 20.922 17.297 1 97.75 199 GLU B C 1
ATOM 3892 O O . GLU B 1 199 ? 6.18 19.844 16.797 1 97.75 199 GLU B O 1
ATOM 3897 N N . ILE B 1 200 ? 4.742 21.5 17 1 98.69 200 ILE B N 1
ATOM 3898 C CA . ILE B 1 200 ? 3.877 21.031 15.914 1 98.69 200 ILE B CA 1
ATOM 3899 C C . ILE B 1 200 ? 4.012 21.953 14.711 1 98.69 200 ILE B C 1
ATOM 3901 O O . ILE B 1 200 ? 3.742 23.156 14.805 1 98.69 200 ILE B O 1
ATOM 3905 N N . ILE B 1 201 ? 4.391 21.391 13.555 1 98.5 201 ILE B N 1
ATOM 3906 C CA . ILE B 1 201 ? 4.602 22.188 12.344 1 98.5 201 ILE B CA 1
ATOM 3907 C C . ILE B 1 201 ? 3.645 21.719 11.25 1 98.5 201 ILE B C 1
ATOM 3909 O O . ILE B 1 201 ? 3.639 20.547 10.875 1 98.5 201 ILE B O 1
ATOM 3913 N N . GLY B 1 202 ? 2.857 22.656 10.766 1 98.44 202 GLY B N 1
ATOM 3914 C CA . GLY B 1 202 ? 1.985 22.391 9.633 1 98.44 202 GLY B CA 1
ATOM 3915 C C . GLY B 1 202 ? 2.629 22.734 8.297 1 98.44 202 GLY B C 1
ATOM 3916 O O . GLY B 1 202 ? 3.447 23.641 8.211 1 98.44 202 GLY B O 1
ATOM 3917 N N . VAL B 1 203 ? 2.285 21.953 7.277 1 98.75 203 VAL B N 1
ATOM 3918 C CA . VAL B 1 203 ? 2.82 22.156 5.934 1 98.75 203 VAL B CA 1
ATOM 3919 C C . VAL B 1 203 ? 1.676 22.406 4.953 1 98.75 203 VAL B C 1
ATOM 3921 O O . VAL B 1 203 ? 0.682 21.672 4.953 1 98.75 203 VAL B O 1
ATOM 3924 N N . GLU B 1 204 ? 1.726 23.391 4.168 1 98.06 204 GLU B N 1
ATOM 3925 C CA . GLU B 1 204 ? 0.736 23.672 3.133 1 98.06 204 GLU B CA 1
ATOM 3926 C C . GLU B 1 204 ? 1.404 24.141 1.843 1 98.06 204 GLU B C 1
ATOM 3928 O O . GLU B 1 204 ? 2.578 24.516 1.847 1 98.06 204 GLU B O 1
ATOM 3933 N N . PRO B 1 205 ? 0.704 24.062 0.703 1 97.69 205 PRO B N 1
ATOM 3934 C CA . PRO B 1 205 ? 1.292 24.531 -0.55 1 97.69 205 PRO B CA 1
ATOM 3935 C C . PRO B 1 205 ? 1.623 26.031 -0.513 1 97.69 205 PRO B C 1
ATOM 3937 O O . PRO B 1 205 ? 0.884 26.812 0.086 1 97.69 205 PRO B O 1
ATOM 3940 N N . ALA B 1 206 ? 2.713 26.375 -1.159 1 97.69 206 ALA B N 1
ATOM 3941 C CA . ALA B 1 206 ? 3.045 27.781 -1.33 1 97.69 206 ALA B CA 1
ATOM 3942 C C . ALA B 1 206 ? 1.957 28.516 -2.113 1 97.69 206 ALA B C 1
ATOM 3944 O O . ALA B 1 206 ? 1.142 27.875 -2.789 1 97.69 206 ALA B O 1
ATOM 3945 N N . GLN B 1 207 ? 1.907 29.828 -1.916 1 95.06 207 GLN B N 1
ATOM 3946 C CA . GLN B 1 207 ? 0.919 30.609 -2.643 1 95.06 207 GLN B CA 1
ATOM 3947 C C . GLN B 1 207 ? 1 30.344 -4.145 1 95.06 207 GLN B C 1
ATOM 3949 O O . GLN B 1 207 ? 2.088 30.359 -4.723 1 95.06 207 GLN B O 1
ATOM 3954 N N . GLY B 1 208 ? -0.136 30.016 -4.699 1 92.62 208 GLY B N 1
ATOM 3955 C CA . GLY B 1 208 ? -0.196 29.797 -6.137 1 92.62 208 GLY B CA 1
ATOM 3956 C C . GLY B 1 208 ? 0.192 28.375 -6.531 1 92.62 208 GLY B C 1
ATOM 3957 O O . GLY B 1 208 ? 0.122 28.016 -7.707 1 92.62 208 GLY B O 1
ATOM 3958 N N . GLU B 1 209 ? 0.563 27.531 -5.57 1 94.25 209 GLU B N 1
ATOM 3959 C CA . GLU B 1 209 ? 0.99 26.172 -5.836 1 94.25 209 GLU B CA 1
ATOM 3960 C C . GLU B 1 209 ? -0.118 25.172 -5.512 1 94.25 209 GLU B C 1
ATOM 3962 O O . GLU B 1 209 ? -0.985 25.453 -4.68 1 94.25 209 GLU B O 1
ATOM 3967 N N . ARG B 1 210 ? -0.086 24.094 -6.234 1 92.69 210 ARG B N 1
ATOM 3968 C CA . ARG B 1 210 ? -1.007 23 -5.98 1 92.69 210 ARG B CA 1
ATOM 3969 C C . ARG B 1 210 ? -0.249 21.703 -5.695 1 92.69 210 ARG B C 1
ATOM 3971 O O . ARG B 1 210 ? 0.625 21.312 -6.469 1 92.69 210 ARG B O 1
ATOM 3978 N N . ILE B 1 211 ? -0.515 21.141 -4.613 1 94.5 211 ILE B N 1
ATOM 3979 C CA . ILE B 1 211 ? -0.019 19.812 -4.25 1 94.5 211 ILE B CA 1
ATOM 3980 C C . ILE B 1 211 ? -1.194 18.891 -3.951 1 94.5 211 ILE B C 1
ATOM 3982 O O . ILE B 1 211 ? -1.954 19.125 -3.008 1 94.5 211 ILE B O 1
ATOM 3986 N N . PRO B 1 212 ? -1.362 17.859 -4.711 1 90.69 212 PRO B N 1
ATOM 3987 C CA . PRO B 1 212 ? -2.496 16.953 -4.5 1 90.69 212 PRO B CA 1
ATOM 3988 C C . PRO B 1 212 ? -2.598 16.469 -3.055 1 90.69 212 PRO B C 1
ATOM 3990 O O . PRO B 1 212 ? -1.59 16.094 -2.451 1 90.69 212 PRO B O 1
ATOM 3993 N N . GLY B 1 213 ? -3.768 16.5 -2.496 1 87.31 213 GLY B N 1
ATOM 3994 C CA . GLY B 1 213 ? -4.051 15.953 -1.183 1 87.31 213 GLY B CA 1
ATOM 3995 C C . GLY B 1 213 ? -4.008 16.984 -0.076 1 87.31 213 GLY B C 1
ATOM 3996 O O . GLY B 1 213 ? -4.477 16.734 1.036 1 87.31 213 GLY B O 1
ATOM 3997 N N . ILE B 1 214 ? -3.348 18.141 -0.351 1 93 214 ILE B N 1
ATOM 3998 C CA . ILE B 1 214 ? -3.266 19.156 0.686 1 93 214 ILE B CA 1
ATOM 3999 C C . ILE B 1 214 ? -3.662 20.516 0.106 1 93 214 ILE B C 1
ATOM 4001 O O . ILE B 1 214 ? -3.723 20.688 -1.115 1 93 214 ILE B O 1
ATOM 4005 N N . LYS B 1 215 ? -4.035 21.438 0.966 1 91.62 215 LYS B N 1
ATOM 4006 C CA . LYS B 1 215 ? -4.461 22.781 0.558 1 91.62 215 LYS B CA 1
ATOM 4007 C C . LYS B 1 215 ? -3.961 23.844 1.535 1 91.62 215 LYS B C 1
ATOM 4009 O O . LYS B 1 215 ? -3.42 23.516 2.592 1 91.62 215 LYS B O 1
ATOM 4014 N N . ARG B 1 216 ? -4.074 25.078 1.131 1 92.88 216 ARG B N 1
ATOM 4015 C CA . ARG B 1 216 ? -3.76 26.188 2.021 1 92.88 216 ARG B CA 1
ATOM 4016 C C . ARG B 1 216 ? -4.895 26.438 3.01 1 92.88 216 ARG B C 1
ATOM 4018 O O . ARG B 1 216 ? -5.738 27.312 2.789 1 92.88 216 ARG B O 1
ATOM 4025 N N . VAL B 1 217 ? -4.797 25.828 4.082 1 90.38 217 VAL B N 1
ATOM 4026 C CA . VAL B 1 217 ? -5.852 25.859 5.09 1 90.38 217 VAL B CA 1
ATOM 4027 C C . VAL B 1 217 ? -5.926 27.25 5.715 1 90.38 217 VAL B C 1
ATOM 4029 O O . VAL B 1 217 ? -7.004 27.703 6.109 1 90.38 217 VAL B O 1
ATOM 4032 N N . THR B 1 218 ? -4.859 27.922 5.766 1 86.81 218 THR B N 1
ATOM 4033 C CA . THR B 1 218 ? -4.805 29.25 6.359 1 86.81 218 THR B CA 1
ATOM 4034 C C . THR B 1 218 ? -5.625 30.25 5.539 1 86.81 218 THR B C 1
ATOM 4036 O O . THR B 1 218 ? -6.047 31.281 6.051 1 86.81 218 THR B O 1
ATOM 4039 N N . ASP B 1 219 ? -5.844 29.859 4.289 1 86.06 219 ASP B N 1
ATOM 4040 C CA . ASP B 1 219 ? -6.641 30.719 3.418 1 86.06 219 ASP B CA 1
ATOM 4041 C C . ASP B 1 219 ? -8.125 30.391 3.533 1 86.06 219 ASP B C 1
ATOM 4043 O O . ASP B 1 219 ? -8.969 31.125 3.029 1 86.06 219 ASP B O 1
ATOM 4047 N N . ASP B 1 220 ? -8.32 29.266 4.188 1 82.88 220 ASP B N 1
ATOM 4048 C CA . ASP B 1 220 ? -9.703 28.812 4.305 1 82.88 220 ASP B CA 1
ATOM 4049 C C . ASP B 1 220 ? -10.359 29.359 5.57 1 82.88 220 ASP B C 1
ATOM 4051 O O . ASP B 1 220 ? -10.328 28.719 6.621 1 82.88 220 ASP B O 1
ATOM 4055 N N . LYS B 1 221 ? -11.086 30.453 5.52 1 81.06 221 LYS B N 1
ATOM 4056 C CA . LYS B 1 221 ? -11.695 31.141 6.656 1 81.06 221 LYS B CA 1
ATOM 4057 C C . LYS B 1 221 ? -12.781 30.281 7.301 1 81.06 221 LYS B C 1
ATOM 4059 O O . LYS B 1 221 ? -13.125 30.484 8.469 1 81.06 221 LYS B O 1
ATOM 4064 N N . ASP B 1 222 ? -13.188 29.281 6.523 1 81.12 222 ASP B N 1
ATOM 4065 C CA . ASP B 1 222 ? -14.273 28.453 7.023 1 81.12 222 ASP B CA 1
ATOM 4066 C C . ASP B 1 222 ? -13.734 27.234 7.773 1 81.12 222 ASP B C 1
ATOM 4068 O O . ASP B 1 222 ? -14.5 26.516 8.422 1 81.12 222 ASP B O 1
ATOM 4072 N N . ASN B 1 223 ? -12.43 27.078 7.672 1 85.12 223 ASN B N 1
ATOM 4073 C CA . ASN B 1 223 ? -11.859 25.953 8.398 1 85.12 223 ASN B CA 1
ATOM 4074 C C . ASN B 1 223 ? -11.727 26.25 9.891 1 85.12 223 ASN B C 1
ATOM 4076 O O . ASN B 1 223 ? -10.969 27.141 10.281 1 85.12 223 ASN B O 1
ATOM 4080 N N . LYS B 1 224 ? -12.414 25.453 10.711 1 89.31 224 LYS B N 1
ATOM 4081 C CA . LYS B 1 224 ? -12.453 25.734 12.141 1 89.31 224 LYS B CA 1
ATOM 4082 C C . LYS B 1 224 ? -11.523 24.812 12.914 1 89.31 224 LYS B C 1
ATOM 4084 O O . LYS B 1 224 ? -11.375 24.953 14.133 1 89.31 224 LYS B O 1
ATOM 4089 N N . PHE B 1 225 ? -10.875 23.844 12.188 1 93.31 225 PHE B N 1
ATOM 4090 C CA . PHE B 1 225 ? -10.094 22.844 12.906 1 93.31 225 PHE B CA 1
ATOM 4091 C C . PHE B 1 225 ? -8.883 23.484 13.578 1 93.31 225 PHE B C 1
ATOM 4093 O O . PHE B 1 225 ? -8.5 23.078 14.68 1 93.31 225 PHE B O 1
ATOM 4100 N N . LEU B 1 226 ? -8.312 24.5 12.914 1 92.44 226 LEU B N 1
ATOM 4101 C CA . LEU B 1 226 ? -7.078 25.094 13.414 1 92.44 226 LEU B CA 1
ATOM 4102 C C . LEU B 1 226 ? -7.316 25.812 14.742 1 92.44 226 LEU B C 1
ATOM 4104 O O . LEU B 1 226 ? -6.367 26.109 15.469 1 92.44 226 LEU B O 1
ATOM 4108 N N . LYS B 1 227 ? -8.578 26.047 15.078 1 92.81 227 LYS B N 1
ATOM 4109 C CA . LYS B 1 227 ? -8.906 26.719 16.328 1 92.81 227 LYS B CA 1
ATOM 4110 C C . LYS B 1 227 ? -8.922 25.75 17.5 1 92.81 227 LYS B C 1
ATOM 4112 O O . LYS B 1 227 ? -8.938 26.156 18.656 1 92.81 227 LYS B O 1
ATOM 4117 N N . ILE B 1 228 ? -8.859 24.484 17.203 1 93.31 228 ILE B N 1
ATOM 4118 C CA . ILE B 1 228 ? -9.031 23.438 18.203 1 93.31 228 ILE B CA 1
ATOM 4119 C C . ILE B 1 228 ? -7.715 23.234 18.953 1 93.31 228 ILE B C 1
ATOM 4121 O O . ILE B 1 228 ? -7.723 22.922 20.156 1 93.31 228 ILE B O 1
ATOM 4125 N N . ALA B 1 229 ? -6.66 23.406 18.266 1 93.25 229 ALA B N 1
ATOM 4126 C CA . ALA B 1 229 ? -5.363 23.188 18.906 1 93.25 229 ALA B CA 1
ATOM 4127 C C . ALA B 1 229 ? -4.297 24.078 18.281 1 93.25 229 ALA B C 1
ATOM 4129 O O . ALA B 1 229 ? -4.43 24.531 17.141 1 93.25 229 ALA B O 1
ATOM 4130 N N . LYS B 1 230 ? -3.236 24.266 18.984 1 94.31 230 LYS B N 1
ATOM 4131 C CA . LYS B 1 230 ? -2.135 25.125 18.578 1 94.31 230 LYS B CA 1
ATOM 4132 C C . LYS B 1 230 ? -1.241 24.438 17.547 1 94.31 230 LYS B C 1
ATOM 4134 O O . LYS B 1 230 ? -0.772 23.328 17.781 1 94.31 230 LYS B O 1
ATOM 4139 N N . ILE B 1 231 ? -1.015 25.047 16.438 1 97.12 231 ILE B N 1
ATOM 4140 C CA . ILE B 1 231 ? 0.041 24.734 15.477 1 97.12 231 ILE B CA 1
ATOM 4141 C C . ILE B 1 231 ? 1.16 25.766 15.586 1 97.12 231 ILE B C 1
ATOM 4143 O O . ILE B 1 231 ? 0.938 26.953 15.367 1 97.12 231 ILE B O 1
ATOM 4147 N N . ASP B 1 232 ? 2.33 25.391 15.883 1 97.5 232 ASP B N 1
ATOM 4148 C CA . ASP B 1 232 ? 3.398 26.312 16.266 1 97.5 232 ASP B CA 1
ATOM 4149 C C . ASP B 1 232 ? 3.934 27.062 15.055 1 97.5 232 ASP B C 1
ATOM 4151 O O . ASP B 1 232 ? 4.367 28.219 15.18 1 97.5 232 ASP B O 1
ATOM 4155 N N . ARG B 1 233 ? 4.039 26.391 13.984 1 96.31 233 ARG B N 1
ATOM 4156 C CA . ARG B 1 233 ? 4.613 26.938 12.766 1 96.31 233 ARG B CA 1
ATOM 4157 C C . ARG B 1 233 ? 3.943 26.344 11.531 1 96.31 233 ARG B C 1
ATOM 4159 O O . ARG B 1 233 ? 3.475 25.203 11.555 1 96.31 233 ARG B O 1
ATOM 4166 N N . ILE B 1 234 ? 3.826 27.156 10.492 1 97.62 234 ILE B N 1
ATOM 4167 C CA . ILE B 1 234 ? 3.33 26.672 9.203 1 97.62 234 ILE B CA 1
ATOM 4168 C C . ILE B 1 234 ? 4.367 26.953 8.117 1 97.62 234 ILE B C 1
ATOM 4170 O O . ILE B 1 234 ? 4.867 28.062 7.992 1 97.62 234 ILE B O 1
ATOM 4174 N N . ILE B 1 235 ? 4.715 25.984 7.402 1 98.06 235 ILE B N 1
ATOM 4175 C CA . ILE B 1 235 ? 5.723 26.094 6.352 1 98.06 235 ILE B CA 1
ATOM 4176 C C . ILE B 1 235 ? 5.066 25.875 4.988 1 98.06 235 ILE B C 1
ATOM 4178 O O . ILE B 1 235 ? 4.27 24.953 4.812 1 98.06 235 ILE B O 1
ATOM 4182 N N . GLU B 1 236 ? 5.422 26.703 4.059 1 98.19 236 GLU B N 1
ATOM 4183 C CA . GLU B 1 236 ? 4.934 26.609 2.686 1 98.19 236 GLU B CA 1
ATOM 4184 C C . GLU B 1 236 ? 5.91 25.828 1.804 1 98.19 236 GLU B C 1
ATOM 4186 O O . GLU B 1 236 ? 7.125 26.031 1.894 1 98.19 236 GLU B O 1
ATOM 4191 N N . ILE B 1 237 ? 5.395 24.938 1.005 1 98.62 237 ILE B N 1
ATOM 4192 C CA . ILE B 1 237 ? 6.215 24.078 0.151 1 98.62 237 ILE B CA 1
ATOM 4193 C C . ILE B 1 237 ? 5.715 24.172 -1.29 1 98.62 237 ILE B C 1
ATOM 4195 O O . ILE B 1 237 ? 4.508 24.141 -1.539 1 98.62 237 ILE B O 1
ATOM 4199 N N . LYS B 1 238 ? 6.578 24.281 -2.268 1 98.31 238 LYS B N 1
ATOM 4200 C CA . LYS B 1 238 ? 6.246 24.234 -3.689 1 98.31 238 LYS B CA 1
ATOM 4201 C C . LYS B 1 238 ? 6.125 22.781 -4.164 1 98.31 238 LYS B C 1
ATOM 4203 O O . LYS B 1 238 ? 6.656 21.859 -3.535 1 98.31 238 LYS B O 1
ATOM 4208 N N . PHE B 1 239 ? 5.383 22.625 -5.273 1 97.75 239 PHE B N 1
ATOM 4209 C CA . PHE B 1 239 ? 5.18 21.281 -5.824 1 97.75 239 PHE B CA 1
ATOM 4210 C C . PHE B 1 239 ? 6.52 20.609 -6.105 1 97.75 239 PHE B C 1
ATOM 4212 O O . PHE B 1 239 ? 6.719 19.453 -5.75 1 97.75 239 PHE B O 1
ATOM 4219 N N . LYS B 1 240 ? 7.406 21.359 -6.703 1 98 240 LYS B N 1
ATOM 4220 C CA . LYS B 1 240 ? 8.719 20.812 -7.051 1 98 240 LYS B CA 1
ATOM 4221 C C . LYS B 1 240 ? 9.469 20.359 -5.805 1 98 240 LYS B C 1
ATOM 4223 O O . LYS B 1 240 ? 10.148 19.328 -5.828 1 98 240 LYS B O 1
ATOM 4228 N N . GLU B 1 241 ? 9.367 21.062 -4.695 1 98.56 241 GLU B N 1
ATOM 4229 C CA . GLU B 1 241 ? 10 20.703 -3.436 1 98.56 241 GLU B CA 1
ATOM 4230 C C . GLU B 1 241 ? 9.406 19.406 -2.877 1 98.56 241 GLU B C 1
ATOM 4232 O O . GLU B 1 241 ? 10.125 18.578 -2.311 1 98.56 241 GLU B O 1
ATOM 4237 N N . ALA B 1 242 ? 8.094 19.297 -3.016 1 98.69 242 ALA B N 1
ATOM 4238 C CA . ALA B 1 242 ? 7.438 18.062 -2.586 1 98.69 242 ALA B CA 1
ATOM 4239 C C . ALA B 1 242 ? 7.98 16.859 -3.352 1 98.69 242 ALA B C 1
ATOM 4241 O O . ALA B 1 242 ? 8.266 15.82 -2.758 1 98.69 242 ALA B O 1
ATOM 4242 N N . VAL B 1 243 ? 8.148 17.031 -4.672 1 98.62 243 VAL B N 1
ATOM 4243 C CA . VAL B 1 243 ? 8.672 15.953 -5.512 1 98.62 243 VAL B CA 1
ATOM 4244 C C . VAL B 1 243 ? 10.102 15.617 -5.086 1 98.62 243 VAL B C 1
ATOM 4246 O O . VAL B 1 243 ? 10.469 14.445 -5.008 1 98.62 243 VAL B O 1
ATOM 4249 N N . GLU B 1 244 ? 10.875 16.625 -4.777 1 98.56 244 GLU B N 1
ATOM 4250 C CA . GLU B 1 244 ? 12.234 16.422 -4.301 1 98.56 244 GLU B CA 1
ATOM 4251 C C . GLU B 1 244 ? 12.242 15.594 -3.014 1 98.56 244 GLU B C 1
ATOM 4253 O O . GLU B 1 244 ? 13.102 14.727 -2.828 1 98.56 244 GLU B O 1
ATOM 4258 N N . GLY B 1 245 ? 11.297 15.898 -2.123 1 98.75 245 GLY B N 1
ATOM 4259 C CA . GLY B 1 245 ? 11.164 15.109 -0.913 1 98.75 245 GLY B CA 1
ATOM 4260 C C . GLY B 1 245 ? 10.844 13.648 -1.187 1 98.75 245 GLY B C 1
ATOM 4261 O O . GLY B 1 245 ? 11.383 12.758 -0.537 1 98.75 245 GLY B O 1
ATOM 4262 N N . VAL B 1 246 ? 9.961 13.391 -2.174 1 98.88 246 VAL B N 1
ATOM 4263 C CA . VAL B 1 246 ? 9.617 12.039 -2.578 1 98.88 246 VAL B CA 1
ATOM 4264 C C . VAL B 1 246 ? 10.867 11.305 -3.061 1 98.88 246 VAL B C 1
ATOM 4266 O O . VAL B 1 246 ? 11.141 10.18 -2.633 1 98.88 246 VAL B O 1
ATOM 4269 N N . ILE B 1 247 ? 11.656 11.969 -3.887 1 98.69 247 ILE B N 1
ATOM 4270 C CA . ILE B 1 247 ? 12.844 11.375 -4.492 1 98.69 247 ILE B CA 1
ATOM 4271 C C . ILE B 1 247 ? 13.891 11.109 -3.414 1 98.69 247 ILE B C 1
ATOM 4273 O O . ILE B 1 247 ? 14.547 10.062 -3.422 1 98.69 247 ILE B O 1
ATOM 4277 N N . ASP B 1 248 ? 14 12.008 -2.463 1 98.69 248 ASP B N 1
ATOM 4278 C CA . ASP B 1 248 ? 14.969 11.859 -1.388 1 98.69 248 ASP B CA 1
ATOM 4279 C C . ASP B 1 248 ? 14.719 10.578 -0.595 1 98.69 248 ASP B C 1
ATOM 4281 O O . ASP B 1 248 ? 15.641 9.789 -0.361 1 98.69 248 ASP B O 1
ATOM 4285 N N . VAL B 1 249 ? 13.492 10.352 -0.211 1 98.94 249 VAL B N 1
ATOM 4286 C CA . VAL B 1 249 ? 13.164 9.172 0.575 1 98.94 249 VAL B CA 1
ATOM 4287 C C . VAL B 1 249 ? 13.297 7.918 -0.292 1 98.94 249 VAL B C 1
ATOM 4289 O O . VAL B 1 249 ? 13.797 6.891 0.165 1 98.94 249 VAL B O 1
ATOM 4292 N N . ALA B 1 250 ? 12.852 7.98 -1.547 1 98.88 250 ALA B N 1
ATOM 4293 C CA . ALA B 1 250 ? 12.961 6.848 -2.461 1 98.88 250 ALA B CA 1
ATOM 4294 C C . ALA B 1 250 ? 14.414 6.41 -2.619 1 98.88 250 ALA B C 1
ATOM 4296 O O . ALA B 1 250 ? 14.727 5.223 -2.52 1 98.88 250 ALA B O 1
ATOM 4297 N N . ARG B 1 251 ? 15.305 7.34 -2.752 1 98.56 251 ARG B N 1
ATOM 4298 C CA . ARG B 1 251 ? 16.672 7.035 -3.133 1 98.56 251 ARG B CA 1
ATOM 4299 C C . ARG B 1 251 ? 17.547 6.777 -1.903 1 98.56 251 ARG B C 1
ATOM 4301 O O . ARG B 1 251 ? 18.656 6.262 -2.018 1 98.56 251 ARG B O 1
ATOM 4308 N N . ASN B 1 252 ? 17 7.066 -0.71 1 98.69 252 ASN B N 1
ATOM 4309 C CA . ASN B 1 252 ? 17.797 6.816 0.493 1 98.69 252 ASN B CA 1
ATOM 4310 C C . ASN B 1 252 ? 17.203 5.684 1.322 1 98.69 252 ASN B C 1
ATOM 4312 O O . ASN B 1 252 ? 17.938 4.965 2.012 1 98.69 252 ASN B O 1
ATOM 4316 N N . ASP B 1 253 ? 15.875 5.512 1.277 1 98.81 253 ASP B N 1
ATOM 4317 C CA . ASP B 1 253 ? 15.219 4.547 2.154 1 98.81 253 ASP B CA 1
ATOM 4318 C C . ASP B 1 253 ? 14.469 3.49 1.348 1 98.81 253 ASP B C 1
ATOM 4320 O O . ASP B 1 253 ? 13.992 2.5 1.904 1 98.81 253 ASP B O 1
ATOM 4324 N N . GLY B 1 254 ? 14.336 3.654 0.021 1 98.81 254 GLY B N 1
ATOM 4325 C CA . GLY B 1 254 ? 13.688 2.68 -0.837 1 98.81 254 GLY B CA 1
ATOM 4326 C C . GLY B 1 254 ? 12.172 2.678 -0.694 1 98.81 254 GLY B C 1
ATOM 4327 O O . GLY B 1 254 ? 11.508 1.715 -1.085 1 98.81 254 GLY B O 1
ATOM 4328 N N . ILE B 1 255 ? 11.602 3.711 -0.067 1 98.88 255 ILE B N 1
ATOM 4329 C CA . ILE B 1 255 ? 10.156 3.787 0.16 1 98.88 255 ILE B CA 1
ATOM 4330 C C . ILE B 1 255 ? 9.539 4.805 -0.795 1 98.88 255 ILE B C 1
ATOM 4332 O O . ILE B 1 255 ? 10.039 5.922 -0.932 1 98.88 255 ILE B O 1
ATOM 4336 N N . LEU B 1 256 ? 8.492 4.445 -1.489 1 98.88 256 LEU B N 1
ATOM 4337 C CA . LEU B 1 256 ? 7.758 5.309 -2.406 1 98.88 256 LEU B CA 1
ATOM 4338 C C . LEU B 1 256 ? 6.629 6.031 -1.68 1 98.88 256 LEU B C 1
ATOM 4340 O O . LEU B 1 256 ? 5.57 5.449 -1.432 1 98.88 256 LEU B O 1
ATOM 4344 N N . ILE B 1 257 ? 6.883 7.301 -1.385 1 98.81 257 ILE B N 1
ATOM 4345 C CA . ILE B 1 257 ? 5.93 8.055 -0.577 1 98.81 257 ILE B CA 1
ATOM 4346 C C . ILE B 1 257 ? 5.18 9.055 -1.459 1 98.81 257 ILE B C 1
ATOM 4348 O O . ILE B 1 257 ? 5.641 9.398 -2.549 1 98.81 257 ILE B O 1
ATOM 4352 N N . GLY B 1 258 ? 3.994 9.469 -1.049 1 98.25 258 GLY B N 1
ATOM 4353 C CA . GLY B 1 258 ? 3.17 10.398 -1.809 1 98.25 258 GLY B CA 1
ATOM 4354 C C . GLY B 1 258 ? 3.678 11.82 -1.763 1 98.25 258 GLY B C 1
ATOM 4355 O O . GLY B 1 258 ? 4.637 12.125 -1.05 1 98.25 258 GLY B O 1
ATOM 4356 N N . LEU B 1 259 ? 2.977 12.688 -2.424 1 97.88 259 LEU B N 1
ATOM 4357 C CA . LEU B 1 259 ? 3.402 14.07 -2.607 1 97.88 259 LEU B CA 1
ATOM 4358 C C . LEU B 1 259 ? 3.281 14.859 -1.305 1 97.88 259 LEU B C 1
ATOM 4360 O O . LEU B 1 259 ? 4.152 15.672 -0.98 1 97.88 259 LEU B O 1
ATOM 4364 N N . SER B 1 260 ? 2.193 14.594 -0.545 1 98.12 260 SER B N 1
ATOM 4365 C CA . SER B 1 260 ? 2.059 15.25 0.749 1 98.12 260 SER B CA 1
ATOM 4366 C C . SER B 1 260 ? 3.164 14.828 1.706 1 98.12 260 SER B C 1
ATOM 4368 O O . SER B 1 260 ? 3.664 15.641 2.488 1 98.12 260 SER B O 1
ATOM 4370 N N . SER B 1 261 ? 3.549 13.578 1.649 1 98.81 261 SER B N 1
ATOM 4371 C CA . SER B 1 261 ? 4.68 13.086 2.43 1 98.81 261 SER B CA 1
ATOM 4372 C C . SER B 1 261 ? 5.977 13.773 2.014 1 98.81 261 SER B C 1
ATOM 4374 O O . SER B 1 261 ? 6.766 14.195 2.863 1 98.81 261 SER B O 1
ATOM 4376 N N . GLY B 1 262 ? 6.18 13.867 0.675 1 98.81 262 GLY B N 1
ATOM 4377 C CA . GLY B 1 262 ? 7.344 14.586 0.182 1 98.81 262 GLY B CA 1
ATOM 4378 C C . GLY B 1 262 ? 7.406 16.016 0.666 1 98.81 262 GLY B C 1
ATOM 4379 O O . GLY B 1 262 ? 8.492 16.547 0.943 1 98.81 262 GLY B O 1
ATOM 4380 N N . ALA B 1 263 ? 6.25 16.625 0.79 1 98.88 263 ALA B N 1
ATOM 4381 C CA . ALA B 1 263 ? 6.188 17.984 1.292 1 98.88 263 ALA B CA 1
ATOM 4382 C C . ALA B 1 263 ? 6.684 18.078 2.732 1 98.88 263 ALA B C 1
ATOM 4384 O O . ALA B 1 263 ? 7.375 19.016 3.105 1 98.88 263 ALA B O 1
ATOM 4385 N N . THR B 1 264 ? 6.371 17.094 3.596 1 98.88 264 THR B N 1
ATOM 4386 C CA . THR B 1 264 ? 6.848 17.094 4.973 1 98.88 264 THR B CA 1
ATOM 4387 C C . THR B 1 264 ? 8.359 16.906 5.02 1 98.88 264 THR B C 1
ATOM 4389 O O . THR B 1 264 ? 9.039 17.484 5.879 1 98.88 264 THR B O 1
ATOM 4392 N N . VAL B 1 265 ? 8.906 16.141 4.094 1 98.88 265 VAL B N 1
ATOM 4393 C CA . VAL B 1 265 ? 10.344 15.922 4.012 1 98.88 265 VAL B CA 1
ATOM 4394 C C . VAL B 1 265 ? 11.047 17.234 3.688 1 98.88 265 VAL B C 1
ATOM 4396 O O . VAL B 1 265 ? 12.039 17.594 4.324 1 98.88 265 VAL B O 1
ATOM 4399 N N . SER B 1 266 ? 10.508 17.922 2.67 1 98.62 266 SER B N 1
ATOM 4400 C CA . SER B 1 266 ? 11.094 19.203 2.289 1 98.62 266 SER B CA 1
ATOM 4401 C C . SER B 1 266 ? 10.969 20.219 3.42 1 98.62 266 SER B C 1
ATOM 4403 O O . SER B 1 266 ? 11.891 21.016 3.646 1 98.62 266 SER B O 1
ATOM 4405 N N . ALA B 1 267 ? 9.859 20.219 4.137 1 98.5 267 ALA B N 1
ATOM 4406 C CA . ALA B 1 267 ? 9.688 21.078 5.297 1 98.5 267 ALA B CA 1
ATOM 4407 C C . ALA B 1 267 ? 10.727 20.766 6.375 1 98.5 267 ALA B C 1
ATOM 4409 O O . ALA B 1 267 ? 11.32 21.672 6.957 1 98.5 267 ALA B O 1
ATOM 4410 N N . TYR B 1 268 ? 10.961 19.5 6.652 1 98.38 268 TYR B N 1
ATOM 4411 C CA . TYR B 1 268 ? 11.977 19.062 7.605 1 98.38 268 TYR B CA 1
ATOM 4412 C C . TYR B 1 268 ? 13.344 19.625 7.242 1 98.38 268 TYR B C 1
ATOM 4414 O O . TYR B 1 268 ? 14.062 20.141 8.102 1 98.38 268 TYR B O 1
ATOM 4422 N N . LYS B 1 269 ? 13.664 19.531 5.957 1 96.75 269 LYS B N 1
ATOM 4423 C CA . LYS B 1 269 ? 14.969 20.016 5.5 1 96.75 269 LYS B CA 1
ATOM 4424 C C . LYS B 1 269 ? 15.102 21.516 5.711 1 96.75 269 LYS B C 1
ATOM 4426 O O . LYS B 1 269 ? 16.188 22.016 6.039 1 96.75 269 LYS B O 1
ATOM 4431 N N . LYS B 1 270 ? 14.023 22.25 5.52 1 95.56 270 LYS B N 1
ATOM 4432 C CA . LYS B 1 270 ? 14.047 23.703 5.762 1 95.56 270 LYS B CA 1
ATOM 4433 C C . LYS B 1 270 ? 14.227 24 7.246 1 95.56 270 LYS B C 1
ATOM 4435 O O . LYS B 1 270 ? 14.961 24.922 7.609 1 95.56 270 LYS B O 1
ATOM 4440 N N . VAL B 1 271 ? 13.578 23.25 8.109 1 94.62 271 VAL B N 1
ATOM 4441 C CA . VAL B 1 271 ? 13.555 23.484 9.547 1 94.62 271 VAL B CA 1
ATOM 4442 C C . VAL B 1 271 ? 14.922 23.172 10.148 1 94.62 271 VAL B C 1
ATOM 4444 O O . VAL B 1 271 ? 15.438 23.922 10.969 1 94.62 271 VAL B O 1
ATOM 4447 N N . ILE B 1 272 ? 15.555 22.031 9.82 1 91.31 272 ILE B N 1
ATOM 4448 C CA . ILE B 1 272 ? 16.766 21.547 10.477 1 91.31 272 ILE B CA 1
ATOM 4449 C C . ILE B 1 272 ? 17.953 22.406 10.047 1 91.31 272 ILE B C 1
ATOM 4451 O O . ILE B 1 272 ? 18.984 22.453 10.734 1 91.31 272 ILE B O 1
ATOM 4455 N N . ARG B 1 273 ? 17.844 23 9 1 83.56 273 ARG B N 1
ATOM 4456 C CA . ARG B 1 273 ? 18.875 23.938 8.594 1 83.56 273 ARG B CA 1
ATOM 4457 C C . ARG B 1 273 ? 18.922 25.141 9.539 1 83.56 273 ARG B C 1
ATOM 4459 O O . ARG B 1 273 ? 19.984 25.734 9.742 1 83.56 273 ARG B O 1
ATOM 4466 N N . GLU B 1 274 ? 17.875 25.312 10.164 1 79.94 274 GLU B N 1
ATOM 4467 C CA . GLU B 1 274 ? 17.75 26.5 11.008 1 79.94 274 GLU B CA 1
ATOM 4468 C C . GLU B 1 274 ? 17.906 26.156 12.484 1 79.94 274 GLU B C 1
ATOM 4470 O O . GLU B 1 274 ? 18.016 27.047 13.328 1 79.94 274 GLU B O 1
ATOM 4475 N N . SER B 1 275 ? 17.906 24.844 12.758 1 77 275 SER B N 1
ATOM 4476 C CA . SER B 1 275 ? 17.797 24.469 14.164 1 77 275 SER B CA 1
ATOM 4477 C C . SER B 1 275 ? 18.953 23.578 14.594 1 77 275 SER B C 1
ATOM 4479 O O . SER B 1 275 ? 19.469 22.797 13.789 1 77 275 SER B O 1
ATOM 4481 N N . LYS B 1 276 ? 19.469 23.797 15.711 1 71 276 LYS B N 1
ATOM 4482 C CA . LYS B 1 276 ? 20.5 22.969 16.297 1 71 276 LYS B CA 1
ATOM 4483 C C . LYS B 1 276 ? 19.938 22.094 17.422 1 71 276 LYS B C 1
ATOM 4485 O O . LYS B 1 276 ? 20.688 21.562 18.234 1 71 276 LYS B O 1
ATOM 4490 N N . ASP B 1 277 ? 18.625 21.984 17.391 1 74.38 277 ASP B N 1
ATOM 4491 C CA . ASP B 1 277 ? 17.953 21.297 18.484 1 74.38 277 ASP B CA 1
ATOM 4492 C C . ASP B 1 277 ? 18.172 19.781 18.406 1 74.38 277 ASP B C 1
ATOM 4494 O O . ASP B 1 277 ? 18.344 19.234 17.312 1 74.38 277 ASP B O 1
ATOM 4498 N N . GLU B 1 278 ? 18.297 19.328 19.656 1 86.25 278 GLU B N 1
ATOM 4499 C CA . GLU B 1 278 ? 18.391 17.875 19.797 1 86.25 278 GLU B CA 1
ATOM 4500 C C . GLU B 1 278 ? 17 17.25 19.906 1 86.25 278 GLU B C 1
ATOM 4502 O O . GLU B 1 278 ? 16.047 17.891 20.328 1 86.25 278 GLU B O 1
ATOM 4507 N N . GLY B 1 279 ? 16.797 16.062 19.438 1 94.19 279 GLY B N 1
ATOM 4508 C CA . GLY B 1 279 ? 15.555 15.32 19.547 1 94.19 279 GLY B CA 1
ATOM 4509 C C . GLY B 1 279 ? 15.055 14.82 18.203 1 94.19 279 GLY B C 1
ATOM 4510 O O . GLY B 1 279 ? 15.594 15.18 17.156 1 94.19 279 GLY B O 1
ATOM 4511 N N . ALA B 1 280 ? 14.023 14.086 18.328 1 97.81 280 ALA B N 1
ATOM 4512 C CA . ALA B 1 280 ? 13.539 13.406 17.141 1 97.81 280 ALA B CA 1
ATOM 4513 C C . ALA B 1 280 ? 12.477 14.234 16.422 1 97.81 280 ALA B C 1
ATOM 4515 O O . ALA B 1 280 ? 11.672 14.906 17.078 1 97.81 280 ALA B O 1
ATOM 4516 N N . THR B 1 281 ? 12.516 14.258 15.156 1 98.31 281 THR B N 1
ATOM 4517 C CA . THR B 1 281 ? 11.445 14.797 14.328 1 98.31 281 THR B CA 1
ATOM 4518 C C . THR B 1 281 ? 10.594 13.664 13.758 1 98.31 281 THR B C 1
ATOM 4520 O O . THR B 1 281 ? 11.117 12.711 13.18 1 98.31 281 THR B O 1
ATOM 4523 N N . ILE B 1 282 ? 9.328 13.742 13.969 1 98.88 282 ILE B N 1
ATOM 4524 C CA . ILE B 1 282 ? 8.391 12.773 13.398 1 98.88 282 ILE B CA 1
ATOM 4525 C C . ILE B 1 282 ? 7.68 13.391 12.195 1 98.88 282 ILE B C 1
ATOM 4527 O O . ILE B 1 282 ? 7.016 14.422 12.32 1 98.88 282 ILE B O 1
ATOM 4531 N N . LEU B 1 283 ? 7.879 12.828 11.039 1 98.94 283 LEU B N 1
ATOM 4532 C CA . LEU B 1 283 ? 7.16 13.211 9.828 1 98.94 283 LEU B CA 1
ATOM 4533 C C . LEU B 1 283 ? 5.941 12.312 9.609 1 98.94 283 LEU B C 1
ATOM 4535 O O . LEU B 1 283 ? 6.047 11.086 9.688 1 98.94 283 LEU B O 1
ATOM 4539 N N . ILE B 1 284 ? 4.781 12.922 9.383 1 98.94 284 ILE B N 1
ATOM 4540 C CA . ILE B 1 284 ? 3.602 12.133 9.039 1 98.94 284 ILE B CA 1
ATOM 4541 C C . ILE B 1 284 ? 3.564 11.898 7.527 1 98.94 284 ILE B C 1
ATOM 4543 O O . ILE B 1 284 ? 3.531 12.844 6.742 1 98.94 284 ILE B O 1
ATOM 4547 N N . PHE B 1 285 ? 3.629 10.648 7.09 1 98.94 285 PHE B N 1
ATOM 4548 C CA . PHE B 1 285 ? 3.475 10.25 5.695 1 98.94 285 PHE B CA 1
ATOM 4549 C C . PHE B 1 285 ? 2.064 9.734 5.434 1 98.94 285 PHE B C 1
ATOM 4551 O O . PHE B 1 285 ? 1.768 8.57 5.699 1 98.94 285 PHE B O 1
ATOM 4558 N N . PRO B 1 286 ? 1.189 10.57 4.887 1 98.62 286 PRO B N 1
ATOM 4559 C CA . PRO B 1 286 ? -0.228 10.211 4.801 1 98.62 286 PRO B CA 1
ATOM 4560 C C . PRO B 1 286 ? -0.491 9.07 3.814 1 98.62 286 PRO B C 1
ATOM 4562 O O . PRO B 1 286 ? -1.444 8.312 3.988 1 98.62 286 PRO B O 1
ATOM 4565 N N . ASP B 1 287 ? 0.277 9.031 2.742 1 98 287 ASP B N 1
ATOM 4566 C CA . ASP B 1 287 ? 0.008 8.016 1.731 1 98 287 ASP B CA 1
ATOM 4567 C C . ASP B 1 287 ? 1.267 7.691 0.928 1 98 287 ASP B C 1
ATOM 4569 O O . ASP B 1 287 ? 2.371 8.078 1.312 1 98 287 ASP B O 1
ATOM 4573 N N . ASP B 1 288 ? 1.132 6.801 -0.082 1 98.31 288 ASP B N 1
ATOM 4574 C CA . ASP B 1 288 ? 2.252 6.34 -0.9 1 98.31 288 ASP B CA 1
ATOM 4575 C C . ASP B 1 288 ? 2.201 6.961 -2.295 1 98.31 288 ASP B C 1
ATOM 4577 O O . ASP B 1 288 ? 1.356 7.812 -2.572 1 98.31 288 ASP B O 1
ATOM 4581 N N . ALA B 1 289 ? 3.084 6.633 -3.156 1 98.19 289 ALA B N 1
ATOM 4582 C CA . ALA B 1 289 ? 3.301 7.312 -4.434 1 98.19 289 ALA B CA 1
ATOM 4583 C C . ALA B 1 289 ? 2.422 6.715 -5.527 1 98.19 289 ALA B C 1
ATOM 4585 O O . ALA B 1 289 ? 2.25 7.312 -6.59 1 98.19 289 ALA B O 1
ATOM 4586 N N . PHE B 1 290 ? 1.803 5.594 -5.332 1 97.69 290 PHE B N 1
ATOM 4587 C CA . PHE B 1 290 ? 1.283 4.754 -6.41 1 97.69 290 PHE B CA 1
ATOM 4588 C C . PHE B 1 290 ? 0.065 5.402 -7.059 1 97.69 290 PHE B C 1
ATOM 4590 O O . PHE B 1 290 ? -0.268 5.098 -8.203 1 97.69 290 PHE B O 1
ATOM 4597 N N . LYS B 1 291 ? -0.591 6.305 -6.359 1 96 291 LYS B N 1
ATOM 4598 C CA . LYS B 1 291 ? -1.768 6.969 -6.91 1 96 291 LYS B CA 1
ATOM 4599 C C . LYS B 1 291 ? -1.383 8.258 -7.633 1 96 291 LYS B C 1
ATOM 4601 O O . LYS B 1 291 ? -2.242 8.938 -8.195 1 96 291 LYS B O 1
ATOM 4606 N N . TYR B 1 292 ? -0.049 8.617 -7.633 1 95.75 292 TYR B N 1
ATOM 4607 C CA . TYR B 1 292 ? 0.392 9.914 -8.141 1 95.75 292 TYR B CA 1
ATOM 4608 C C . TYR B 1 292 ? 1.4 9.734 -9.266 1 95.75 292 TYR B C 1
ATOM 4610 O O . TYR B 1 292 ? 2.225 10.625 -9.516 1 95.75 292 TYR B O 1
ATOM 4618 N N . VAL B 1 293 ? 1.355 8.625 -9.945 1 96.12 293 VAL B N 1
ATOM 4619 C CA . VAL B 1 293 ? 2.355 8.266 -10.953 1 96.12 293 VAL B CA 1
ATOM 4620 C C . VAL B 1 293 ? 2.352 9.305 -12.07 1 96.12 293 VAL B C 1
ATOM 4622 O O . VAL B 1 293 ? 3.412 9.734 -12.531 1 96.12 293 VAL B O 1
ATOM 4625 N N . ASN B 1 294 ? 1.191 9.781 -12.469 1 93.31 294 ASN B N 1
ATOM 4626 C CA . ASN B 1 294 ? 1.102 10.766 -13.539 1 93.31 294 ASN B CA 1
ATOM 4627 C C . ASN B 1 294 ? 1.767 12.086 -13.148 1 93.31 294 ASN B C 1
ATOM 4629 O O . ASN B 1 294 ? 2.461 12.703 -13.953 1 93.31 294 ASN B O 1
ATOM 4633 N N . GLU B 1 295 ? 1.581 12.531 -11.922 1 93.25 295 GLU B N 1
ATOM 4634 C CA . GLU B 1 295 ? 2.168 13.773 -11.414 1 93.25 295 GLU B CA 1
ATOM 4635 C C . GLU B 1 295 ? 3.684 13.656 -11.297 1 93.25 295 GLU B C 1
ATOM 4637 O O . GLU B 1 295 ? 4.406 14.633 -11.516 1 93.25 295 GLU B O 1
ATOM 4642 N N . LEU B 1 296 ? 4.168 12.43 -11.016 1 96.62 296 LEU B N 1
ATOM 4643 C CA . LEU B 1 296 ? 5.586 12.211 -10.742 1 96.62 296 LEU B CA 1
ATOM 4644 C C . LEU B 1 296 ? 6.352 11.969 -12.039 1 96.62 296 LEU B C 1
ATOM 4646 O O . LEU B 1 296 ? 7.562 12.195 -12.102 1 96.62 296 LEU B O 1
ATOM 4650 N N . GLU B 1 297 ? 5.633 11.516 -13.055 1 95.62 297 GLU B N 1
ATOM 4651 C CA . GLU B 1 297 ? 6.25 11.133 -14.32 1 95.62 297 GLU B CA 1
ATOM 4652 C C . GLU B 1 297 ? 7.016 12.297 -14.938 1 95.62 297 GLU B C 1
ATOM 4654 O O . GLU B 1 297 ? 8.07 12.102 -15.539 1 95.62 297 GLU B O 1
ATOM 4659 N N . GLU B 1 298 ? 6.594 13.5 -14.719 1 93 298 GLU B N 1
ATOM 4660 C CA . GLU B 1 298 ? 7.176 14.695 -15.328 1 93 298 GLU B CA 1
ATOM 4661 C C . GLU B 1 298 ? 8.539 15.016 -14.719 1 93 298 GLU B C 1
ATOM 4663 O O . GLU B 1 298 ? 9.289 15.82 -15.266 1 93 298 GLU B O 1
ATOM 4668 N N . TYR B 1 299 ? 8.875 14.352 -13.672 1 93.56 299 TYR B N 1
ATOM 4669 C CA . TYR B 1 299 ? 10.078 14.734 -12.945 1 93.56 299 TYR B CA 1
ATOM 4670 C C . TYR B 1 299 ? 11.141 13.641 -13.023 1 93.56 299 TYR B C 1
ATOM 4672 O O . TYR B 1 299 ? 12.141 13.688 -12.305 1 93.56 299 TYR B O 1
ATOM 4680 N N . VAL B 1 300 ? 10.859 12.609 -13.836 1 90.25 300 VAL B N 1
ATOM 4681 C CA . VAL B 1 300 ? 11.844 11.547 -13.992 1 90.25 300 VAL B CA 1
ATOM 4682 C C . VAL B 1 300 ? 12.031 11.234 -15.477 1 90.25 300 VAL B C 1
ATOM 4684 O O . VAL B 1 300 ? 11.133 11.477 -16.281 1 90.25 300 VAL B O 1
#

Radius of gyration: 23.26 Å; Cα contacts (8 Å, |Δi|>4): 1404; chains: 2; bounding box: 67×66×54 Å

Solvent-accessible surface area (backbone atoms only — not comparable to full-atom values): 29010 Å² total; per-residue (Å²): 121,55,38,60,78,46,32,41,27,78,34,58,67,51,40,46,62,61,57,52,54,55,38,36,34,39,47,71,84,60,76,60,30,30,34,40,39,24,36,71,32,64,49,40,29,15,49,34,35,50,33,31,49,48,44,47,53,54,39,54,75,68,64,54,62,21,37,32,41,58,34,62,38,50,46,44,31,15,42,17,14,51,20,20,52,68,72,35,53,35,39,36,41,24,20,62,70,33,60,65,49,44,58,44,54,19,38,48,16,62,28,46,77,45,73,46,62,74,36,47,78,68,35,43,64,57,42,55,56,53,32,69,40,89,57,34,38,62,64,45,72,61,76,36,63,51,28,25,46,36,16,34,71,39,58,30,47,40,52,53,51,40,27,59,61,56,71,51,56,64,31,32,39,32,26,49,25,44,64,31,27,55,43,31,10,30,26,39,48,45,38,72,72,48,38,82,62,42,42,31,34,37,33,28,38,25,90,96,43,72,40,76,84,42,36,53,50,90,76,36,86,80,55,60,46,67,76,72,24,73,64,74,42,75,44,67,36,44,49,69,46,9,51,49,22,25,36,50,40,9,39,41,44,17,37,57,41,11,56,51,21,5,32,32,46,40,48,48,58,59,49,53,74,74,45,88,73,78,54,24,36,38,31,46,24,43,28,41,29,59,72,42,43,78,76,50,40,80,78,98,121,55,38,62,78,48,30,42,25,80,35,58,68,50,40,45,62,61,57,53,53,54,37,35,33,39,47,71,84,60,76,61,29,30,33,40,40,25,37,72,32,65,50,39,28,16,48,34,34,50,33,31,50,49,45,47,52,55,39,54,75,68,64,55,62,21,37,32,41,58,33,63,38,50,47,45,30,14,42,17,13,52,20,20,52,70,71,35,53,33,40,37,40,25,20,63,70,35,59,65,50,42,57,45,53,19,40,47,17,64,29,46,78,44,72,46,61,76,36,44,79,69,36,44,63,58,42,53,55,53,32,68,40,92,57,36,39,63,65,45,73,61,76,35,63,53,27,24,46,34,17,33,72,38,57,30,45,41,52,53,50,40,28,57,61,56,71,50,54,65,32,32,39,32,26,51,24,45,63,30,28,56,44,32,9,32,26,38,47,46,39,74,74,50,38,84,62,42,43,31,33,37,34,29,37,26,91,96,44,73,40,76,85,42,34,54,50,89,75,35,87,81,54,60,47,70,77,72,23,72,65,74,43,74,45,67,38,44,49,70,45,10,51,49,22,23,36,51,41,9,39,40,45,17,38,56,40,13,56,50,22,5,31,31,46,37,48,47,56,59,49,53,75,74,46,88,74,80,54,24,36,38,32,43,24,43,29,39,30,59,73,42,44,78,76,50,40,80,77,97

Foldseek 3Di:
DDCLVVQHADDLVCNQVSCPPADWAQFPLDDQEIERQQLPRDFLSFVLLLLLVLLVVVCVVVVQQAEEEEDQASVLRNNLQVCLVVVHAYEYEHEPQRQVLRVVNSVVSPHRYHYHHHDSVVCVVVRVVVCPDPRYDYSCCLADLSLQVSQLVGVQVRVVVVCVVVVFFAQEEEAEAASNNNLLSNQLNCCVPPNNSYAYEYEAADVPADFPPGHDVVPVPPRCSCVNGPHRYYYHDHQVQLLVLQVSRCVGVVFAADSRQSRRSSVVVVVVVVDPDDGHYYYYGGRGHVSPCVVNVVVD/DDCLVVQHAPDLVCNQVSCPPADWAQFPLDDQEIERQQLPRDFLSFVLLLLLVLLVVVCVVVVFQAEEEEDQASVLRNNLQVCLVVVHAYEYEHEPQRQVLRVVSSVVSPHRYHYHHHDSVVCVVVRVVVCPDPRYDYSCCLADLSLQVSQLVGVQVRVVVVCVVVVFFAQEEEAEAASNNNLLSNQLNCCVPPNNSYAYEYEAADVPADFPPGHDVVPVPPRCSCVNGDHRYYYHDHQVQLLVLQVSRCVGVVFAADSRQSRRSSVVVVVVVVDPDDGHYYYYGGRGHVSPCVVNVVVD